Protein AF-A0A9K3LEQ8-F1 (afdb_monomer_lite)

Sequence (511 aa):
MMFSKRTLRMRVKVALFLLVQAKAFSPFGPSISPAHLCSSNNDAAASFSPTVLYGLRTFLRNKLFPQQQKQQQQQQQQQQQRNNRRKKTSSFILLEEVEDVGVTVQQCNDDASESSQSTTTFSTGSSTMSVMTADDAVISGTTVSTIAPAAAITTTATATVEMFINGSSRPIENITSNNPATLLMDTITNDNNGDNTLTTLNNRPIALPPRDDAKLTRFEREYRDMLAEFLHYTKQEDIAHVKNPKLRALFEGIAASYHIPQVYRAFEILFDDYAPLRIGGRLIYAQLKQAMLEAQVERRQEVESISQMTGLSKEEIEASRVAWLKMAVHHQEDKAAQLSIQQLIDLGLVETVAEVLGHDDLEGWLESFNQNFTNEEVTFCEIMIALQNCSVDSVQPECNPKTILPEIAKRLEPRQNVLDVRPLSEKKKRYIAKYDEMVHSFLEWKGNISSDQQSRKMDVLRGCFAGAESVEIVDALRIVYVDYSALQFAGDLIFKVMKSLVGSSKGNGLS

Foldseek 3Di:
DDDDPVVVVVVVVVVVVVVVVVVPDDDDDDDDDDDDDDDDDDDDDPDDPVVVVVVVVVVCCVPPVVVVVVVVVVVVVVVVVVVVVVVVVVVVVPPDDDDDDDDDDDDDDDDDDDDDDDDDDDDDDDDDDDDDDDDDDDDDDDDDDDDDDDDDDDDDDDDDDDDDDDDDDDDDDDDDDDDDDDDDDDDPDPDPPPDPPVVVVQPDQQDADDDDPVPADPQLVVVVVLLNVLSVAGLQQQLLLQQAVLLSLLSLLSVVCSVPVLLVLLLSLCRVPPPLSVVLVVVSSVVSVVSSVVSVVVLVVLLVVLCVLQVDDSVLLSLLVSLLSLQQNLADNPDGSWAFPVSCVLLCVLVLCCVQLVPPDSVVLVVVLVVPDPDRIHDSSSVSNSLSVSCVPDPDNRSDSSVSSNVSSVSRVVVSVPGDDDDDPPLLVVQLVVLVVLLVVLCVLPPQDDPPDDDSLVSNSSSSNVLSPDPSNSSSLSSSCSPPPSVVVSVVVNSVVSVVVSVVVVPPPPD

pLDDT: mean 70.31, std 25.69, range [25.48, 98.31]

Organism: NCBI:txid303405

Secondary structure (DSSP, 8-state):
----HHHHHHHHHHHHHHHHHTTS-------------------------HHHHHHHHHHHHHHHHHHHHHHHHHHHHHHHHHHHHHHHHHTTTTS------------------------------------------------------------------------------------------------S-TTSHHHHHTTSPP-PPP--TTS--HHHHHHHHHHHHHTTS-TTTTGGG-S-HHHHHHHHHHHHHHH-HHHHHHHHHHHHH-HHHHHHHHHHHHHHHHHHHHHHHHHHHHHHHHHHHH---HHHHHHHHHHHHHHHGGG-SSS-S-EEHHHHHHHTHHHHHHHHHT-S-HHHHHHHHHTT--SSEE-HHHHHHHHHHHHHH-S-TT--HHHHHHHHHHHHGGGGGG-------HHHHHHHHHHHHHHHHHHHHGGGS-TT---HHHHHHHHHHHHHH-HHHHHHHHHHHHH-HHHHHHHHHHHHHHHHHHHHHHHSS--

Structure (mmCIF, N/CA/C/O backbone):
data_AF-A0A9K3LEQ8-F1
#
_entry.id   AF-A0A9K3LEQ8-F1
#
loop_
_atom_site.group_PDB
_atom_site.id
_atom_site.type_symbol
_atom_site.label_atom_id
_atom_site.label_alt_id
_atom_site.label_comp_id
_atom_site.label_asym_id
_atom_site.label_entity_id
_atom_site.label_seq_id
_atom_site.pdbx_PDB_ins_code
_atom_site.Cartn_x
_atom_site.Cartn_y
_atom_site.Cartn_z
_atom_site.occupancy
_atom_site.B_iso_or_equiv
_atom_site.auth_seq_id
_atom_site.auth_comp_id
_atom_site.auth_asym_id
_atom_site.auth_atom_id
_atom_site.pdbx_PDB_model_num
ATOM 1 N N . MET A 1 1 ? -30.540 19.919 -11.498 1.00 36.62 1 MET A N 1
ATOM 2 C CA . MET A 1 1 ? -29.322 19.166 -11.115 1.00 36.62 1 MET A CA 1
ATOM 3 C C . MET A 1 1 ? -28.681 19.825 -9.895 1.00 36.62 1 MET A C 1
ATOM 5 O O . MET A 1 1 ? -27.943 20.791 -10.042 1.00 36.62 1 MET A O 1
ATOM 9 N N . MET A 1 2 ? -29.019 19.367 -8.686 1.00 33.34 2 MET A N 1
ATOM 10 C CA . MET A 1 2 ? -28.440 19.875 -7.436 1.00 33.34 2 MET A CA 1
ATOM 11 C C . MET A 1 2 ? -27.245 19.006 -7.036 1.00 33.34 2 MET A C 1
ATOM 13 O O . MET A 1 2 ? -27.423 17.877 -6.593 1.00 33.34 2 MET A O 1
ATOM 17 N N . PHE A 1 3 ? -26.023 19.521 -7.181 1.00 34.97 3 PHE A N 1
ATOM 18 C CA . PHE A 1 3 ? -24.856 18.897 -6.555 1.00 34.97 3 PHE A CA 1
ATOM 19 C C . PHE A 1 3 ? -24.801 19.280 -5.071 1.00 34.97 3 PHE A C 1
ATOM 21 O O . PHE A 1 3 ? -24.876 20.457 -4.711 1.00 34.97 3 PHE A O 1
ATOM 28 N N . SER A 1 4 ? -24.681 18.267 -4.212 1.00 42.47 4 SER A N 1
ATOM 29 C CA . SER A 1 4 ? -24.660 18.399 -2.755 1.00 42.47 4 SER A CA 1
ATOM 30 C C . SER A 1 4 ? -23.531 19.323 -2.282 1.00 42.47 4 SER A C 1
ATOM 32 O O . SER A 1 4 ? -22.345 19.086 -2.526 1.00 42.47 4 SER A O 1
ATOM 34 N N . LYS A 1 5 ? -23.899 20.383 -1.546 1.00 42.34 5 LYS A N 1
ATOM 35 C CA . LYS A 1 5 ? -22.987 21.389 -0.962 1.00 42.34 5 LYS A CA 1
ATOM 36 C C . LYS A 1 5 ? -21.912 20.782 -0.040 1.00 42.34 5 LYS A C 1
ATOM 38 O O . LYS A 1 5 ? -20.921 21.454 0.251 1.00 42.34 5 LYS A O 1
ATOM 43 N N . ARG A 1 6 ? -22.074 19.530 0.409 1.00 42.72 6 ARG A N 1
ATOM 44 C CA . ARG A 1 6 ? -21.111 18.828 1.277 1.00 42.72 6 ARG A CA 1
ATOM 45 C C . ARG A 1 6 ? -19.845 18.398 0.523 1.00 42.72 6 ARG A C 1
ATOM 47 O O . ARG A 1 6 ? -18.746 18.594 1.038 1.00 42.72 6 ARG A O 1
ATOM 54 N N . THR A 1 7 ? -19.959 17.958 -0.731 1.00 42.59 7 THR A N 1
ATOM 55 C CA . THR A 1 7 ? -18.810 17.503 -1.541 1.00 42.59 7 THR A CA 1
ATOM 56 C C . THR A 1 7 ? -17.883 18.658 -1.937 1.00 42.59 7 THR A C 1
ATOM 58 O O . THR A 1 7 ? -16.667 18.494 -2.033 1.00 42.59 7 THR A O 1
ATOM 61 N N . LEU A 1 8 ? -18.440 19.863 -2.106 1.00 44.47 8 LEU A N 1
ATOM 62 C CA . LEU A 1 8 ? -17.664 21.064 -2.419 1.00 44.47 8 LEU A CA 1
ATOM 63 C C . LEU A 1 8 ? -16.873 21.574 -1.200 1.00 44.47 8 LEU A C 1
ATOM 65 O O . LEU A 1 8 ? -15.751 22.048 -1.357 1.00 44.47 8 LEU A O 1
ATOM 69 N N . ARG A 1 9 ? -17.410 21.430 0.022 1.00 43.53 9 ARG A N 1
ATOM 70 C CA . ARG A 1 9 ? -16.722 21.858 1.256 1.00 43.53 9 ARG A CA 1
ATOM 71 C C . ARG A 1 9 ? -15.513 20.982 1.598 1.00 43.53 9 ARG A C 1
ATOM 73 O O . ARG A 1 9 ? -14.503 21.527 2.032 1.00 43.53 9 ARG A O 1
ATOM 80 N N . MET A 1 10 ? -15.578 19.671 1.353 1.00 44.31 10 MET A N 1
ATOM 81 C CA . MET A 1 10 ? -14.430 18.769 1.548 1.00 44.31 10 MET A CA 1
ATOM 82 C C . MET A 1 10 ? -13.291 19.065 0.565 1.00 44.31 10 MET A C 1
ATOM 84 O O . MET A 1 10 ? -12.141 19.206 0.973 1.00 44.31 10 MET A O 1
ATOM 88 N N . ARG A 1 11 ? -13.607 19.279 -0.719 1.00 46.94 11 ARG A N 1
ATOM 89 C CA . ARG A 1 11 ? -12.594 19.573 -1.750 1.00 46.94 11 ARG A CA 1
ATOM 90 C C . ARG A 1 11 ? -11.867 20.901 -1.525 1.00 46.94 11 ARG A C 1
ATOM 92 O O . ARG A 1 11 ? -10.687 21.012 -1.841 1.00 46.94 11 ARG A O 1
ATOM 99 N N . VAL A 1 12 ? -12.548 21.892 -0.946 1.00 46.38 12 VAL A N 1
ATOM 100 C CA . VAL A 1 12 ? -11.939 23.183 -0.593 1.00 46.38 12 VAL A CA 1
ATOM 101 C C . VAL A 1 12 ? -11.014 23.056 0.622 1.00 46.38 12 VAL A C 1
ATOM 103 O O . VAL A 1 12 ? -9.948 23.661 0.610 1.00 46.38 12 VAL A O 1
ATOM 106 N N . LYS A 1 13 ? -11.362 22.244 1.633 1.00 46.94 13 LYS A N 1
ATOM 107 C CA . LYS A 1 13 ? -10.500 22.015 2.809 1.00 46.94 13 LYS A CA 1
ATOM 108 C C . LYS A 1 13 ? -9.209 21.266 2.449 1.00 46.94 13 LYS A C 1
ATOM 110 O O . LYS A 1 13 ? -8.137 21.699 2.857 1.00 46.94 13 LYS A O 1
ATOM 115 N N . VAL A 1 14 ? -9.301 20.232 1.608 1.00 45.03 14 VAL A N 1
ATOM 116 C CA . VAL A 1 14 ? -8.131 19.469 1.125 1.00 45.03 14 VAL A CA 1
ATOM 117 C C . VAL A 1 14 ? -7.210 20.340 0.257 1.00 45.03 14 VAL A C 1
ATOM 119 O O . VAL A 1 14 ? -5.993 20.311 0.412 1.00 45.03 14 VAL A O 1
ATOM 122 N N . ALA A 1 15 ? -7.771 21.195 -0.606 1.00 38.06 15 ALA A N 1
ATOM 123 C CA . ALA A 1 15 ? -6.974 22.102 -1.437 1.00 38.06 15 ALA A CA 1
ATOM 124 C C . ALA A 1 15 ? -6.305 23.238 -0.638 1.00 38.06 15 ALA A C 1
ATOM 126 O O . ALA A 1 15 ? -5.218 23.681 -1.005 1.00 38.06 15 ALA A O 1
ATOM 127 N N . LEU A 1 16 ? -6.931 23.707 0.451 1.00 35.94 16 LEU A N 1
ATOM 128 C CA . LEU A 1 16 ? -6.351 24.721 1.337 1.00 35.94 16 LEU A CA 1
ATOM 129 C C . LEU A 1 16 ? -5.170 24.152 2.143 1.00 35.94 16 LEU A C 1
ATOM 131 O O . LEU A 1 16 ? -4.168 24.839 2.310 1.00 35.94 16 LEU A O 1
ATOM 135 N N . PHE A 1 17 ? -5.265 22.891 2.576 1.00 44.53 17 PHE A N 1
ATOM 136 C CA . PHE A 1 17 ? -4.205 22.186 3.305 1.00 44.53 17 PHE A CA 1
ATOM 137 C C . PHE A 1 17 ? -2.947 21.971 2.440 1.00 44.53 17 PHE A C 1
ATOM 139 O O . PHE A 1 17 ? -1.835 22.265 2.874 1.00 44.53 17 PHE A O 1
ATOM 146 N N . LEU A 1 18 ? -3.121 21.590 1.167 1.00 37.78 18 LEU A N 1
ATOM 147 C CA . LEU A 1 18 ? -2.010 21.414 0.217 1.00 37.78 18 LEU A CA 1
ATOM 148 C C . LEU A 1 18 ? -1.297 22.732 -0.149 1.00 37.78 18 LEU A C 1
ATOM 150 O O . LEU A 1 18 ? -0.098 22.740 -0.420 1.00 37.78 18 LEU A O 1
ATOM 154 N N . LEU A 1 19 ? -2.010 23.863 -0.125 1.00 34.28 19 LEU A N 1
ATOM 155 C CA . LEU A 1 19 ? -1.447 25.193 -0.404 1.00 34.28 19 LEU A CA 1
ATOM 156 C C . LEU A 1 19 ? -0.599 25.747 0.753 1.00 34.28 19 LEU A C 1
ATOM 158 O O . LEU A 1 19 ? 0.318 26.530 0.510 1.00 34.28 19 LEU A O 1
ATOM 162 N N . VAL A 1 20 ? -0.887 25.338 1.992 1.00 41.44 20 VAL A N 1
ATOM 163 C CA . VAL A 1 20 ? -0.113 25.732 3.182 1.00 41.44 20 VAL A CA 1
ATOM 164 C C . VAL A 1 20 ? 1.213 24.964 3.250 1.00 41.44 20 VAL A C 1
ATOM 166 O O . VAL A 1 20 ? 2.246 25.566 3.528 1.00 41.44 20 VAL A O 1
ATOM 169 N N . GLN A 1 21 ? 1.219 23.680 2.877 1.00 41.56 21 GLN A N 1
ATOM 170 C CA . GLN A 1 21 ? 2.435 22.852 2.824 1.00 41.56 21 GLN A CA 1
ATOM 171 C C . GLN A 1 21 ? 3.424 23.309 1.733 1.00 41.56 21 GLN A C 1
ATOM 173 O O . GLN A 1 21 ? 4.634 23.332 1.948 1.00 41.56 21 GLN A O 1
ATOM 178 N N . ALA A 1 22 ? 2.927 23.783 0.584 1.00 34.72 22 ALA A N 1
ATOM 179 C CA . ALA A 1 22 ? 3.773 24.245 -0.522 1.00 34.72 22 ALA A CA 1
ATOM 180 C C . ALA A 1 22 ? 4.550 25.548 -0.232 1.00 34.72 22 ALA A C 1
ATOM 182 O O . ALA A 1 22 ? 5.467 25.891 -0.975 1.00 34.72 22 ALA A O 1
ATOM 183 N N . LYS A 1 23 ? 4.195 26.285 0.830 1.00 30.84 23 LYS A N 1
ATOM 184 C CA . LYS A 1 23 ? 4.853 27.545 1.213 1.00 30.84 23 LYS A CA 1
ATOM 185 C C . LYS A 1 23 ? 5.883 27.378 2.339 1.00 30.84 23 LYS A C 1
ATOM 187 O O . LYS A 1 23 ? 6.622 28.317 2.608 1.00 30.84 23 LYS A O 1
ATOM 192 N N . ALA A 1 24 ? 5.952 26.194 2.954 1.00 35.03 24 ALA A N 1
ATOM 193 C CA . ALA A 1 24 ? 6.856 25.889 4.064 1.00 35.03 24 ALA A CA 1
ATOM 194 C C . ALA A 1 24 ? 8.209 25.283 3.629 1.00 35.03 24 ALA A C 1
ATOM 196 O O . ALA A 1 24 ? 9.123 25.202 4.441 1.00 35.03 24 ALA A O 1
ATOM 197 N N . PHE A 1 25 ? 8.378 24.909 2.354 1.00 32.81 25 PHE A N 1
ATOM 198 C CA . PHE A 1 25 ? 9.627 24.340 1.828 1.00 32.81 25 PHE A CA 1
ATOM 199 C C . PHE A 1 25 ? 10.404 25.335 0.953 1.00 32.81 25 PHE A C 1
ATOM 201 O O . PHE A 1 25 ? 10.432 25.251 -0.272 1.00 32.81 25 PHE A O 1
ATOM 208 N N . SER A 1 26 ? 11.031 26.306 1.610 1.00 37.62 26 SER A N 1
ATOM 209 C CA . SER A 1 26 ? 12.264 26.983 1.180 1.00 37.62 26 SER A CA 1
ATOM 210 C C . SER A 1 26 ? 12.762 27.749 2.403 1.00 37.62 26 SER A C 1
ATOM 212 O O . SER A 1 26 ? 11.987 28.552 2.933 1.00 37.62 26 SER A O 1
ATOM 214 N N . PRO A 1 27 ? 13.990 27.499 2.900 1.00 44.06 27 PRO A N 1
ATOM 215 C CA . PRO A 1 27 ? 15.111 28.257 2.338 1.00 44.06 27 PRO A CA 1
ATOM 216 C C . PRO A 1 27 ? 16.512 27.589 2.395 1.00 44.06 27 PRO A C 1
ATOM 218 O O . PRO A 1 27 ? 16.731 26.583 3.058 1.00 44.06 27 PRO A O 1
ATOM 221 N N . PHE A 1 28 ? 17.457 28.270 1.732 1.00 31.14 28 PHE A N 1
ATOM 222 C CA . PHE A 1 28 ? 18.930 28.235 1.844 1.00 31.14 28 PHE A CA 1
ATOM 223 C C . PHE A 1 28 ? 19.764 27.213 1.046 1.00 31.14 28 PHE A C 1
ATOM 225 O O . PHE A 1 28 ? 19.727 26.007 1.252 1.00 31.14 28 PHE A O 1
ATOM 232 N N . GLY A 1 29 ? 20.637 27.776 0.202 1.00 29.02 29 GLY A N 1
ATOM 233 C CA . GLY A 1 29 ? 21.839 27.164 -0.368 1.00 29.02 29 GLY A CA 1
ATOM 234 C C . GLY A 1 29 ? 22.580 28.191 -1.245 1.00 29.02 29 GLY A C 1
ATOM 235 O O . GLY A 1 29 ? 21.961 28.697 -2.181 1.00 29.02 29 GLY A O 1
ATOM 236 N N . PRO A 1 30 ? 23.835 28.576 -0.932 1.00 35.12 30 PRO A N 1
ATOM 237 C CA . PRO A 1 30 ? 24.478 29.779 -1.466 1.00 35.12 30 PRO A CA 1
ATOM 238 C C . PRO A 1 30 ? 25.115 29.586 -2.851 1.00 35.12 30 PRO A C 1
ATOM 240 O O . PRO A 1 30 ? 25.386 28.473 -3.297 1.00 35.12 30 PRO A O 1
ATOM 243 N N . SER A 1 31 ? 25.371 30.717 -3.515 1.00 37.59 31 SER A N 1
ATOM 244 C CA . SER A 1 31 ? 26.048 30.810 -4.808 1.00 37.59 31 SER A CA 1
ATOM 245 C C . SER A 1 31 ? 27.520 30.413 -4.714 1.00 37.59 31 SER A C 1
ATOM 247 O O . SER A 1 31 ? 28.248 30.957 -3.884 1.00 37.59 31 SER A O 1
ATOM 249 N N . ILE A 1 32 ? 27.977 29.566 -5.635 1.00 32.84 32 ILE A N 1
ATOM 250 C CA . ILE A 1 32 ? 29.401 29.362 -5.917 1.00 32.84 32 ILE A CA 1
ATOM 251 C C . ILE A 1 32 ? 29.621 29.576 -7.419 1.00 32.84 32 ILE A C 1
ATOM 253 O O . ILE A 1 32 ? 28.931 28.986 -8.251 1.00 32.84 32 ILE A O 1
ATOM 257 N N . SER A 1 33 ? 30.558 30.473 -7.730 1.00 29.23 33 SER A N 1
ATOM 258 C CA . SER A 1 33 ? 31.043 30.811 -9.076 1.00 29.23 33 SER A CA 1
ATOM 259 C C . SER A 1 33 ? 32.098 29.811 -9.585 1.00 29.23 33 SER A C 1
ATOM 261 O O . SER A 1 33 ? 32.662 29.066 -8.784 1.00 29.23 33 SER A O 1
ATOM 263 N N . PRO A 1 34 ? 32.382 29.779 -10.904 1.00 42.84 34 PRO A N 1
ATOM 264 C CA . PRO A 1 34 ? 32.982 28.627 -11.569 1.00 42.84 34 PRO A CA 1
ATOM 265 C C . PRO A 1 34 ? 34.496 28.762 -11.794 1.00 42.84 34 PRO A C 1
ATOM 267 O O . PRO A 1 34 ? 34.993 29.848 -12.085 1.00 42.84 34 PRO A O 1
ATOM 270 N N . ALA A 1 35 ? 35.211 27.633 -11.779 1.00 31.33 35 ALA A N 1
ATOM 271 C CA . ALA A 1 35 ? 36.537 27.519 -12.382 1.00 31.33 35 ALA A CA 1
ATOM 272 C C . ALA A 1 35 ? 36.776 26.111 -12.967 1.00 31.33 35 ALA A C 1
ATOM 274 O O . ALA A 1 35 ? 36.615 25.108 -12.283 1.00 31.33 35 ALA A O 1
ATOM 275 N N . HIS A 1 36 ? 37.118 26.106 -14.261 1.00 34.59 36 HIS A N 1
ATOM 276 C CA . HIS A 1 36 ? 37.922 25.163 -15.055 1.00 34.59 36 HIS A CA 1
ATOM 277 C C . HIS A 1 36 ? 38.173 23.719 -14.562 1.00 34.59 36 HIS A C 1
ATOM 279 O O . HIS A 1 36 ? 38.885 23.518 -13.587 1.00 34.59 36 HIS A O 1
ATOM 285 N N . LEU A 1 37 ? 37.805 22.722 -15.389 1.00 28.73 37 LEU A N 1
ATOM 286 C CA . LEU A 1 37 ? 38.753 21.928 -16.207 1.00 28.73 37 LEU A CA 1
ATOM 287 C C . LEU A 1 37 ? 38.041 20.887 -17.100 1.00 28.73 37 LEU A C 1
ATOM 289 O O . LEU A 1 37 ? 37.033 20.291 -16.732 1.00 28.73 37 LEU A O 1
ATOM 293 N N . CYS A 1 38 ? 38.597 20.711 -18.300 1.00 28.92 38 CYS A N 1
ATOM 294 C CA . CYS A 1 38 ? 38.200 19.776 -19.353 1.00 28.92 38 CYS A CA 1
ATOM 295 C C . CYS A 1 38 ? 38.636 18.328 -19.058 1.00 28.92 38 CYS A C 1
ATOM 297 O O . CYS A 1 38 ? 39.741 18.124 -18.570 1.00 28.92 38 CYS A O 1
ATOM 299 N N . SER A 1 39 ? 37.857 17.334 -19.504 1.00 29.67 39 SER A N 1
ATOM 300 C CA . SER A 1 39 ? 38.220 16.417 -20.612 1.00 29.67 39 SER A CA 1
ATOM 301 C C . SER A 1 39 ? 37.541 15.041 -20.505 1.00 29.67 39 SER A C 1
ATOM 303 O O . SER A 1 39 ? 37.671 14.346 -19.507 1.00 29.67 39 SER A O 1
ATOM 305 N N . SER A 1 40 ? 36.879 14.678 -21.612 1.00 33.62 40 SER A N 1
ATOM 306 C CA . SER A 1 40 ? 36.627 13.342 -22.188 1.00 33.62 40 SER A CA 1
ATOM 307 C C . SER A 1 40 ? 36.148 12.180 -21.304 1.00 33.62 40 SER A C 1
ATOM 309 O O . SER A 1 40 ? 36.928 11.582 -20.572 1.00 33.62 40 SER A O 1
ATOM 311 N N . ASN A 1 41 ? 34.925 11.709 -21.572 1.00 29.47 41 ASN A N 1
ATOM 312 C CA . ASN A 1 41 ? 34.730 10.414 -22.237 1.00 29.47 41 ASN A CA 1
ATOM 313 C C . ASN A 1 41 ? 33.344 10.346 -22.899 1.00 29.47 41 ASN A C 1
ATOM 315 O O . ASN A 1 41 ? 32.339 10.763 -22.328 1.00 29.47 41 ASN A O 1
ATOM 319 N N . ASN A 1 42 ? 33.336 9.882 -24.149 1.00 39.84 42 ASN A N 1
ATOM 320 C CA . ASN A 1 42 ? 32.152 9.681 -24.975 1.00 39.84 42 ASN A CA 1
ATOM 321 C C . ASN A 1 42 ? 31.474 8.372 -24.571 1.00 39.84 42 ASN A C 1
ATOM 323 O O . ASN A 1 42 ? 31.975 7.313 -24.931 1.00 39.84 42 ASN A O 1
ATOM 327 N N . ASP A 1 43 ? 30.312 8.461 -23.931 1.00 31.23 43 ASP A N 1
ATOM 328 C CA . ASP A 1 43 ? 29.356 7.359 -23.866 1.00 31.23 43 ASP A CA 1
ATOM 329 C C . ASP A 1 43 ? 28.017 7.812 -24.447 1.00 31.23 43 ASP A C 1
ATOM 331 O O . ASP A 1 43 ? 27.513 8.905 -24.175 1.00 31.23 43 ASP A O 1
ATOM 335 N N . ALA A 1 44 ? 27.474 6.964 -25.318 1.00 39.94 44 ALA A N 1
ATOM 336 C CA . ALA A 1 44 ? 26.287 7.204 -26.118 1.00 39.94 44 ALA A CA 1
ATOM 337 C C . ALA A 1 44 ? 25.040 7.415 -25.241 1.00 39.94 44 ALA A C 1
ATOM 339 O O . ALA A 1 44 ? 24.304 6.481 -24.920 1.00 39.94 44 ALA A O 1
ATOM 340 N N . ALA A 1 45 ? 24.766 8.671 -24.894 1.00 32.94 45 ALA A N 1
ATOM 341 C CA . ALA A 1 45 ? 23.467 9.084 -24.396 1.00 32.94 45 ALA A CA 1
ATOM 342 C C . ALA A 1 45 ? 22.436 8.903 -25.519 1.00 32.94 45 ALA A C 1
ATOM 344 O O . ALA A 1 45 ? 22.497 9.571 -26.553 1.00 32.94 45 ALA A O 1
ATOM 345 N N . ALA A 1 46 ? 21.480 7.995 -25.316 1.00 41.44 46 ALA A N 1
ATOM 346 C CA . ALA A 1 46 ? 20.290 7.900 -26.148 1.00 41.44 46 ALA A CA 1
ATOM 347 C C . ALA A 1 46 ? 19.528 9.232 -26.056 1.00 41.44 46 ALA A C 1
ATOM 349 O O . ALA A 1 46 ? 18.796 9.491 -25.100 1.00 41.44 46 ALA A O 1
ATOM 350 N N . SER A 1 47 ? 19.748 10.110 -27.034 1.00 33.28 47 SER A N 1
ATOM 351 C CA . SER A 1 47 ? 19.050 11.380 -27.140 1.00 33.28 47 SER A CA 1
ATOM 352 C C . SER A 1 47 ? 17.593 11.099 -27.503 1.00 33.28 47 SER A C 1
ATOM 354 O O . SER A 1 47 ? 17.252 10.652 -28.598 1.00 33.28 47 SER A O 1
ATOM 356 N N . PHE A 1 48 ? 16.692 11.327 -26.550 1.00 49.41 48 PHE A N 1
ATOM 357 C CA . PHE A 1 48 ? 15.272 11.367 -26.865 1.00 49.41 48 PHE A CA 1
ATOM 358 C C . PHE A 1 48 ? 15.016 12.550 -27.797 1.00 49.41 48 PHE A C 1
ATOM 360 O O . PHE A 1 48 ? 15.452 13.670 -27.525 1.00 49.41 48 PHE A O 1
ATOM 367 N N . SER A 1 49 ? 14.298 12.292 -28.893 1.00 45.72 49 SER A N 1
ATOM 368 C CA . SER A 1 49 ? 13.924 13.326 -29.855 1.00 45.72 49 SER A CA 1
ATOM 369 C C . SER A 1 49 ? 13.286 14.523 -29.126 1.00 45.72 49 SER A C 1
ATOM 371 O O . SER A 1 49 ? 12.345 14.320 -28.342 1.00 45.72 49 SER A O 1
ATOM 373 N N . PRO A 1 50 ? 13.741 15.766 -29.389 1.00 55.81 50 PRO A N 1
ATOM 374 C CA . PRO A 1 50 ? 13.180 16.991 -28.814 1.00 55.81 50 PRO A CA 1
ATOM 375 C C . PRO A 1 50 ? 11.648 17.073 -28.912 1.00 55.81 50 PRO A C 1
ATOM 377 O O . PRO A 1 50 ? 11.000 17.685 -28.062 1.00 55.81 50 PRO A O 1
ATOM 380 N N . THR A 1 51 ? 11.051 16.395 -29.895 1.00 53.66 51 THR A N 1
ATOM 381 C CA . THR A 1 51 ? 9.604 16.312 -30.118 1.00 53.66 51 THR A CA 1
ATOM 382 C C . THR A 1 51 ? 8.847 15.664 -28.951 1.00 53.66 51 THR A C 1
ATOM 384 O O . THR A 1 51 ? 7.755 16.115 -28.607 1.00 53.66 51 THR A O 1
ATOM 387 N N . VAL A 1 52 ? 9.419 14.652 -28.285 1.00 52.75 52 VAL A N 1
ATOM 388 C CA . VAL A 1 52 ? 8.763 13.951 -27.161 1.00 52.75 52 VAL A CA 1
ATOM 389 C C . VAL A 1 52 ? 8.744 14.829 -25.908 1.00 52.75 52 VAL A C 1
ATOM 391 O O . VAL A 1 52 ? 7.717 14.945 -25.235 1.00 52.75 52 VAL A O 1
ATOM 394 N N . LEU A 1 53 ? 9.852 15.523 -25.631 1.00 52.69 53 LEU A N 1
ATOM 395 C CA . LEU A 1 53 ? 9.944 16.479 -24.524 1.00 52.69 53 LEU A CA 1
ATOM 396 C C . LEU A 1 53 ? 9.036 17.697 -24.749 1.00 52.69 53 LEU A C 1
ATOM 398 O O . LEU A 1 53 ? 8.396 18.170 -23.807 1.00 52.69 53 LEU A O 1
ATOM 402 N N . TYR A 1 54 ? 8.916 18.172 -25.994 1.00 61.31 54 TYR A N 1
ATOM 403 C CA . TYR A 1 54 ? 8.000 19.261 -26.344 1.00 61.31 54 TYR A CA 1
ATOM 404 C C . TYR A 1 54 ? 6.530 18.847 -26.184 1.00 61.31 54 TYR A C 1
ATOM 406 O O . TYR A 1 54 ? 5.727 19.618 -25.650 1.00 61.31 54 TYR A O 1
ATOM 414 N N . GLY A 1 55 ? 6.185 17.608 -26.556 1.00 66.00 55 GLY A N 1
ATOM 415 C CA . GLY A 1 55 ? 4.853 17.033 -26.354 1.00 66.00 55 GLY A CA 1
ATOM 416 C C . GLY A 1 55 ? 4.473 16.935 -24.875 1.00 66.00 55 GLY A C 1
ATOM 417 O O . GLY A 1 55 ? 3.400 17.396 -24.486 1.00 66.00 55 GLY A O 1
ATOM 418 N N . LEU A 1 56 ? 5.378 16.435 -24.026 1.00 47.91 56 LEU A N 1
ATOM 419 C CA . LEU A 1 56 ? 5.141 16.327 -22.582 1.00 47.91 56 LEU A CA 1
ATOM 420 C C . LEU A 1 56 ? 5.012 17.707 -21.919 1.00 47.91 56 LEU A C 1
ATOM 422 O O . LEU A 1 56 ? 4.102 17.932 -21.122 1.00 47.91 56 LEU A O 1
ATOM 426 N N . ARG A 1 57 ? 5.871 18.666 -22.288 1.00 60.12 57 ARG A N 1
ATOM 427 C CA . ARG A 1 57 ? 5.815 20.040 -21.766 1.00 60.12 57 ARG A CA 1
ATOM 428 C C . ARG A 1 57 ? 4.525 20.752 -22.178 1.00 60.12 57 ARG A C 1
ATOM 430 O O . ARG A 1 57 ? 3.924 21.442 -21.357 1.00 60.12 57 ARG A O 1
ATOM 437 N N . THR A 1 58 ? 4.072 20.549 -23.414 1.00 65.56 58 THR A N 1
ATOM 438 C CA . THR A 1 58 ? 2.811 21.109 -23.927 1.00 65.56 58 THR A CA 1
ATOM 439 C C . THR A 1 58 ? 1.598 20.453 -23.267 1.00 65.56 58 THR A C 1
ATOM 441 O O . THR A 1 58 ? 0.667 21.150 -22.870 1.00 65.56 58 THR A O 1
ATOM 444 N N . PHE A 1 59 ? 1.629 19.134 -23.062 1.00 67.19 59 PHE A N 1
ATOM 445 C CA . PHE A 1 59 ? 0.582 18.401 -22.349 1.00 67.19 59 PHE A CA 1
ATOM 446 C C . PHE A 1 59 ? 0.449 18.868 -20.893 1.00 67.19 59 PHE A C 1
ATOM 448 O O . PHE A 1 59 ? -0.650 19.214 -20.458 1.00 67.19 59 PHE A O 1
ATOM 455 N N . LEU A 1 60 ? 1.564 18.963 -20.160 1.00 61.50 60 LEU A N 1
ATOM 456 C CA . LEU A 1 60 ? 1.578 19.452 -18.778 1.00 61.50 60 LEU A CA 1
ATOM 457 C C . LEU A 1 60 ? 1.111 20.911 -18.693 1.00 61.50 60 LEU A C 1
ATOM 459 O O . LEU A 1 60 ? 0.291 21.243 -17.837 1.00 61.50 60 LEU A O 1
ATOM 463 N N . ARG A 1 61 ? 1.552 21.774 -19.619 1.00 68.50 61 ARG A N 1
ATOM 464 C CA . ARG A 1 61 ? 1.112 23.175 -19.681 1.00 68.50 61 ARG A CA 1
ATOM 465 C C . ARG A 1 61 ? -0.387 23.293 -19.970 1.00 68.50 61 ARG A C 1
ATOM 467 O O . ARG A 1 61 ? -1.059 24.071 -19.308 1.00 68.50 61 ARG A O 1
ATOM 474 N N . ASN A 1 62 ? -0.936 22.498 -20.884 1.00 62.72 62 ASN A N 1
ATOM 475 C CA . ASN A 1 62 ? -2.345 22.608 -21.276 1.00 62.72 62 ASN A CA 1
ATOM 476 C C . ASN A 1 62 ? -3.314 21.928 -20.298 1.00 62.72 62 ASN A C 1
ATOM 478 O O . ASN A 1 62 ? -4.480 22.313 -20.241 1.00 62.72 62 ASN A O 1
ATOM 482 N N . LYS A 1 63 ? -2.868 20.934 -19.521 1.00 63.97 63 LYS A N 1
ATOM 483 C CA . LYS A 1 63 ? -3.723 20.237 -18.545 1.00 63.97 63 LYS A CA 1
ATOM 484 C C . LYS A 1 63 ? -3.638 20.816 -17.132 1.00 63.97 63 LYS A C 1
ATOM 486 O O . LYS A 1 63 ? -4.685 20.941 -16.504 1.00 63.97 63 LYS A O 1
ATOM 491 N N . LEU A 1 64 ? -2.451 21.187 -16.634 1.00 52.09 64 LEU A N 1
ATOM 492 C CA . LEU A 1 64 ? -2.310 21.664 -15.248 1.00 52.09 64 LEU A CA 1
ATOM 493 C C . LEU A 1 64 ? -2.560 23.172 -15.078 1.00 52.09 64 LEU A C 1
ATOM 495 O O . LEU A 1 64 ? -3.222 23.566 -14.117 1.00 52.09 64 LEU A O 1
ATOM 499 N N . PHE A 1 65 ? -2.086 24.033 -15.987 1.00 62.41 65 PHE A N 1
ATOM 500 C CA . PHE A 1 65 ? -2.186 25.492 -15.788 1.00 62.41 65 PHE A CA 1
ATOM 501 C C . PHE A 1 65 ? -3.621 26.050 -15.813 1.00 62.41 65 PHE A C 1
ATOM 503 O O . PHE A 1 65 ? -3.932 26.893 -14.966 1.00 62.41 65 PHE A O 1
ATOM 510 N N . PRO A 1 66 ? -4.536 25.602 -16.699 1.00 71.19 66 PRO A N 1
ATOM 511 C CA . PRO A 1 66 ? -5.905 26.124 -16.708 1.00 71.19 66 PRO A CA 1
ATOM 512 C C . PRO A 1 66 ? -6.681 25.787 -15.430 1.00 71.19 66 PRO A C 1
ATOM 514 O O . PRO A 1 66 ? -7.564 26.541 -15.017 1.00 71.19 66 PRO A O 1
ATOM 517 N N . GLN A 1 67 ? -6.345 24.669 -14.778 1.00 69.25 67 GLN A N 1
ATOM 518 C CA . GLN A 1 67 ? -6.954 24.282 -13.508 1.00 69.25 67 GLN A CA 1
ATOM 519 C C . GLN A 1 67 ? -6.497 25.213 -12.377 1.00 69.25 67 GLN A C 1
ATOM 521 O O . GLN A 1 67 ? -7.326 25.644 -11.576 1.00 69.25 67 GLN A O 1
ATOM 526 N N . GLN A 1 68 ? -5.221 25.607 -12.374 1.00 70.69 68 GLN A N 1
ATOM 527 C CA . GLN A 1 68 ? -4.660 26.541 -11.395 1.00 70.69 68 GLN A CA 1
ATOM 528 C C . GLN A 1 68 ? -5.208 27.972 -11.569 1.00 70.69 68 GLN A C 1
ATOM 530 O O . GLN A 1 68 ? -5.572 28.616 -10.583 1.00 70.69 68 GLN A O 1
ATOM 535 N N . GLN A 1 69 ? -5.370 28.449 -12.812 1.00 78.44 69 GLN A N 1
ATOM 536 C CA . GLN A 1 69 ? -5.995 29.752 -13.099 1.00 78.44 69 GLN A CA 1
ATOM 537 C C . GLN A 1 69 ? -7.471 29.809 -12.686 1.00 78.44 69 GLN A C 1
ATOM 539 O O . GLN A 1 69 ? -7.892 30.780 -12.053 1.00 78.44 69 GLN A O 1
ATOM 544 N N . LYS A 1 70 ? -8.259 28.763 -12.981 1.00 81.88 70 LYS A N 1
ATOM 545 C CA . LYS A 1 70 ? -9.659 28.690 -12.527 1.00 81.88 70 LYS A CA 1
ATOM 546 C C . LYS A 1 70 ? -9.758 28.733 -11.003 1.00 81.88 70 LYS A C 1
ATOM 548 O O . LYS A 1 70 ? -10.661 29.370 -10.469 1.00 81.88 70 LYS A O 1
ATOM 553 N N . GLN A 1 71 ? -8.812 28.110 -10.303 1.00 74.19 71 GLN A N 1
ATOM 554 C CA . GLN A 1 71 ? -8.778 28.098 -8.843 1.00 74.19 71 GLN A CA 1
ATOM 555 C C . GLN A 1 71 ? -8.442 29.479 -8.255 1.00 74.19 71 GLN A C 1
ATOM 557 O O . GLN A 1 71 ? -9.095 29.903 -7.301 1.00 74.19 71 GLN A O 1
ATOM 562 N N . GLN A 1 72 ? -7.502 30.221 -8.856 1.00 81.88 72 GLN A N 1
ATOM 563 C CA . GLN A 1 72 ? -7.204 31.604 -8.455 1.00 81.88 72 GLN A CA 1
ATOM 564 C C . GLN A 1 72 ? -8.387 32.552 -8.693 1.00 81.88 72 GLN A C 1
ATOM 566 O O . GLN A 1 72 ? -8.727 33.329 -7.800 1.00 81.88 72 GLN A O 1
ATOM 571 N N . GLN A 1 73 ? -9.068 32.458 -9.842 1.00 88.75 73 GLN A N 1
ATOM 572 C CA . GLN A 1 73 ? -10.277 33.256 -10.090 1.00 88.75 73 GLN A CA 1
ATOM 573 C C . GLN A 1 73 ? -11.383 32.952 -9.072 1.00 88.75 73 GLN A C 1
ATOM 575 O O . GLN A 1 73 ? -12.038 33.867 -8.572 1.00 88.75 73 GLN A O 1
ATOM 580 N N . GLN A 1 74 ? -11.568 31.680 -8.710 1.00 89.12 74 GLN A N 1
ATOM 581 C CA . GLN A 1 74 ? -12.591 31.289 -7.740 1.00 89.12 74 GLN A CA 1
ATOM 582 C C . GLN A 1 74 ? -12.273 31.795 -6.321 1.00 89.12 74 GLN A C 1
ATOM 584 O O . GLN A 1 74 ? -13.186 32.196 -5.596 1.00 89.12 74 GLN A O 1
ATOM 589 N N . GLN A 1 75 ? -10.992 31.847 -5.936 1.00 81.69 75 GLN A N 1
ATOM 590 C CA . GLN A 1 75 ? -10.560 32.444 -4.666 1.00 81.69 75 GLN A CA 1
ATOM 591 C C . GLN A 1 75 ? -10.770 33.963 -4.634 1.00 81.69 75 GLN A C 1
ATOM 593 O O . GLN A 1 75 ? -11.287 34.478 -3.640 1.00 81.69 75 GLN A O 1
ATOM 598 N N . GLN A 1 76 ? -10.447 34.674 -5.720 1.00 88.88 76 GLN A N 1
ATOM 599 C CA . GLN A 1 76 ? -10.689 36.118 -5.811 1.00 88.88 76 GLN A CA 1
ATOM 600 C C . GLN A 1 76 ? -12.187 36.446 -5.723 1.00 88.88 76 GLN A C 1
ATOM 602 O O . GLN A 1 76 ? -12.576 37.346 -4.978 1.00 88.88 76 GLN A O 1
ATOM 607 N N . GLN A 1 77 ? -13.047 35.665 -6.386 1.00 91.25 77 GLN A N 1
ATOM 608 C CA . GLN A 1 77 ? -14.501 35.834 -6.280 1.00 91.25 77 GLN A CA 1
ATOM 609 C C . GLN A 1 77 ? -15.021 35.565 -4.858 1.00 91.25 77 GLN A C 1
ATOM 611 O O . GLN A 1 77 ? -15.860 36.315 -4.357 1.00 91.25 77 GLN A O 1
ATOM 616 N N . GLN A 1 78 ? -14.509 34.543 -4.162 1.00 86.88 78 GLN A N 1
ATOM 617 C CA . GLN A 1 78 ? -14.904 34.278 -2.772 1.00 86.88 78 GLN A CA 1
ATOM 618 C C . GLN A 1 78 ? -14.434 35.370 -1.800 1.00 86.88 78 GLN A C 1
ATOM 620 O O . GLN A 1 78 ? -15.179 35.727 -0.882 1.00 86.88 78 GLN A O 1
ATOM 625 N N . GLN A 1 79 ? -13.240 35.939 -1.996 1.00 87.31 79 GLN A N 1
ATOM 626 C CA . GLN A 1 79 ? -12.775 37.082 -1.204 1.00 87.31 79 GLN A CA 1
ATOM 627 C C . GLN A 1 79 ? -13.634 38.329 -1.445 1.00 87.31 79 GLN A C 1
ATOM 629 O O . GLN A 1 79 ? -14.036 38.981 -0.480 1.00 87.31 79 GLN A O 1
ATOM 634 N N . GLN A 1 80 ? -14.008 38.619 -2.694 1.00 91.06 80 GLN A N 1
ATOM 635 C CA . GLN A 1 80 ? -14.921 39.723 -3.006 1.00 91.06 80 GLN A CA 1
ATOM 636 C C . GLN A 1 80 ? -16.299 39.532 -2.352 1.00 91.06 80 GLN A C 1
ATOM 638 O O . GLN A 1 80 ? -16.831 40.463 -1.747 1.00 91.06 80 GLN A O 1
ATOM 643 N N . GLN A 1 81 ? -16.853 38.314 -2.370 1.00 89.88 81 GLN A N 1
ATOM 644 C CA . GLN A 1 81 ? -18.125 38.017 -1.697 1.00 89.88 81 GLN A CA 1
ATOM 645 C C . GLN A 1 81 ? -18.041 38.170 -0.170 1.00 89.88 81 GLN A C 1
ATOM 647 O O . GLN A 1 81 ? -18.977 38.683 0.449 1.00 89.88 81 GLN A O 1
ATOM 652 N N . ARG A 1 82 ? -16.923 37.768 0.451 1.00 84.75 82 ARG A N 1
ATOM 653 C CA . ARG A 1 82 ? -16.685 37.970 1.891 1.00 84.75 82 ARG A CA 1
ATOM 654 C C . ARG A 1 82 ? -16.586 39.451 2.254 1.00 84.75 82 ARG A C 1
ATOM 656 O O . ARG A 1 82 ? -17.201 39.871 3.233 1.00 84.75 82 ARG A O 1
ATOM 663 N N . ASN A 1 83 ? -15.885 40.241 1.445 1.00 86.06 83 ASN A N 1
ATOM 664 C CA . ASN A 1 83 ? -15.759 41.682 1.661 1.00 86.06 83 ASN A CA 1
ATOM 665 C C . ASN A 1 83 ? -17.108 42.401 1.500 1.00 86.06 83 ASN A C 1
ATOM 667 O O . ASN A 1 83 ? -17.442 43.263 2.310 1.00 86.06 83 ASN A O 1
ATOM 671 N N . ASN A 1 84 ? -17.933 41.987 0.535 1.00 86.50 84 ASN A N 1
ATOM 672 C CA . ASN A 1 84 ? -19.277 42.541 0.353 1.00 86.50 84 ASN A CA 1
ATOM 673 C C . ASN A 1 84 ? -20.231 42.183 1.505 1.00 86.50 84 ASN A C 1
ATOM 675 O O . ASN A 1 84 ? -21.067 43.002 1.881 1.00 86.50 84 ASN A O 1
ATOM 679 N N . ARG A 1 85 ? -20.094 40.993 2.110 1.00 78.44 85 ARG A N 1
ATOM 680 C CA . ARG A 1 85 ? -20.868 40.627 3.309 1.00 78.44 85 ARG A CA 1
ATOM 681 C C . ARG A 1 85 ? -20.471 41.448 4.532 1.00 78.44 85 ARG A C 1
ATOM 683 O O . ARG A 1 85 ? -21.361 41.929 5.219 1.00 78.44 85 ARG A O 1
ATOM 690 N N . ARG A 1 86 ? -19.170 41.673 4.755 1.00 74.69 86 ARG A N 1
ATOM 691 C CA . ARG A 1 86 ? -18.687 42.509 5.870 1.00 74.69 86 ARG A CA 1
ATOM 692 C C . ARG A 1 86 ? -19.184 43.953 5.780 1.00 74.69 86 ARG A C 1
ATOM 694 O O . ARG A 1 86 ? -19.580 44.517 6.794 1.00 74.69 86 ARG A O 1
ATOM 701 N N . LYS A 1 87 ? -19.240 44.520 4.569 1.00 78.44 87 LYS A N 1
ATOM 702 C CA . LYS A 1 87 ? -19.795 45.865 4.346 1.00 78.44 87 LYS A CA 1
ATOM 703 C C . LYS A 1 87 ? -21.296 45.952 4.656 1.00 78.44 87 LYS A C 1
ATOM 705 O O . LYS A 1 87 ? -21.727 46.968 5.178 1.00 78.44 87 LYS A O 1
ATOM 710 N N . LYS A 1 88 ? -22.072 44.889 4.402 1.00 72.94 88 LYS A N 1
ATOM 711 C CA . LYS A 1 88 ? -23.511 44.838 4.733 1.00 72.94 88 LYS A CA 1
ATOM 712 C C . LYS A 1 88 ? -23.802 44.632 6.221 1.00 72.94 88 LYS A C 1
ATOM 714 O O . LYS A 1 88 ? -24.795 45.146 6.709 1.00 72.94 88 LYS A O 1
ATOM 719 N N . THR A 1 89 ? -22.962 43.899 6.950 1.00 57.97 89 THR A N 1
ATOM 720 C CA . THR A 1 89 ? -23.137 43.732 8.406 1.00 57.97 89 THR A CA 1
ATOM 721 C C . THR A 1 89 ? -22.692 44.962 9.192 1.00 57.97 89 THR A C 1
ATOM 723 O O . THR A 1 89 ? -23.263 45.247 10.235 1.00 57.97 89 THR A O 1
ATOM 726 N N . SER A 1 90 ? -21.731 45.736 8.677 1.00 50.94 90 SER A N 1
ATOM 727 C CA . SER A 1 90 ? -21.300 46.978 9.332 1.00 50.94 90 SER A CA 1
ATOM 728 C C . SER A 1 90 ? -22.332 48.107 9.237 1.00 50.94 90 SER A C 1
ATOM 730 O O . SER A 1 90 ? -22.267 49.032 10.035 1.00 50.94 90 SER A O 1
ATOM 732 N N . SER A 1 91 ? -23.282 48.043 8.295 1.00 52.50 91 SER A N 1
ATOM 733 C CA . SER A 1 91 ? -24.375 49.020 8.194 1.00 52.50 91 SER A CA 1
ATOM 734 C C . SER A 1 91 ? -25.603 48.658 9.035 1.00 52.50 91 SER A C 1
ATOM 736 O O . SER A 1 91 ? -26.534 49.448 9.085 1.00 52.50 91 SER A O 1
ATOM 738 N N . PHE A 1 92 ? -25.637 47.472 9.656 1.00 45.00 92 PHE A N 1
ATOM 739 C CA . PHE A 1 92 ? -26.801 46.995 10.417 1.00 45.00 92 PHE A CA 1
ATOM 740 C C . PHE A 1 92 ? -26.647 47.172 11.940 1.00 45.00 92 PHE A C 1
ATOM 742 O O . PHE A 1 92 ? -27.621 47.044 12.660 1.00 45.00 92 PHE A O 1
ATOM 749 N N . ILE A 1 93 ? -25.449 47.506 12.437 1.00 46.12 93 ILE A N 1
ATOM 750 C CA . ILE A 1 93 ? -25.153 47.637 13.884 1.00 46.12 93 ILE A CA 1
ATOM 751 C C . ILE A 1 93 ? -25.304 49.095 14.386 1.00 46.12 93 ILE A C 1
ATOM 753 O O . ILE A 1 93 ? -24.925 49.421 15.499 1.00 46.12 93 ILE A O 1
ATOM 757 N N . LEU A 1 94 ? -25.881 50.001 13.590 1.00 48.34 94 LEU A N 1
ATOM 758 C CA . LEU A 1 94 ? -26.008 51.426 13.950 1.00 48.34 94 LEU A CA 1
ATOM 759 C C . LEU A 1 94 ? -27.453 51.914 14.159 1.00 48.34 94 LEU A C 1
ATOM 761 O O . LEU A 1 94 ? -27.673 53.120 14.158 1.00 48.34 94 LEU A O 1
ATOM 765 N N . LEU A 1 95 ? -28.439 51.021 14.321 1.00 48.53 95 LEU A N 1
ATOM 766 C CA . LEU A 1 95 ? -29.858 51.413 14.389 1.00 48.53 95 LEU A CA 1
ATOM 767 C C . LEU A 1 95 ? -30.721 50.628 15.397 1.00 48.53 95 LEU A C 1
ATOM 769 O O . LEU A 1 95 ? -31.907 50.443 15.149 1.00 48.53 95 LEU A O 1
ATOM 773 N N . GLU A 1 96 ? -30.185 50.185 16.536 1.00 43.88 96 GLU A N 1
ATOM 774 C CA . GLU A 1 96 ? -31.047 49.564 17.558 1.00 43.88 96 GLU A CA 1
ATOM 775 C C . GLU A 1 96 ? -30.593 49.898 18.985 1.00 43.88 96 GLU A C 1
ATOM 777 O O . GLU A 1 96 ? -29.970 49.104 19.678 1.00 43.88 96 GLU A O 1
ATOM 782 N N . GLU A 1 97 ? -30.897 51.124 19.405 1.00 44.69 97 GLU A N 1
ATOM 783 C CA . GLU A 1 97 ? -31.046 51.512 20.808 1.00 44.69 97 GLU A CA 1
ATOM 784 C C . GLU A 1 97 ? -32.119 52.609 20.854 1.00 44.69 97 GLU A C 1
ATOM 786 O O . GLU A 1 97 ? -31.982 53.601 20.137 1.00 44.69 97 GLU A O 1
ATOM 791 N N . VAL A 1 98 ? -33.185 52.380 21.637 1.00 46.06 98 VAL A N 1
ATOM 792 C CA . VAL A 1 98 ? -34.053 53.324 22.392 1.00 46.06 98 VAL A CA 1
ATOM 793 C C . VAL A 1 98 ? -35.478 52.728 22.542 1.00 46.06 98 VAL A C 1
ATOM 795 O O . VAL A 1 98 ? -36.022 52.190 21.584 1.00 46.06 98 VAL A O 1
ATOM 798 N N . GLU A 1 99 ? -36.039 52.875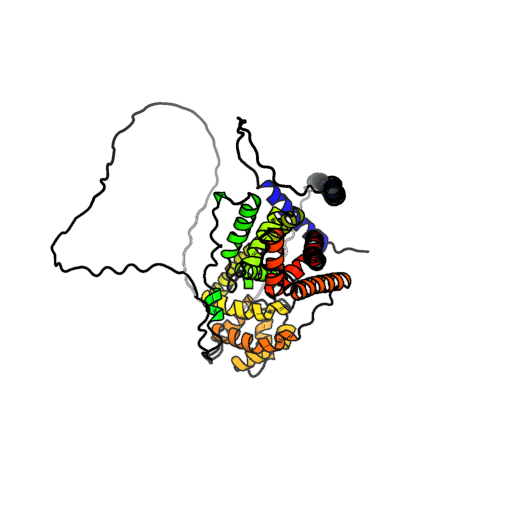 23.759 1.00 40.62 99 GLU A N 1
ATOM 799 C CA . GLU A 1 99 ? -37.426 52.626 24.258 1.00 40.62 99 GLU A CA 1
ATOM 800 C C . GLU A 1 99 ? -37.676 51.422 25.208 1.00 40.62 99 GLU A C 1
ATOM 802 O O . GLU A 1 99 ? -38.114 50.347 24.819 1.00 40.62 99 GLU A O 1
ATOM 807 N N . ASP A 1 100 ? -37.270 51.594 26.473 1.00 39.41 100 ASP A N 1
ATOM 808 C CA . ASP A 1 100 ? -38.058 51.910 27.695 1.00 39.41 100 ASP A CA 1
ATOM 809 C C . ASP A 1 100 ? -39.486 51.341 28.012 1.00 39.41 100 ASP A C 1
ATOM 811 O O . ASP A 1 100 ? -40.375 51.274 27.170 1.00 39.41 100 ASP A O 1
ATOM 815 N N . VAL A 1 101 ? -39.687 51.126 29.333 1.00 36.97 101 VAL A N 1
ATOM 816 C CA . VAL A 1 101 ? -40.906 51.031 30.198 1.00 36.97 101 VAL A CA 1
ATOM 817 C C . VAL A 1 101 ? -41.836 49.791 30.198 1.00 36.97 101 VAL A C 1
ATOM 819 O O . VAL A 1 101 ? -42.486 49.465 29.212 1.00 36.97 101 VAL A O 1
ATOM 822 N N . GLY A 1 102 ? -42.089 49.234 31.405 1.00 31.41 102 GLY A N 1
ATOM 823 C CA . GLY A 1 102 ? -43.387 48.603 31.731 1.00 31.41 102 GLY A CA 1
ATOM 824 C C . GLY A 1 102 ? -43.459 47.633 32.926 1.00 31.41 102 GLY A C 1
ATOM 825 O O . GLY A 1 102 ? -43.314 46.431 32.759 1.00 31.41 102 GLY A O 1
ATOM 826 N N . VAL A 1 103 ? -43.768 48.148 34.120 1.00 36.03 103 VAL A N 1
ATOM 827 C CA . VAL A 1 103 ? -44.043 47.436 35.393 1.00 36.03 103 VAL A CA 1
ATOM 828 C C . VAL A 1 103 ? -45.378 46.667 35.377 1.00 36.03 103 VAL A C 1
ATOM 830 O O . VAL A 1 103 ? -46.373 47.215 34.912 1.00 36.03 103 VAL A O 1
ATOM 833 N N . THR A 1 104 ? -45.473 45.490 36.023 1.00 28.83 104 THR A N 1
ATOM 834 C CA . THR A 1 104 ? -46.640 45.149 36.878 1.00 28.83 104 THR A CA 1
ATOM 835 C C . THR A 1 104 ? -46.357 44.036 37.895 1.00 28.83 104 THR A C 1
ATOM 837 O O . THR A 1 104 ? -45.814 42.983 37.577 1.00 28.83 104 THR A O 1
ATOM 840 N N . VAL A 1 105 ? -46.750 44.320 39.137 1.00 39.25 105 VAL A N 1
ATOM 841 C CA . VAL A 1 105 ? -46.785 43.456 40.325 1.00 39.25 105 VAL A CA 1
ATOM 842 C C . VAL A 1 105 ? -48.088 42.655 40.315 1.00 39.25 105 VAL A C 1
ATOM 844 O O . VAL A 1 105 ? -49.136 43.256 40.085 1.00 39.25 105 VAL A O 1
ATOM 847 N N . GLN A 1 106 ? -48.066 41.360 40.658 1.00 34.78 106 GLN A N 1
ATOM 848 C CA . GLN A 1 106 ? -49.268 40.699 41.175 1.00 34.78 106 GLN A CA 1
ATOM 849 C C . GLN A 1 106 ? -48.958 39.593 42.194 1.00 34.78 106 GLN A C 1
ATOM 851 O O . GLN A 1 106 ? -48.138 38.705 41.984 1.00 34.78 106 GLN A O 1
ATOM 856 N N . GLN A 1 107 ? -49.642 39.747 43.320 1.00 34.19 107 GLN A N 1
ATOM 857 C CA . GLN A 1 107 ? -49.649 39.020 44.585 1.00 34.19 107 GLN A CA 1
ATOM 858 C C . GLN A 1 107 ? -50.565 37.787 44.493 1.00 34.19 107 GLN A C 1
ATOM 860 O O . GLN A 1 107 ? -51.594 37.887 43.831 1.00 34.19 107 GLN A O 1
ATOM 865 N N . CYS A 1 108 ? -50.260 36.698 45.211 1.00 30.23 108 CYS A N 1
ATOM 866 C CA . CYS A 1 108 ? -51.258 35.792 45.804 1.00 30.23 108 CYS A CA 1
ATOM 867 C C . CYS A 1 108 ? -50.630 34.933 46.918 1.00 30.23 108 CYS A C 1
ATOM 869 O O . CYS A 1 108 ? -49.472 34.532 46.841 1.00 30.23 108 CYS A O 1
ATOM 871 N N . ASN A 1 109 ? -51.451 34.722 47.940 1.00 34.25 109 ASN A N 1
ATOM 872 C CA . ASN A 1 109 ? -51.213 34.264 49.306 1.00 34.25 109 ASN A CA 1
ATOM 873 C C . ASN A 1 109 ? -51.551 32.767 49.518 1.00 34.25 109 ASN A C 1
ATOM 875 O O . ASN A 1 109 ? -52.363 32.248 48.758 1.00 34.25 109 ASN A O 1
ATOM 879 N N . ASP A 1 110 ? -50.993 32.207 50.611 1.00 34.06 110 ASP A N 1
ATOM 880 C CA . ASP A 1 110 ? -51.517 31.223 51.601 1.00 34.06 110 ASP A CA 1
ATOM 881 C C . ASP A 1 110 ? -52.050 29.840 51.094 1.00 34.06 110 ASP A C 1
ATOM 883 O O . ASP A 1 110 ? -52.696 29.758 50.060 1.00 34.06 110 ASP A O 1
ATOM 887 N N . ASP A 1 111 ? -51.884 28.664 51.730 1.00 32.38 111 ASP A N 1
ATOM 888 C CA . ASP A 1 111 ? -51.585 28.296 53.124 1.00 32.38 111 ASP A CA 1
ATOM 889 C C . ASP A 1 111 ? -51.299 26.766 53.284 1.00 32.38 111 ASP A C 1
ATOM 891 O O . ASP A 1 111 ? -51.789 25.973 52.480 1.00 32.38 111 ASP A O 1
ATOM 895 N N . ALA A 1 112 ? -50.613 26.403 54.390 1.00 34.88 112 ALA A N 1
ATOM 896 C CA . ALA A 1 112 ? -50.617 25.137 55.184 1.00 34.88 112 ALA A CA 1
ATOM 897 C C . ALA A 1 112 ? -50.196 23.770 54.548 1.00 34.88 112 ALA A C 1
ATOM 899 O O . ALA A 1 112 ? -50.561 23.458 53.425 1.00 34.88 112 ALA A O 1
ATOM 900 N N . SER A 1 113 ? -49.478 22.831 55.200 1.00 36.06 113 SER A N 1
ATOM 901 C CA . SER A 1 113 ? -49.101 22.616 56.616 1.00 36.06 113 SER A CA 1
ATOM 902 C C . SER A 1 113 ? -48.019 21.511 56.783 1.00 36.06 113 SER A C 1
ATOM 904 O O . SER A 1 113 ? -47.996 20.559 56.012 1.00 36.06 113 SER A O 1
ATOM 906 N N . GLU A 1 114 ? -47.212 21.652 57.858 1.00 34.47 114 GLU A N 1
ATOM 907 C CA . GLU A 1 114 ? -46.564 20.633 58.740 1.00 34.47 114 GLU A CA 1
ATOM 908 C C . GLU A 1 114 ? -45.604 19.572 58.145 1.00 34.47 114 GLU A C 1
ATOM 910 O O . GLU A 1 114 ? -45.849 18.989 57.107 1.00 34.47 114 GLU A O 1
ATOM 915 N N . SER A 1 115 ? -44.501 19.128 58.757 1.00 34.34 115 SER A N 1
ATOM 916 C CA . SER A 1 115 ? -43.775 19.349 60.019 1.00 34.34 115 SER A CA 1
ATOM 917 C C . SER A 1 115 ? -42.396 18.677 59.820 1.00 34.34 115 SER A C 1
ATOM 919 O O . SER A 1 115 ? -42.299 17.664 59.131 1.00 34.34 115 SER A O 1
ATOM 921 N N . SER A 1 116 ? -41.277 19.202 60.321 1.00 39.31 116 SER A N 1
ATOM 922 C CA . SER A 1 116 ? -40.545 18.615 61.459 1.00 39.31 116 SER A CA 1
ATOM 923 C C . SER A 1 116 ? -39.194 19.319 61.609 1.00 39.31 116 SER A C 1
ATOM 925 O O . SER A 1 116 ? -38.543 19.682 60.633 1.00 39.31 116 SER A O 1
ATOM 927 N N . GLN A 1 117 ? -38.808 19.515 62.862 1.00 35.50 117 GLN A N 1
ATOM 928 C CA . GLN A 1 117 ? -37.679 20.297 63.352 1.00 35.50 117 GLN A CA 1
ATOM 929 C C . GLN A 1 117 ? -36.361 19.508 63.323 1.00 35.50 117 GLN A C 1
ATOM 931 O O . GLN A 1 117 ? -36.366 18.334 63.676 1.00 35.50 117 GLN A O 1
ATOM 936 N N . SER A 1 118 ? -35.232 20.191 63.089 1.00 36.03 118 SER A N 1
ATOM 937 C CA . SER A 1 118 ? -34.024 20.022 63.921 1.00 36.03 118 SER A CA 1
ATOM 938 C C . SER A 1 118 ? -32.949 21.088 63.640 1.00 36.03 118 SER A C 1
ATOM 940 O O . SER A 1 118 ? -32.358 21.170 62.570 1.00 36.03 118 SER A O 1
ATOM 942 N N . THR A 1 119 ? -32.757 21.887 64.683 1.00 32.72 119 THR A N 1
ATOM 943 C CA . THR A 1 119 ? -31.744 22.859 65.122 1.00 32.72 119 THR A CA 1
ATOM 944 C C . THR A 1 119 ? -30.272 22.616 64.736 1.00 32.72 119 THR A C 1
ATOM 946 O O . THR A 1 119 ? -29.818 21.480 64.817 1.00 32.72 119 THR A O 1
ATOM 949 N N . THR A 1 120 ? -29.516 23.702 64.457 1.00 32.44 120 THR A N 1
ATOM 950 C CA . THR A 1 120 ? -28.191 24.137 65.027 1.00 32.44 120 THR A CA 1
ATOM 951 C C . THR A 1 120 ? -27.430 25.041 64.020 1.00 32.44 120 THR A C 1
ATOM 953 O O . THR A 1 120 ? -27.105 24.610 62.926 1.00 32.44 120 THR A O 1
ATOM 956 N N . THR A 1 121 ? -27.415 26.376 64.177 1.00 31.69 121 THR A N 1
ATOM 957 C CA . THR A 1 121 ? -26.464 27.283 64.890 1.00 31.69 121 THR A CA 1
ATOM 958 C C . THR A 1 121 ? -25.185 27.719 64.142 1.00 31.69 121 THR A C 1
ATOM 960 O O . THR A 1 121 ? -24.328 26.889 63.876 1.00 31.69 121 THR A O 1
ATOM 963 N N . PHE A 1 122 ? -25.035 29.060 64.021 1.00 30.39 122 PHE A N 1
ATOM 964 C CA . PHE A 1 122 ? -23.822 29.898 63.815 1.00 30.39 122 PHE A CA 1
ATOM 965 C C . PHE A 1 122 ? -23.074 29.756 62.463 1.00 30.39 122 PHE A C 1
ATOM 967 O O . PHE A 1 122 ? -22.974 28.673 61.921 1.00 30.39 122 PHE A O 1
ATOM 974 N N . SER A 1 123 ? -22.501 30.778 61.811 1.00 30.19 123 SER A N 1
ATOM 975 C CA . SER A 1 123 ? -22.043 32.121 62.199 1.00 30.19 123 SER A CA 1
ATOM 976 C C . SER A 1 123 ? -21.921 33.017 60.948 1.00 30.19 123 SER A C 1
ATOM 978 O O . SER A 1 123 ? -21.545 32.550 59.875 1.00 30.19 123 SER A O 1
ATOM 980 N N . THR A 1 124 ? -22.209 34.308 61.100 1.00 31.09 124 THR A N 1
ATOM 981 C CA . THR A 1 124 ? -22.099 35.385 60.102 1.00 31.09 124 THR A CA 1
ATOM 982 C C . THR A 1 124 ? -20.753 36.118 60.176 1.00 31.09 124 THR A C 1
ATOM 984 O O . THR A 1 124 ? -20.349 36.550 61.252 1.00 31.09 124 THR A O 1
ATOM 987 N N . GLY A 1 125 ? -20.135 36.383 59.023 1.00 32.19 125 GLY A N 1
ATOM 988 C CA . GLY A 1 125 ? -19.135 37.442 58.797 1.00 32.19 125 GLY A CA 1
ATOM 989 C C . GLY A 1 125 ? -19.120 37.737 57.294 1.00 32.19 125 GLY A C 1
ATOM 990 O O . GLY A 1 125 ? -18.825 36.847 56.511 1.00 32.19 125 GLY A O 1
ATOM 991 N N . SER A 1 126 ? -19.741 38.805 56.792 1.00 30.47 126 SER A N 1
ATOM 992 C CA . SER A 1 126 ? -19.429 40.241 56.880 1.00 30.47 126 SER A CA 1
ATOM 993 C C . SER A 1 126 ? -18.135 40.650 56.169 1.00 30.47 126 SER A C 1
ATOM 995 O O . SER A 1 126 ? -17.039 40.369 56.642 1.00 30.47 126 SER A O 1
ATOM 997 N N . SER A 1 127 ? -18.348 41.426 55.097 1.00 31.23 127 SER A N 1
ATOM 998 C CA . SER A 1 127 ? -17.614 42.643 54.708 1.00 31.23 127 SER A CA 1
ATOM 999 C C . SER A 1 127 ? -16.870 42.627 53.361 1.00 31.23 127 SER A C 1
ATOM 1001 O O . SER A 1 127 ? -15.737 42.183 53.244 1.00 31.23 127 SER A O 1
ATOM 1003 N N . THR A 1 128 ? -17.551 43.235 52.378 1.00 31.56 128 THR A N 1
ATOM 1004 C CA . THR A 1 128 ? -17.110 44.381 51.551 1.00 31.56 128 THR A CA 1
ATOM 1005 C C . THR A 1 128 ? -15.763 44.322 50.816 1.00 31.56 128 THR A C 1
ATOM 1007 O O . THR A 1 128 ? -14.707 44.430 51.433 1.00 31.56 128 THR A O 1
ATOM 1010 N N . MET A 1 129 ? -15.814 44.396 49.480 1.00 30.56 129 MET A N 1
ATOM 1011 C CA . MET A 1 129 ? -14.763 45.025 48.670 1.00 30.56 129 MET A CA 1
ATOM 1012 C C . MET A 1 129 ? -15.342 46.210 47.895 1.00 30.56 129 MET A C 1
ATOM 1014 O O . MET A 1 129 ? -16.316 46.066 47.159 1.00 30.56 129 MET A O 1
ATOM 1018 N N . SER A 1 130 ? -14.726 47.375 48.102 1.00 30.33 130 SER A N 1
ATOM 1019 C CA . SER A 1 130 ? -14.975 48.624 47.383 1.00 30.33 130 SER A CA 1
ATOM 1020 C C . SER A 1 130 ? -13.865 48.887 46.365 1.00 30.33 130 SER A C 1
ATOM 1022 O O . SER A 1 130 ? -12.719 48.479 46.542 1.00 30.33 130 SER A O 1
ATOM 1024 N N . VAL A 1 131 ? -14.262 49.595 45.314 1.00 33.34 131 VAL A N 1
ATOM 1025 C CA . VAL A 1 131 ? -13.531 50.044 44.119 1.00 33.34 131 VAL A CA 1
ATOM 1026 C C . VAL A 1 131 ? -12.684 51.301 44.394 1.00 33.34 131 VAL A C 1
ATOM 1028 O O . VAL A 1 131 ? -13.121 52.124 45.190 1.00 33.34 131 VAL A O 1
ATOM 1031 N N . MET A 1 132 ? -11.546 51.470 43.690 1.00 30.52 132 MET A N 1
ATOM 1032 C CA . MET A 1 132 ? -10.969 52.731 43.131 1.00 30.52 132 MET A CA 1
ATOM 1033 C C . MET A 1 132 ? -9.585 52.429 42.489 1.00 30.52 132 MET A C 1
ATOM 1035 O O . MET A 1 132 ? -8.737 51.843 43.149 1.00 30.52 132 MET A O 1
ATOM 1039 N N . THR A 1 133 ? -9.413 52.452 41.156 1.00 31.86 133 THR A N 1
ATOM 1040 C CA . THR A 1 133 ? -9.009 53.541 40.213 1.00 31.86 133 THR A CA 1
ATOM 1041 C C . THR A 1 133 ? -7.549 54.048 40.271 1.00 31.86 133 THR A C 1
ATOM 1043 O O . THR A 1 133 ? -7.165 54.670 41.249 1.00 31.86 133 THR A O 1
ATOM 1046 N N . ALA A 1 134 ? -6.835 53.798 39.154 1.00 35.81 134 ALA A N 1
ATOM 1047 C CA . ALA A 1 134 ? -5.870 54.603 38.361 1.00 35.81 134 ALA A CA 1
ATOM 1048 C C . ALA A 1 134 ? -4.797 55.509 39.018 1.00 35.81 134 ALA A C 1
ATOM 1050 O O . ALA A 1 134 ? -5.130 56.376 39.813 1.00 35.81 134 ALA A O 1
ATOM 1051 N N . ASP A 1 135 ? -3.527 55.394 38.581 1.00 32.38 135 ASP A N 1
ATOM 1052 C CA . ASP A 1 135 ? -2.909 56.324 37.601 1.00 32.38 135 ASP A CA 1
ATOM 1053 C C . ASP A 1 135 ? -1.437 55.987 37.246 1.00 32.38 135 ASP A C 1
ATOM 1055 O O . ASP A 1 135 ? -0.707 55.357 38.012 1.00 32.38 135 ASP A O 1
ATOM 1059 N N . ASP A 1 136 ? -1.048 56.418 36.039 1.00 38.22 136 ASP A N 1
ATOM 1060 C CA . ASP A 1 136 ? 0.259 56.345 35.362 1.00 38.22 136 ASP A CA 1
ATOM 1061 C C . ASP A 1 136 ? 1.355 57.252 35.971 1.00 38.22 136 ASP A C 1
ATOM 1063 O O . ASP A 1 136 ? 1.045 58.317 36.497 1.00 38.22 136 ASP A O 1
ATOM 1067 N N . ALA A 1 137 ? 2.646 56.923 35.755 1.00 32.19 137 ALA A N 1
ATOM 1068 C CA . ALA A 1 137 ? 3.642 57.867 35.200 1.00 32.19 137 ALA A CA 1
ATOM 1069 C C . ALA A 1 137 ? 5.064 57.285 34.999 1.00 32.19 137 ALA A C 1
ATOM 1071 O O . ALA A 1 137 ? 5.617 56.532 35.796 1.00 32.19 137 ALA A O 1
ATOM 1072 N N . VAL A 1 138 ? 5.643 57.753 33.895 1.00 35.84 138 VAL A N 1
ATOM 1073 C CA . VAL A 1 138 ? 6.997 57.647 33.325 1.00 35.84 138 VAL A CA 1
ATOM 1074 C C . VAL A 1 138 ? 8.061 58.401 34.161 1.00 35.84 138 VAL A C 1
ATOM 1076 O O . VAL A 1 138 ? 7.712 59.396 34.786 1.00 35.84 138 VAL A O 1
ATOM 1079 N N . ILE A 1 139 ? 9.352 57.994 34.106 1.00 32.28 139 ILE A N 1
ATOM 1080 C CA . ILE A 1 139 ? 10.579 58.820 33.851 1.00 32.28 139 ILE A CA 1
ATOM 1081 C C . ILE A 1 139 ? 11.901 58.074 34.215 1.00 32.28 139 ILE A C 1
ATOM 1083 O O . ILE A 1 139 ? 12.127 57.671 35.347 1.00 32.28 139 ILE A O 1
ATOM 1087 N N . SER A 1 140 ? 12.763 57.952 33.192 1.00 31.39 140 SER A N 1
ATOM 1088 C CA . SER A 1 140 ? 14.242 58.058 33.090 1.00 31.39 140 SER A CA 1
ATOM 1089 C C . SER A 1 140 ? 15.242 57.512 34.140 1.00 31.39 140 SER A C 1
ATOM 1091 O O . SER A 1 140 ? 15.335 58.022 35.246 1.00 31.39 140 SER A O 1
ATOM 1093 N N . GLY A 1 141 ? 16.207 56.709 33.648 1.00 28.84 141 GLY A N 1
ATOM 1094 C CA . GLY A 1 141 ? 17.578 57.203 33.371 1.00 28.84 141 GLY A CA 1
ATOM 1095 C C . GLY A 1 141 ? 18.772 56.740 34.239 1.00 28.84 141 GLY A C 1
ATOM 1096 O O . GLY A 1 141 ? 18.854 57.115 35.399 1.00 28.84 141 GLY A O 1
ATOM 1097 N N . THR A 1 142 ? 19.799 56.172 33.561 1.00 30.94 142 THR A N 1
ATOM 1098 C CA . THR A 1 142 ? 21.277 56.260 33.834 1.00 30.94 142 THR A CA 1
ATOM 1099 C C . THR A 1 142 ? 21.824 55.586 35.124 1.00 30.94 142 THR A C 1
ATOM 1101 O O . THR A 1 142 ? 21.156 55.596 36.139 1.00 30.94 142 THR A O 1
ATOM 1104 N N . THR A 1 143 ? 23.001 54.942 35.254 1.00 31.86 143 THR A N 1
ATOM 1105 C CA . THR A 1 143 ? 24.315 54.914 34.563 1.00 31.86 143 THR A CA 1
ATOM 1106 C C . THR A 1 143 ? 25.178 53.719 35.080 1.00 31.86 143 THR A C 1
ATOM 1108 O O . THR A 1 143 ? 25.173 53.458 36.274 1.00 31.86 143 THR A O 1
ATOM 1111 N N . VAL A 1 144 ? 25.990 53.114 34.189 1.00 30.19 144 VAL A N 1
ATOM 1112 C CA . VAL A 1 144 ? 27.468 52.857 34.264 1.00 30.19 144 VAL A CA 1
ATOM 1113 C C . VAL A 1 144 ? 28.126 51.754 35.152 1.00 30.19 144 VAL A C 1
ATOM 1115 O O . VAL A 1 144 ? 28.025 51.743 36.369 1.00 30.19 144 VAL A O 1
ATOM 1118 N N . SER A 1 145 ? 28.992 50.991 34.446 1.00 29.14 145 SER A N 1
ATOM 1119 C CA . SER A 1 145 ? 30.259 50.273 34.771 1.00 29.14 145 SER A CA 1
ATOM 1120 C C . SER A 1 145 ? 30.267 48.963 35.567 1.00 29.14 145 SER A C 1
ATOM 1122 O O . SER A 1 145 ? 29.751 48.903 36.669 1.00 29.14 145 SER A O 1
ATOM 1124 N N . THR A 1 146 ? 30.774 47.837 35.034 1.00 30.66 146 THR A N 1
ATOM 1125 C CA . THR A 1 146 ? 32.141 47.420 34.585 1.00 30.66 146 THR A CA 1
ATOM 1126 C C . THR A 1 146 ? 32.804 46.576 35.681 1.00 30.66 146 THR A C 1
ATOM 1128 O O . THR A 1 146 ? 33.027 47.096 36.763 1.00 30.66 146 THR A O 1
ATOM 1131 N N . ILE A 1 147 ? 33.131 45.308 35.384 1.00 31.22 147 ILE A N 1
ATOM 1132 C CA . ILE A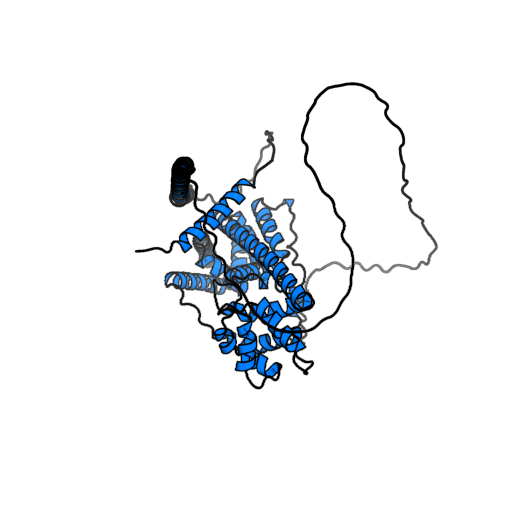 1 147 ? 34.402 44.591 35.658 1.00 31.22 147 ILE A CA 1
ATOM 1133 C C . ILE A 1 147 ? 34.236 43.130 35.183 1.00 31.22 147 ILE A C 1
ATOM 1135 O O . ILE A 1 147 ? 33.232 42.477 35.456 1.00 31.22 147 ILE A O 1
ATOM 1139 N N . ALA A 1 148 ? 35.227 42.654 34.428 1.00 32.94 148 ALA A N 1
ATOM 1140 C CA . ALA A 1 148 ? 35.371 41.295 33.901 1.00 32.94 148 ALA A CA 1
ATOM 1141 C C . ALA A 1 148 ? 36.454 40.515 34.716 1.00 32.94 148 ALA A C 1
ATOM 1143 O O . ALA A 1 148 ? 36.765 40.936 35.827 1.00 32.94 148 ALA A O 1
ATOM 1144 N N . PRO A 1 149 ? 37.029 39.384 34.254 1.00 54.38 149 PRO A N 1
ATOM 1145 C CA . PRO A 1 149 ? 36.688 38.035 34.725 1.00 54.38 149 PRO A CA 1
ATOM 1146 C C . PRO A 1 149 ? 37.897 37.242 35.284 1.00 54.38 149 PRO A C 1
ATOM 1148 O O . PRO A 1 149 ? 39.039 37.618 35.049 1.00 54.38 149 PRO A O 1
ATOM 1151 N N . ALA A 1 150 ? 37.666 36.092 35.936 1.00 29.09 150 ALA A N 1
ATOM 1152 C CA . ALA A 1 150 ? 38.622 34.968 36.007 1.00 29.09 150 ALA A CA 1
ATOM 1153 C C . ALA A 1 150 ? 38.013 33.738 36.709 1.00 29.09 150 ALA A C 1
ATOM 1155 O O . ALA A 1 150 ? 37.551 33.855 37.838 1.00 29.09 150 ALA A O 1
ATOM 1156 N N . ALA A 1 151 ? 38.072 32.566 36.064 1.00 33.19 151 ALA A N 1
ATOM 1157 C CA . ALA A 1 151 ? 38.646 31.326 36.614 1.00 33.19 151 ALA A CA 1
ATOM 1158 C C . ALA A 1 151 ? 38.354 30.143 35.675 1.00 33.19 151 ALA A C 1
ATOM 1160 O O . ALA A 1 151 ? 37.206 29.795 35.407 1.00 33.19 151 ALA A O 1
ATOM 1161 N N . ALA A 1 152 ? 39.432 29.544 35.175 1.00 32.12 152 ALA A N 1
ATOM 1162 C CA . ALA A 1 152 ? 39.451 28.319 34.395 1.00 32.12 152 ALA A CA 1
ATOM 1163 C C . ALA A 1 152 ? 39.233 27.089 35.292 1.00 32.12 152 ALA A C 1
ATOM 1165 O O . ALA A 1 152 ? 39.727 27.052 36.418 1.00 32.12 152 ALA A O 1
ATOM 1166 N N . ILE A 1 153 ? 38.568 26.059 34.763 1.00 32.94 153 ILE A N 1
ATOM 1167 C CA . ILE A 1 153 ? 38.593 24.705 35.325 1.00 32.94 153 ILE A CA 1
ATOM 1168 C C . ILE A 1 153 ? 39.133 23.765 34.249 1.00 32.94 153 ILE A C 1
ATOM 1170 O O . ILE A 1 153 ? 38.512 23.533 33.214 1.00 32.94 153 ILE A O 1
ATOM 1174 N N . THR A 1 154 ? 40.327 23.258 34.530 1.00 28.27 154 THR A N 1
ATOM 1175 C CA . THR A 1 154 ? 41.001 22.144 33.868 1.00 28.27 154 THR A CA 1
ATOM 1176 C C . THR A 1 154 ? 40.426 20.841 34.422 1.00 28.27 154 THR A C 1
ATOM 1178 O O . THR A 1 154 ? 40.302 20.700 35.638 1.00 28.27 154 THR A O 1
ATOM 1181 N N . THR A 1 155 ? 40.119 19.858 33.576 1.00 30.58 155 THR A N 1
ATOM 1182 C CA . THR A 1 155 ? 39.910 18.475 34.034 1.00 30.58 155 THR A CA 1
ATOM 1183 C C . THR A 1 155 ? 40.658 17.518 33.116 1.00 30.58 155 THR A C 1
ATOM 1185 O O . THR A 1 155 ? 40.494 17.513 31.900 1.00 30.58 155 THR A O 1
ATOM 1188 N N . THR A 1 156 ? 41.564 16.784 33.747 1.00 29.02 156 THR A N 1
ATOM 1189 C CA . THR A 1 156 ? 42.567 15.867 33.212 1.00 29.02 156 THR A CA 1
ATOM 1190 C C . THR A 1 156 ? 41.978 14.532 32.770 1.00 29.02 156 THR A C 1
ATOM 1192 O O . THR A 1 156 ? 41.152 13.947 33.467 1.00 29.02 156 THR A O 1
ATOM 1195 N N . ALA A 1 157 ? 42.486 14.029 31.644 1.00 26.94 157 ALA A N 1
ATOM 1196 C CA . ALA A 1 157 ? 42.348 12.654 31.184 1.00 26.94 157 ALA A CA 1
ATOM 1197 C C . ALA A 1 157 ? 43.266 11.714 31.987 1.00 26.94 157 ALA A C 1
ATOM 1199 O O . ALA A 1 157 ? 44.409 12.066 32.286 1.00 26.94 157 ALA A O 1
ATOM 1200 N N . THR A 1 158 ? 42.784 10.511 32.302 1.00 27.72 158 THR A N 1
ATOM 1201 C CA . THR A 1 158 ? 43.566 9.440 32.935 1.00 27.72 158 THR A CA 1
ATOM 1202 C C . THR A 1 158 ? 43.760 8.309 31.933 1.00 27.72 158 THR A C 1
ATOM 1204 O O . THR A 1 158 ? 42.796 7.795 31.369 1.00 27.72 158 THR A O 1
ATOM 1207 N N . ALA A 1 159 ? 45.023 7.957 31.703 1.00 28.83 159 ALA A N 1
ATOM 1208 C CA . ALA A 1 159 ? 45.469 6.890 30.825 1.00 28.83 159 ALA A CA 1
ATOM 1209 C C . ALA A 1 159 ? 45.836 5.627 31.627 1.00 28.83 159 ALA A C 1
ATOM 1211 O O . ALA A 1 159 ? 46.327 5.726 32.748 1.00 28.83 159 ALA A O 1
ATOM 1212 N N . THR A 1 160 ? 45.584 4.475 30.996 1.00 27.27 160 THR A N 1
ATOM 1213 C CA . THR A 1 160 ? 46.374 3.223 30.972 1.00 27.27 160 THR A CA 1
ATOM 1214 C C . THR A 1 160 ? 47.085 2.729 32.238 1.00 27.27 160 THR A C 1
ATOM 1216 O O . THR A 1 160 ? 48.037 3.341 32.713 1.00 27.27 160 THR A O 1
ATOM 1219 N N . VAL A 1 161 ? 46.748 1.497 32.639 1.00 25.48 161 VAL A N 1
ATOM 1220 C CA . VAL A 1 161 ? 47.634 0.602 33.398 1.00 25.48 161 VAL A CA 1
ATOM 1221 C C . VAL A 1 161 ? 47.839 -0.681 32.592 1.00 25.48 161 VAL A C 1
ATOM 1223 O O . VAL A 1 161 ? 46.888 -1.395 32.278 1.00 25.48 161 VAL A O 1
ATOM 1226 N N . GLU A 1 162 ? 49.102 -0.924 32.249 1.00 25.83 162 GLU A N 1
ATOM 1227 C CA . GLU A 1 162 ? 49.648 -2.177 31.737 1.00 25.83 162 GLU A CA 1
ATOM 1228 C C . GLU A 1 162 ? 49.775 -3.205 32.870 1.00 25.83 162 GLU A C 1
ATOM 1230 O O . GLU A 1 162 ? 50.172 -2.869 33.986 1.00 25.83 162 GLU A O 1
ATOM 1235 N N . MET A 1 163 ? 49.538 -4.480 32.564 1.00 26.95 163 MET A N 1
ATOM 1236 C CA . MET A 1 163 ? 50.089 -5.593 33.334 1.00 26.95 163 MET A CA 1
ATOM 1237 C C . MET A 1 163 ? 50.674 -6.636 32.382 1.00 26.95 163 MET A C 1
ATOM 1239 O O . MET A 1 163 ? 49.958 -7.326 31.661 1.00 26.95 163 MET A O 1
ATOM 1243 N N . PHE A 1 164 ? 51.999 -6.744 32.422 1.00 25.75 164 PHE A N 1
ATOM 1244 C CA . PHE A 1 164 ? 52.767 -7.910 31.999 1.00 25.75 164 PHE A CA 1
ATOM 1245 C C . PHE A 1 164 ? 52.644 -9.028 33.049 1.00 25.75 164 PHE A C 1
ATOM 1247 O O . PHE A 1 164 ? 52.620 -8.730 34.239 1.00 25.75 164 PHE A O 1
ATOM 1254 N N . ILE A 1 165 ? 52.657 -10.295 32.609 1.00 30.23 165 ILE A N 1
ATOM 1255 C CA . ILE A 1 165 ? 53.585 -11.361 33.054 1.00 30.23 165 ILE A CA 1
ATOM 1256 C C . ILE A 1 165 ? 53.438 -12.593 32.127 1.00 30.23 165 ILE A C 1
ATOM 1258 O O . ILE A 1 165 ? 52.334 -13.077 31.903 1.00 30.23 165 ILE A O 1
ATOM 1262 N N . ASN A 1 166 ? 54.594 -13.032 31.600 1.00 29.48 166 ASN A N 1
ATOM 1263 C CA . ASN A 1 166 ? 55.075 -14.357 31.141 1.00 29.48 166 ASN A CA 1
ATOM 1264 C C . ASN A 1 166 ? 54.057 -15.504 30.949 1.00 29.48 166 ASN A C 1
ATOM 1266 O O . ASN A 1 166 ? 53.240 -15.771 31.814 1.00 29.48 166 ASN A O 1
ATOM 1270 N N . GLY A 1 167 ? 54.112 -16.352 29.919 1.00 26.48 167 GLY A N 1
ATOM 1271 C CA . GLY A 1 167 ? 55.224 -16.779 29.070 1.00 26.48 167 GLY A CA 1
ATOM 1272 C C . GLY A 1 167 ? 55.213 -18.314 29.005 1.00 26.48 167 GLY A C 1
ATOM 1273 O O . GLY A 1 167 ? 55.435 -18.963 30.020 1.00 26.48 167 GLY A O 1
ATOM 1274 N N . SER A 1 168 ? 54.945 -18.905 27.837 1.00 27.30 168 SER A N 1
ATOM 1275 C CA . SER A 1 168 ? 55.295 -20.303 27.549 1.00 27.30 168 SER A CA 1
ATOM 1276 C C . SER A 1 168 ? 55.324 -20.543 26.042 1.00 27.30 168 SER A C 1
ATOM 1278 O O . SER A 1 168 ? 54.330 -20.368 25.339 1.00 27.30 168 SER A O 1
ATOM 1280 N N . SER A 1 169 ? 56.507 -20.902 25.561 1.00 32.59 169 SER A N 1
ATOM 1281 C CA . SER A 1 169 ? 56.837 -21.200 24.172 1.00 32.59 169 SER A CA 1
ATOM 1282 C C . SER A 1 169 ? 56.551 -22.664 23.843 1.00 32.59 169 SER A C 1
ATOM 1284 O O . SER A 1 169 ? 56.886 -23.525 24.656 1.00 32.59 169 SER A O 1
ATOM 1286 N N . ARG A 1 170 ? 56.074 -22.950 22.620 1.00 30.92 170 ARG A N 1
ATOM 1287 C CA . ARG A 1 170 ? 56.559 -24.007 21.693 1.00 30.92 170 ARG A CA 1
ATOM 1288 C C . ARG A 1 170 ? 55.744 -24.005 20.374 1.00 30.92 170 ARG A C 1
ATOM 1290 O O . ARG A 1 170 ? 54.713 -23.345 20.328 1.00 30.92 170 ARG A O 1
ATOM 1297 N N . PRO A 1 171 ? 56.264 -24.596 19.277 1.00 36.81 171 PRO A N 1
ATOM 1298 C CA . PRO A 1 171 ? 56.366 -23.898 17.995 1.00 36.81 171 PRO A CA 1
ATOM 1299 C C . PRO A 1 171 ? 55.547 -24.514 16.845 1.00 36.81 171 PRO A C 1
ATOM 1301 O O . PRO A 1 171 ? 55.199 -25.685 16.882 1.00 36.81 171 PRO A O 1
ATOM 1304 N N . ILE A 1 172 ? 55.348 -23.682 15.814 1.00 30.81 172 ILE A N 1
ATOM 1305 C CA . ILE A 1 172 ? 55.291 -23.960 14.363 1.00 30.81 172 ILE A CA 1
ATOM 1306 C C . ILE A 1 172 ? 54.592 -25.259 13.925 1.00 30.81 172 ILE A C 1
ATOM 1308 O O . ILE A 1 172 ? 55.216 -26.312 13.908 1.00 30.81 172 ILE A O 1
ATOM 1312 N N . GLU A 1 173 ? 53.407 -25.114 13.325 1.00 27.92 173 GLU A N 1
ATOM 1313 C CA . GLU A 1 173 ? 53.128 -25.744 12.030 1.00 27.92 173 GLU A CA 1
ATOM 1314 C C . GLU A 1 173 ? 52.520 -24.718 11.071 1.00 27.92 173 GLU A C 1
ATOM 1316 O O . GLU A 1 173 ? 51.621 -23.944 11.396 1.00 27.92 173 GLU A O 1
ATOM 1321 N N . ASN A 1 174 ? 53.123 -24.681 9.893 1.00 31.67 174 ASN A N 1
ATOM 1322 C CA . ASN A 1 174 ? 52.909 -23.744 8.813 1.00 31.67 174 ASN A CA 1
ATOM 1323 C C . ASN A 1 174 ? 52.027 -24.472 7.792 1.00 31.67 174 ASN A C 1
ATOM 1325 O O . ASN A 1 174 ? 52.516 -25.386 7.131 1.00 31.67 174 ASN A O 1
ATOM 1329 N N . ILE A 1 175 ? 50.746 -24.117 7.673 1.00 29.91 175 ILE A N 1
ATOM 1330 C CA . ILE A 1 175 ? 49.895 -24.615 6.584 1.00 29.91 175 ILE A CA 1
ATOM 1331 C C . ILE A 1 175 ? 49.378 -23.422 5.795 1.00 29.91 175 ILE A C 1
ATOM 1333 O O . ILE A 1 175 ? 48.418 -22.742 6.150 1.00 29.91 175 ILE A O 1
ATOM 1337 N N . THR A 1 176 ? 50.077 -23.184 4.695 1.00 32.06 176 THR A N 1
ATOM 1338 C CA . THR A 1 176 ? 49.620 -22.411 3.549 1.00 32.06 176 THR A CA 1
ATOM 1339 C C . THR A 1 176 ? 48.513 -23.214 2.866 1.00 32.06 176 THR A C 1
ATOM 1341 O O . THR A 1 176 ? 48.763 -24.324 2.402 1.00 32.06 176 THR A O 1
ATOM 1344 N N . SER A 1 177 ? 47.302 -22.668 2.768 1.00 29.05 177 SER A N 1
ATOM 1345 C CA . SER A 1 177 ? 46.292 -23.180 1.840 1.00 29.05 177 SER A CA 1
ATOM 1346 C C . SER A 1 177 ? 45.641 -22.026 1.101 1.00 29.05 177 SER A C 1
ATOM 1348 O O . SER A 1 177 ? 45.016 -21.144 1.687 1.00 29.05 177 SER A O 1
ATOM 1350 N N . ASN A 1 178 ? 45.828 -22.066 -0.210 1.00 31.89 178 ASN A N 1
ATOM 1351 C CA . ASN A 1 178 ? 45.203 -21.217 -1.203 1.00 31.89 178 ASN A CA 1
ATOM 1352 C C . ASN A 1 178 ? 43.676 -21.463 -1.251 1.00 31.89 178 ASN A C 1
ATOM 1354 O O . ASN A 1 178 ? 43.225 -22.579 -1.013 1.00 31.89 178 ASN A O 1
ATOM 1358 N N . ASN A 1 179 ? 42.932 -20.394 -1.566 1.00 39.50 179 ASN A N 1
ATOM 1359 C CA . ASN A 1 179 ? 41.532 -20.274 -2.034 1.00 39.50 179 ASN A CA 1
ATOM 1360 C C . ASN A 1 179 ? 40.867 -21.544 -2.634 1.00 39.50 179 ASN A C 1
ATOM 1362 O O . ASN A 1 179 ? 41.575 -22.311 -3.286 1.00 39.50 179 ASN A O 1
ATOM 1366 N N . PRO A 1 180 ? 39.515 -21.713 -2.579 1.00 43.47 180 PRO A N 1
ATOM 1367 C CA . PRO A 1 180 ? 38.570 -20.679 -3.040 1.00 43.47 180 PRO A CA 1
ATOM 1368 C C . PRO A 1 180 ? 37.197 -20.557 -2.343 1.00 43.47 180 PRO A C 1
ATOM 1370 O O . PRO A 1 180 ? 36.639 -21.488 -1.769 1.00 43.47 180 PRO A O 1
ATOM 1373 N N . ALA A 1 181 ? 36.613 -19.369 -2.514 1.00 40.06 181 ALA A N 1
ATOM 1374 C CA . ALA A 1 181 ? 35.199 -19.085 -2.323 1.00 40.06 181 ALA A CA 1
ATOM 1375 C C . ALA A 1 181 ? 34.342 -19.859 -3.340 1.00 40.06 181 ALA A C 1
ATOM 1377 O O . ALA A 1 181 ? 34.354 -19.539 -4.527 1.00 40.06 181 ALA A O 1
ATOM 1378 N N . THR A 1 182 ? 33.580 -20.846 -2.863 1.00 31.83 182 THR A N 1
ATOM 1379 C CA . THR A 1 182 ? 32.435 -21.441 -3.572 1.00 31.83 182 THR A CA 1
ATOM 1380 C C . THR A 1 182 ? 31.546 -22.208 -2.587 1.00 31.83 182 THR A C 1
ATOM 1382 O O . THR A 1 182 ? 32.061 -22.874 -1.698 1.00 31.83 182 THR A O 1
ATOM 1385 N N . LEU A 1 183 ? 30.228 -22.144 -2.814 1.00 32.69 183 LEU A N 1
ATOM 1386 C CA . LEU A 1 183 ? 29.144 -22.920 -2.188 1.00 32.69 183 LEU A CA 1
ATOM 1387 C C . LEU A 1 183 ? 28.769 -22.615 -0.723 1.00 32.69 183 LEU A C 1
ATOM 1389 O O . LEU A 1 183 ? 29.168 -23.298 0.213 1.00 32.69 183 LEU A O 1
ATOM 1393 N N . LEU A 1 184 ? 27.831 -21.679 -0.569 1.00 34.34 184 LEU A N 1
ATOM 1394 C CA . LEU A 1 184 ? 26.790 -21.735 0.461 1.00 34.34 184 LEU A CA 1
ATOM 1395 C C . LEU A 1 184 ? 25.440 -21.668 -0.268 1.00 34.34 184 LEU A C 1
ATOM 1397 O O . LEU A 1 184 ? 24.863 -20.601 -0.447 1.00 34.34 184 LEU A O 1
ATOM 1401 N N . MET A 1 185 ? 25.009 -22.820 -0.781 1.00 39.06 185 MET A N 1
ATOM 1402 C CA . MET A 1 185 ? 23.630 -23.092 -1.177 1.00 39.06 185 MET A CA 1
ATOM 1403 C C . MET A 1 185 ? 23.261 -24.452 -0.584 1.00 39.06 185 MET A C 1
ATOM 1405 O O . MET A 1 185 ? 23.898 -25.460 -0.876 1.00 39.06 185 MET A O 1
ATOM 1409 N N . ASP A 1 186 ? 22.254 -24.394 0.278 1.00 31.62 186 ASP A N 1
ATOM 1410 C CA . ASP A 1 186 ? 21.284 -25.427 0.614 1.00 31.62 186 ASP A CA 1
ATOM 1411 C C . ASP A 1 186 ? 21.767 -26.736 1.250 1.00 31.62 186 ASP A C 1
ATOM 1413 O O . ASP A 1 186 ? 22.083 -27.738 0.616 1.00 31.62 186 ASP A O 1
ATOM 1417 N N . THR A 1 187 ? 21.618 -26.782 2.572 1.00 28.92 187 THR A N 1
ATOM 1418 C CA . THR A 1 187 ? 21.062 -27.970 3.226 1.00 28.92 187 THR A CA 1
ATOM 1419 C C . THR A 1 187 ? 19.839 -27.521 4.015 1.00 28.92 187 THR A C 1
ATOM 1421 O O . THR A 1 187 ? 19.916 -27.223 5.202 1.00 28.92 187 THR A O 1
ATOM 1424 N N . ILE A 1 188 ? 18.707 -27.402 3.315 1.00 36.81 188 ILE A N 1
ATOM 1425 C CA . ILE A 1 188 ? 17.389 -27.305 3.943 1.00 36.81 188 ILE A CA 1
ATOM 1426 C C . ILE A 1 188 ? 17.072 -28.710 4.454 1.00 36.81 188 ILE A C 1
ATOM 1428 O O . ILE A 1 188 ? 16.675 -29.595 3.695 1.00 36.81 188 ILE A O 1
ATOM 1432 N N . THR A 1 189 ? 17.325 -28.942 5.738 1.00 33.22 189 THR A N 1
ATOM 1433 C CA . THR A 1 189 ? 16.786 -30.099 6.446 1.00 33.22 189 THR A CA 1
ATOM 1434 C C . THR A 1 189 ? 15.275 -29.942 6.558 1.00 33.22 189 THR A C 1
ATOM 1436 O O . THR A 1 189 ? 14.758 -28.908 6.976 1.00 33.22 189 THR A O 1
ATOM 1439 N N . ASN A 1 190 ? 14.584 -30.984 6.115 1.00 38.94 190 ASN A N 1
ATOM 1440 C CA . ASN A 1 190 ? 13.141 -31.089 5.981 1.00 38.94 190 ASN A CA 1
ATOM 1441 C C . ASN A 1 190 ? 12.502 -31.330 7.365 1.00 38.94 190 ASN A C 1
ATOM 1443 O O . ASN A 1 190 ? 12.089 -32.446 7.673 1.00 38.94 190 ASN A O 1
ATOM 1447 N N . ASP A 1 191 ? 12.488 -30.309 8.225 1.00 35.00 191 ASP A N 1
ATOM 1448 C CA . ASP A 1 191 ? 11.779 -30.349 9.507 1.00 35.00 191 ASP A CA 1
ATOM 1449 C C . ASP A 1 191 ? 10.326 -29.896 9.308 1.00 35.00 191 ASP A C 1
ATOM 1451 O O . ASP A 1 191 ? 10.035 -28.721 9.088 1.00 35.00 191 ASP A O 1
ATOM 1455 N N . ASN A 1 192 ? 9.400 -30.849 9.427 1.00 42.22 192 ASN A N 1
ATOM 1456 C CA . ASN A 1 192 ? 7.943 -30.690 9.301 1.00 42.22 192 ASN A CA 1
ATOM 1457 C C . ASN A 1 192 ? 7.282 -29.868 10.437 1.00 42.22 192 ASN A C 1
ATOM 1459 O O . ASN A 1 192 ? 6.107 -30.062 10.734 1.00 42.22 192 ASN A O 1
ATOM 1463 N N . ASN A 1 193 ? 7.996 -28.929 11.062 1.00 41.94 193 ASN A N 1
ATOM 1464 C CA . ASN A 1 193 ? 7.441 -27.957 12.017 1.00 41.94 193 ASN A CA 1
ATOM 1465 C C . ASN A 1 193 ? 7.179 -26.601 11.330 1.00 41.94 193 ASN A C 1
ATOM 1467 O O . ASN A 1 193 ? 7.542 -25.529 11.822 1.00 41.94 193 ASN A O 1
ATOM 1471 N N . GLY A 1 194 ? 6.591 -26.664 10.134 1.00 45.88 194 GLY A N 1
ATOM 1472 C CA . GLY A 1 194 ? 6.331 -25.512 9.281 1.00 45.88 194 GLY A CA 1
ATOM 1473 C C . GLY A 1 194 ? 5.123 -24.712 9.752 1.00 45.88 194 GLY A C 1
ATOM 1474 O O . GLY A 1 194 ? 4.012 -25.066 9.388 1.00 45.88 194 GLY A O 1
ATOM 1475 N N . ASP A 1 195 ? 5.355 -23.647 10.529 1.00 44.97 195 ASP A N 1
ATOM 1476 C CA . ASP A 1 195 ? 4.576 -22.399 10.370 1.00 44.97 195 ASP A CA 1
ATOM 1477 C C . ASP A 1 195 ? 5.139 -21.166 11.119 1.00 44.97 195 ASP A C 1
ATOM 1479 O O . ASP A 1 195 ? 4.783 -20.033 10.812 1.00 44.97 195 ASP A O 1
ATOM 1483 N N . ASN A 1 196 ? 6.072 -21.320 12.070 1.00 45.09 196 ASN A N 1
ATOM 1484 C CA . ASN A 1 196 ? 6.481 -20.191 12.937 1.00 45.09 196 ASN A CA 1
ATOM 1485 C C . ASN A 1 196 ? 7.788 -19.467 12.541 1.00 45.09 196 ASN A C 1
ATOM 1487 O O . ASN A 1 196 ? 8.161 -18.463 13.155 1.00 45.09 196 ASN A O 1
ATOM 1491 N N . THR A 1 197 ? 8.521 -19.937 11.528 1.00 46.19 197 THR A N 1
ATOM 1492 C CA . THR A 1 197 ? 9.813 -19.334 11.137 1.00 46.19 197 THR A CA 1
ATOM 1493 C C . THR A 1 197 ? 9.664 -18.121 10.217 1.00 46.19 197 THR A C 1
ATOM 1495 O O . THR A 1 197 ? 10.492 -17.209 10.281 1.00 46.19 197 THR A O 1
ATOM 1498 N N . LEU A 1 198 ? 8.589 -18.040 9.424 1.00 49.28 198 LEU A N 1
ATOM 1499 C CA . LEU A 1 198 ? 8.365 -16.914 8.510 1.00 49.28 198 LEU A CA 1
ATOM 1500 C C . LEU A 1 198 ? 7.979 -15.624 9.258 1.00 49.28 198 LEU A C 1
ATOM 1502 O O . LEU A 1 198 ? 8.379 -14.528 8.872 1.00 49.28 198 LEU A O 1
ATOM 1506 N N . THR A 1 199 ? 7.262 -15.744 10.378 1.00 49.69 199 THR A N 1
ATOM 1507 C CA . THR A 1 199 ? 6.843 -14.611 11.219 1.00 49.69 199 THR A CA 1
ATOM 1508 C C . THR A 1 199 ? 8.015 -13.929 11.915 1.00 49.69 199 THR A C 1
ATOM 1510 O O . THR A 1 199 ? 7.998 -12.712 12.074 1.00 49.69 199 THR A O 1
ATOM 1513 N N . THR A 1 200 ? 9.066 -14.672 12.274 1.00 48.94 200 THR A N 1
ATOM 1514 C CA . THR A 1 200 ? 10.226 -14.103 12.984 1.00 48.94 200 THR A CA 1
ATOM 1515 C C . THR A 1 200 ? 11.168 -13.334 12.046 1.00 48.94 200 THR A C 1
ATOM 1517 O O . THR A 1 200 ? 11.820 -12.377 12.466 1.00 48.94 200 THR A O 1
ATOM 1520 N N . LEU A 1 201 ? 11.214 -13.690 10.755 1.00 52.78 201 LEU A N 1
ATOM 1521 C CA . LEU A 1 201 ? 11.985 -12.946 9.747 1.00 52.78 201 LEU A CA 1
ATOM 1522 C C . LEU A 1 201 ? 11.383 -11.568 9.436 1.00 52.78 201 LEU A C 1
ATOM 1524 O O . LEU A 1 201 ? 12.124 -10.657 9.072 1.00 52.78 201 LEU A O 1
ATOM 1528 N N . ASN A 1 202 ? 10.079 -11.387 9.661 1.00 58.00 202 ASN A N 1
ATOM 1529 C CA . ASN A 1 202 ? 9.371 -10.135 9.378 1.00 58.00 202 ASN A CA 1
ATOM 1530 C C . ASN A 1 202 ? 9.694 -8.985 10.348 1.00 58.00 202 ASN A C 1
ATOM 1532 O O . ASN A 1 202 ? 9.308 -7.852 10.073 1.00 58.00 202 ASN A O 1
ATOM 1536 N N . ASN A 1 203 ? 10.408 -9.249 11.450 1.00 61.94 203 ASN A N 1
ATOM 1537 C CA . ASN A 1 203 ? 10.707 -8.239 12.473 1.00 61.94 203 ASN A CA 1
ATOM 1538 C C . ASN A 1 203 ? 12.171 -7.771 12.480 1.00 61.94 203 ASN A C 1
ATOM 1540 O O . ASN A 1 203 ? 12.545 -6.949 13.318 1.00 61.94 203 ASN A O 1
ATOM 1544 N N . ARG A 1 204 ? 13.033 -8.272 11.581 1.00 60.62 204 ARG A N 1
ATOM 1545 C CA . ARG A 1 204 ? 14.411 -7.764 11.493 1.00 60.62 204 ARG A CA 1
ATOM 1546 C C . ARG A 1 204 ? 14.448 -6.433 10.737 1.00 60.62 204 ARG A C 1
ATOM 1548 O O . ARG A 1 204 ? 13.869 -6.361 9.655 1.00 60.62 204 ARG A O 1
ATOM 1555 N N . PRO A 1 205 ? 15.177 -5.417 11.246 1.00 61.28 205 PRO A N 1
ATOM 1556 C CA . PRO A 1 205 ? 15.420 -4.183 10.517 1.00 61.28 205 PRO A CA 1
ATOM 1557 C C . PRO A 1 205 ? 16.013 -4.498 9.151 1.00 61.28 205 PRO A C 1
ATOM 1559 O O . PRO A 1 205 ? 17.050 -5.151 9.016 1.00 61.28 205 PRO A O 1
ATOM 1562 N N . ILE A 1 206 ? 15.294 -4.057 8.139 1.00 66.19 206 ILE A N 1
ATOM 1563 C CA . ILE A 1 206 ? 15.590 -4.306 6.748 1.00 66.19 206 ILE A CA 1
ATOM 1564 C C . ILE A 1 206 ? 16.765 -3.368 6.358 1.00 66.19 206 ILE A C 1
ATOM 1566 O O . ILE A 1 206 ? 16.644 -2.152 6.502 1.00 66.19 206 ILE A O 1
ATOM 1570 N N . ALA A 1 207 ? 17.928 -3.913 5.951 1.00 74.94 207 ALA A N 1
ATOM 1571 C CA . ALA A 1 207 ? 19.173 -3.150 5.706 1.00 74.94 207 ALA A CA 1
ATOM 1572 C C . ALA A 1 207 ? 19.548 -3.036 4.214 1.00 74.94 207 ALA A C 1
ATOM 1574 O O . ALA A 1 207 ? 19.544 -4.033 3.486 1.00 74.94 207 ALA A O 1
ATOM 1575 N N . LEU A 1 208 ? 19.823 -1.803 3.750 1.00 77.69 208 LEU A N 1
ATOM 1576 C CA . LEU A 1 208 ? 19.898 -1.506 2.313 1.00 77.69 208 LEU A CA 1
ATOM 1577 C C . LEU A 1 208 ? 21.161 -2.158 1.760 1.00 77.69 208 LEU A C 1
ATOM 1579 O O . LEU A 1 208 ? 22.187 -2.125 2.444 1.00 77.69 208 LEU A O 1
ATOM 1583 N N . PRO A 1 209 ? 21.138 -2.711 0.532 1.00 79.75 209 PRO A N 1
ATOM 1584 C CA . PRO A 1 209 ? 22.344 -3.265 -0.056 1.00 79.75 209 PRO A CA 1
ATOM 1585 C C . PRO A 1 209 ? 23.434 -2.180 -0.052 1.00 79.75 209 PRO A C 1
ATOM 1587 O O . PRO A 1 209 ? 23.211 -1.088 -0.613 1.00 79.75 209 PRO A O 1
ATOM 1590 N N . PRO A 1 210 ? 24.581 -2.442 0.611 1.00 83.56 210 PRO A N 1
ATOM 1591 C CA . PRO A 1 210 ? 25.617 -1.444 0.798 1.00 83.56 210 PRO A CA 1
ATOM 1592 C C . PRO A 1 210 ? 26.117 -1.012 -0.573 1.00 83.56 210 PRO A C 1
ATOM 1594 O O . PRO A 1 210 ? 26.433 -1.836 -1.434 1.00 83.56 210 PRO A O 1
ATOM 1597 N N . ARG A 1 211 ? 26.149 0.298 -0.799 1.00 84.50 211 ARG A N 1
ATOM 1598 C CA . ARG A 1 211 ? 26.672 0.876 -2.029 1.00 84.50 211 ARG A CA 1
ATOM 1599 C C . ARG A 1 211 ? 27.563 2.045 -1.675 1.00 84.50 211 ARG A C 1
ATOM 1601 O O . ARG A 1 211 ? 27.351 2.720 -0.678 1.00 84.50 211 ARG A O 1
ATOM 1608 N N . ASP A 1 212 ? 28.566 2.250 -2.508 1.00 90.50 212 ASP A N 1
ATOM 1609 C CA . ASP A 1 212 ? 29.446 3.398 -2.399 1.00 90.50 212 ASP A CA 1
ATOM 1610 C C . ASP A 1 212 ? 28.654 4.674 -2.730 1.00 90.50 212 ASP A C 1
ATOM 1612 O O . ASP A 1 212 ? 28.341 4.934 -3.898 1.00 90.50 212 ASP A O 1
ATOM 1616 N N . ASP A 1 213 ? 28.302 5.448 -1.700 1.00 86.38 213 ASP A N 1
ATOM 1617 C CA . ASP A 1 213 ? 27.507 6.677 -1.813 1.00 86.38 213 ASP A CA 1
ATOM 1618 C C . ASP A 1 213 ? 28.153 7.731 -2.725 1.00 86.38 213 ASP A C 1
ATOM 1620 O O . ASP A 1 213 ? 27.457 8.610 -3.254 1.00 86.38 213 ASP A O 1
ATOM 1624 N N . ALA A 1 214 ? 29.471 7.630 -2.950 1.00 91.19 214 ALA A N 1
ATOM 1625 C CA . ALA A 1 214 ? 30.210 8.493 -3.863 1.00 91.19 214 ALA A CA 1
ATOM 1626 C C . ALA A 1 214 ? 29.878 8.224 -5.341 1.00 91.19 214 ALA A C 1
ATOM 1628 O O . ALA A 1 214 ? 30.057 9.109 -6.177 1.00 91.19 214 ALA A O 1
ATOM 1629 N N . LYS A 1 215 ? 29.378 7.026 -5.673 1.00 93.94 215 LYS A N 1
ATOM 1630 C CA . LYS A 1 215 ? 29.045 6.618 -7.051 1.00 93.94 215 LYS A CA 1
ATOM 1631 C C . LYS A 1 215 ? 27.566 6.765 -7.396 1.00 93.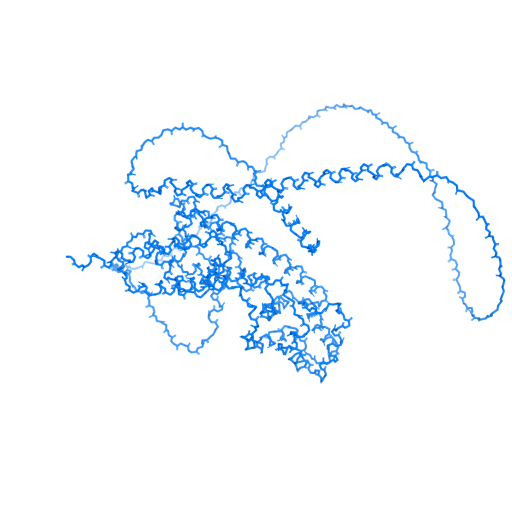94 215 LYS A C 1
ATOM 1633 O O . LYS A 1 215 ? 27.203 6.578 -8.555 1.00 93.94 215 LYS A O 1
ATOM 1638 N N . LEU A 1 216 ? 26.721 7.072 -6.415 1.00 94.62 216 LEU A N 1
ATOM 1639 C CA . LEU A 1 216 ? 25.285 7.223 -6.625 1.00 94.62 216 LEU A CA 1
ATOM 1640 C C . LEU A 1 216 ? 24.972 8.518 -7.373 1.00 94.62 216 LEU A C 1
ATOM 1642 O O . LEU A 1 216 ? 25.463 9.593 -7.014 1.00 94.62 216 LEU A O 1
ATOM 1646 N N . THR A 1 217 ? 24.092 8.439 -8.374 1.00 96.56 217 THR A N 1
ATOM 1647 C CA . THR A 1 217 ? 23.533 9.660 -8.965 1.00 96.56 217 THR A CA 1
ATOM 1648 C C . THR A 1 217 ? 22.676 10.397 -7.933 1.00 96.56 217 THR A C 1
ATOM 1650 O O . THR A 1 217 ? 22.208 9.831 -6.939 1.00 96.56 217 THR A O 1
ATOM 1653 N N . ARG A 1 218 ? 22.409 11.684 -8.183 1.00 96.94 218 ARG A N 1
ATOM 1654 C CA . ARG A 1 218 ? 21.503 12.479 -7.340 1.00 96.94 218 ARG A CA 1
ATOM 1655 C C . ARG A 1 218 ? 20.131 11.813 -7.178 1.00 96.94 218 ARG A C 1
ATOM 1657 O O . ARG A 1 218 ? 19.564 11.873 -6.092 1.00 96.94 218 ARG A O 1
ATOM 1664 N N . PHE A 1 219 ? 19.587 11.236 -8.249 1.00 97.50 219 PHE A N 1
ATOM 1665 C CA . PHE A 1 219 ? 18.251 10.641 -8.223 1.00 97.50 219 PHE A CA 1
ATOM 1666 C C . PHE A 1 219 ? 18.252 9.240 -7.623 1.00 97.50 219 PHE A C 1
ATOM 1668 O O . PHE A 1 219 ? 17.283 8.893 -6.958 1.00 97.50 219 PHE A O 1
ATOM 1675 N N . GLU A 1 220 ? 19.332 8.471 -7.796 1.00 95.88 220 GLU A N 1
ATOM 1676 C CA . GLU A 1 220 ? 19.499 7.217 -7.060 1.00 95.88 220 GLU A CA 1
ATOM 1677 C C . GLU A 1 220 ? 19.511 7.501 -5.551 1.00 95.88 220 GLU A C 1
ATOM 1679 O O . GLU A 1 220 ? 18.739 6.888 -4.823 1.00 95.88 220 GLU A O 1
ATOM 1684 N N . ARG A 1 221 ? 20.290 8.490 -5.084 1.00 96.31 221 ARG A N 1
ATOM 1685 C CA . ARG A 1 221 ? 20.317 8.889 -3.664 1.00 96.31 221 ARG A CA 1
ATOM 1686 C C . ARG A 1 221 ? 18.941 9.314 -3.152 1.00 96.31 221 ARG A C 1
ATOM 1688 O O . ARG A 1 221 ? 18.489 8.799 -2.142 1.00 96.31 221 ARG A O 1
ATOM 1695 N N . GLU A 1 222 ? 18.248 10.178 -3.891 1.00 97.19 222 GLU A N 1
ATOM 1696 C CA . GLU A 1 222 ? 16.886 10.600 -3.541 1.00 97.19 222 GLU A CA 1
ATOM 1697 C C . GLU A 1 222 ? 15.923 9.407 -3.413 1.00 97.19 222 GLU A C 1
ATOM 1699 O O . GLU A 1 222 ? 15.118 9.355 -2.486 1.00 97.19 222 GLU A O 1
ATOM 1704 N N . TYR A 1 223 ? 16.005 8.437 -4.330 1.00 96.75 223 TYR A N 1
ATOM 1705 C CA . TYR A 1 223 ? 15.204 7.216 -4.259 1.00 96.75 223 TYR A CA 1
ATOM 1706 C C . TYR A 1 223 ? 15.516 6.400 -2.999 1.00 96.75 223 TYR A C 1
ATOM 1708 O O . TYR A 1 223 ? 14.591 5.952 -2.320 1.00 96.75 223 TYR A O 1
ATOM 1716 N N . ARG A 1 224 ? 16.803 6.260 -2.652 1.00 95.25 224 ARG A N 1
ATOM 1717 C CA . ARG A 1 224 ? 17.232 5.586 -1.417 1.00 95.25 224 ARG A CA 1
ATOM 1718 C C . ARG A 1 224 ? 16.702 6.280 -0.172 1.00 95.25 224 ARG A C 1
ATOM 1720 O O . ARG A 1 224 ? 16.176 5.596 0.695 1.00 95.25 224 ARG A O 1
ATOM 1727 N N . ASP A 1 225 ? 16.795 7.606 -0.109 1.00 95.19 225 ASP A N 1
ATOM 1728 C CA . ASP A 1 225 ? 16.337 8.394 1.039 1.00 95.19 225 ASP A CA 1
ATOM 1729 C C . ASP A 1 225 ? 14.825 8.223 1.262 1.00 95.19 225 ASP A C 1
ATOM 1731 O O . ASP A 1 225 ? 14.381 8.007 2.389 1.00 95.19 225 ASP A O 1
ATOM 1735 N N . MET A 1 226 ? 14.030 8.247 0.183 1.00 95.81 226 MET A N 1
ATOM 1736 C CA . MET A 1 226 ? 12.584 7.996 0.265 1.00 95.81 226 MET A CA 1
ATOM 1737 C C . MET A 1 226 ? 12.270 6.584 0.768 1.00 95.81 226 MET A C 1
ATOM 1739 O O . MET A 1 226 ? 11.359 6.407 1.573 1.00 95.81 226 MET A O 1
ATOM 1743 N N . LEU A 1 227 ? 12.999 5.571 0.291 1.00 93.69 227 LEU A N 1
ATOM 1744 C CA . LEU A 1 227 ? 12.781 4.196 0.733 1.00 93.69 227 LEU A CA 1
ATOM 1745 C C . LEU A 1 227 ? 13.250 3.956 2.164 1.00 93.69 227 LEU A C 1
ATOM 1747 O O . LEU A 1 227 ? 12.573 3.236 2.888 1.00 93.69 227 LEU A O 1
ATOM 1751 N N . ALA A 1 228 ? 14.368 4.559 2.573 1.00 92.75 228 ALA A N 1
ATOM 1752 C CA . ALA A 1 228 ? 14.912 4.429 3.918 1.00 92.75 228 ALA A CA 1
ATOM 1753 C C . ALA A 1 228 ? 13.893 4.852 4.983 1.00 92.75 228 ALA A C 1
ATOM 1755 O O . ALA A 1 228 ? 13.776 4.188 6.008 1.00 92.75 228 ALA A O 1
ATOM 1756 N N . GLU A 1 229 ? 13.093 5.888 4.706 1.00 92.94 229 GLU A N 1
ATOM 1757 C CA . GLU A 1 229 ? 12.032 6.324 5.616 1.00 92.94 229 GLU A CA 1
ATOM 1758 C C . GLU A 1 229 ? 10.965 5.236 5.840 1.00 92.94 229 GLU A C 1
ATOM 1760 O O . GLU A 1 229 ? 10.516 5.040 6.968 1.00 92.94 229 GLU A O 1
ATOM 1765 N N . PHE A 1 230 ? 10.607 4.469 4.802 1.00 92.94 230 PHE A N 1
ATOM 1766 C CA . PHE A 1 230 ? 9.629 3.381 4.921 1.00 92.94 230 PHE A CA 1
ATOM 1767 C C . PHE A 1 230 ? 10.151 2.160 5.685 1.00 92.94 230 PHE A C 1
ATOM 1769 O O . PHE A 1 230 ? 9.344 1.392 6.201 1.00 92.94 230 PHE A O 1
ATOM 1776 N N . LEU A 1 231 ? 11.472 1.986 5.803 1.00 89.00 231 LEU A N 1
ATOM 1777 C CA . LEU A 1 231 ? 12.071 0.869 6.550 1.00 89.00 231 LEU A CA 1
ATOM 1778 C C . LEU A 1 231 ? 11.856 0.972 8.057 1.00 89.00 231 LEU A C 1
ATOM 1780 O O . LEU A 1 231 ? 12.023 -0.014 8.769 1.00 89.00 231 LEU A O 1
ATOM 1784 N N . HIS A 1 232 ? 11.501 2.159 8.544 1.00 90.44 232 HIS A N 1
ATOM 1785 C CA . HIS A 1 232 ? 11.162 2.363 9.945 1.00 90.44 232 HIS A CA 1
ATOM 1786 C C . HIS A 1 232 ? 9.759 1.866 10.297 1.00 90.44 232 HIS A C 1
ATOM 1788 O O . HIS A 1 232 ? 9.451 1.757 11.480 1.00 90.44 232 HIS A O 1
ATOM 1794 N N . TYR A 1 233 ? 8.917 1.574 9.302 1.00 92.00 233 TYR A N 1
ATOM 1795 C CA . TYR A 1 233 ? 7.554 1.115 9.530 1.00 92.00 233 TYR A CA 1
ATOM 1796 C C . TYR A 1 233 ? 7.497 -0.407 9.575 1.00 92.00 233 TYR A C 1
ATOM 1798 O O . TYR A 1 233 ? 7.924 -1.100 8.651 1.00 92.00 233 TYR A O 1
ATOM 1806 N N . THR A 1 234 ? 6.928 -0.936 10.650 1.00 89.19 234 THR A N 1
ATOM 1807 C CA . THR A 1 234 ? 6.742 -2.375 10.825 1.00 89.19 234 THR A CA 1
ATOM 1808 C C . THR A 1 234 ? 5.472 -2.850 10.119 1.00 89.19 234 THR A C 1
ATOM 1810 O O . THR A 1 234 ? 4.440 -2.170 10.104 1.00 89.19 234 THR A O 1
ATOM 1813 N N . LYS A 1 235 ? 5.511 -4.059 9.540 1.00 85.31 235 LYS A N 1
ATOM 1814 C CA . LYS A 1 235 ? 4.335 -4.640 8.870 1.00 85.31 235 LYS A CA 1
ATOM 1815 C C . LYS A 1 235 ? 3.175 -4.861 9.843 1.00 85.31 235 LYS A C 1
ATOM 1817 O O . LYS A 1 235 ? 2.030 -4.565 9.507 1.00 85.31 235 LYS A O 1
ATOM 1822 N N . GLN A 1 236 ? 3.481 -5.364 11.037 1.00 83.62 236 GLN A N 1
ATOM 1823 C CA . GLN A 1 236 ? 2.479 -5.741 12.033 1.00 83.62 236 GLN A CA 1
ATOM 1824 C C . GLN A 1 236 ? 1.902 -4.534 12.783 1.00 83.62 236 GLN A C 1
ATOM 1826 O O . GLN A 1 236 ? 0.694 -4.505 13.003 1.00 83.62 236 GLN A O 1
ATOM 1831 N N . GLU A 1 237 ? 2.714 -3.529 13.128 1.00 85.88 237 GLU A N 1
ATOM 1832 C CA . GLU A 1 237 ? 2.255 -2.421 13.979 1.00 85.88 237 GLU A CA 1
ATOM 1833 C C . GLU A 1 237 ? 1.970 -1.130 13.218 1.00 85.88 237 GLU A C 1
ATOM 1835 O O . GLU A 1 237 ? 1.124 -0.358 13.646 1.00 85.88 237 GLU A O 1
ATOM 1840 N N . ASP A 1 238 ? 2.645 -0.833 12.111 1.00 91.62 238 ASP A N 1
ATOM 1841 C CA . ASP A 1 238 ? 2.445 0.446 11.417 1.00 91.62 238 ASP A CA 1
ATOM 1842 C C . ASP A 1 238 ? 1.578 0.265 10.174 1.00 91.62 238 ASP A C 1
ATOM 1844 O O . ASP A 1 238 ? 0.533 0.901 10.032 1.00 91.62 238 ASP A O 1
ATOM 1848 N N . ILE A 1 239 ? 1.962 -0.661 9.291 1.00 92.19 239 ILE A N 1
ATOM 1849 C CA . ILE A 1 239 ? 1.269 -0.860 8.013 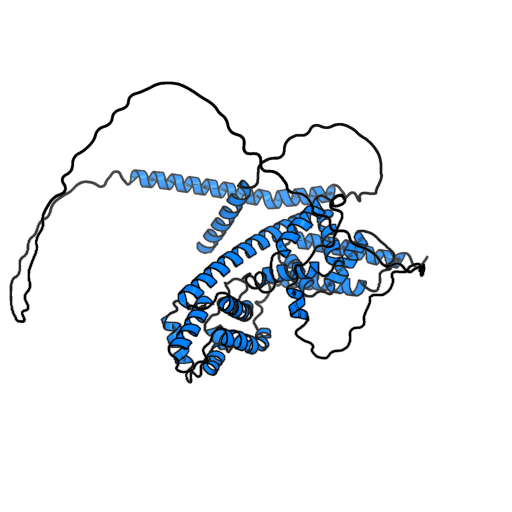1.00 92.19 239 ILE A CA 1
ATOM 1850 C C . ILE A 1 239 ? -0.164 -1.339 8.245 1.00 92.19 239 ILE A C 1
ATOM 1852 O O . ILE A 1 239 ? -1.080 -0.791 7.636 1.00 92.19 239 ILE A O 1
ATOM 1856 N N . ALA A 1 240 ? -0.391 -2.286 9.162 1.00 88.62 240 ALA A N 1
ATOM 1857 C CA . ALA A 1 240 ? -1.730 -2.793 9.472 1.00 88.62 240 ALA A CA 1
ATOM 1858 C C . ALA A 1 240 ? -2.738 -1.680 9.832 1.00 88.62 240 ALA A C 1
ATOM 1860 O O . ALA A 1 240 ? -3.917 -1.794 9.500 1.00 88.62 240 ALA A O 1
ATOM 1861 N N . HIS A 1 241 ? -2.264 -0.581 10.431 1.00 89.62 241 HIS A N 1
ATOM 1862 C CA . HIS A 1 241 ? -3.074 0.541 10.911 1.00 89.62 241 HIS A CA 1
ATOM 1863 C C . HIS A 1 241 ? -3.494 1.539 9.835 1.00 89.62 241 HIS A C 1
ATOM 1865 O O . HIS A 1 241 ? -4.348 2.397 10.071 1.00 89.62 241 HIS A O 1
ATOM 1871 N N . VAL A 1 242 ? -2.930 1.442 8.634 1.00 91.62 242 VAL A N 1
ATOM 1872 C CA . VAL A 1 242 ? -3.315 2.319 7.533 1.00 91.62 242 VAL A CA 1
ATOM 1873 C C . VAL A 1 242 ? -4.718 1.929 7.054 1.00 91.62 242 VAL A C 1
ATOM 1875 O O . VAL A 1 242 ? -4.915 0.913 6.392 1.00 91.62 242 VAL A O 1
ATOM 1878 N N . LYS A 1 243 ? -5.715 2.768 7.359 1.00 86.50 243 LYS A N 1
ATOM 1879 C CA . LYS A 1 243 ? -7.143 2.512 7.072 1.00 86.50 243 LYS A CA 1
ATOM 1880 C C . LYS A 1 243 ? -7.406 2.076 5.628 1.00 86.50 243 LYS A C 1
ATOM 1882 O O . LYS A 1 243 ? -8.146 1.129 5.383 1.00 86.50 243 LYS A O 1
ATOM 1887 N N . ASN A 1 244 ? -6.777 2.746 4.663 1.00 87.75 244 ASN A N 1
ATOM 1888 C CA . ASN A 1 244 ? -7.004 2.465 3.251 1.00 87.75 244 ASN A CA 1
ATOM 1889 C C . ASN A 1 244 ? -6.291 1.160 2.821 1.00 87.75 244 ASN A C 1
ATOM 1891 O O . ASN A 1 244 ? -5.056 1.127 2.819 1.00 87.75 244 ASN A O 1
ATOM 1895 N N . PRO A 1 245 ? -7.027 0.112 2.393 1.00 86.69 245 PRO A N 1
ATOM 1896 C CA . PRO A 1 245 ? -6.434 -1.168 1.993 1.00 86.69 245 PRO A CA 1
ATOM 1897 C C . PRO A 1 245 ? -5.489 -1.049 0.793 1.00 86.69 245 PRO A C 1
ATOM 1899 O O . PRO A 1 245 ? -4.482 -1.746 0.734 1.00 86.69 245 PRO A O 1
ATOM 1902 N N . LYS A 1 246 ? -5.748 -0.120 -0.136 1.00 91.31 246 LYS A N 1
ATOM 1903 C CA . LYS A 1 246 ? -4.864 0.104 -1.288 1.00 91.31 246 LYS A CA 1
ATOM 1904 C C . LYS A 1 246 ? -3.531 0.682 -0.849 1.00 91.31 246 LYS A C 1
ATOM 1906 O O . LYS A 1 246 ? -2.496 0.256 -1.339 1.00 91.31 246 LYS A O 1
ATOM 1911 N N . LEU A 1 247 ? -3.543 1.633 0.087 1.00 94.12 247 LEU A N 1
ATOM 1912 C CA . LEU A 1 247 ? -2.298 2.186 0.619 1.00 94.12 247 LEU A CA 1
ATOM 1913 C C . LEU A 1 247 ? -1.507 1.127 1.394 1.00 94.12 247 LEU A C 1
ATOM 1915 O O . LEU A 1 247 ? -0.289 1.099 1.267 1.00 94.12 247 LEU A O 1
ATOM 1919 N N . ARG A 1 248 ? -2.177 0.220 2.118 1.00 92.56 248 ARG A N 1
ATOM 1920 C CA . ARG A 1 248 ? -1.514 -0.933 2.750 1.00 92.56 248 ARG A CA 1
ATOM 1921 C C . ARG A 1 248 ? -0.842 -1.849 1.747 1.00 92.56 248 ARG A C 1
ATOM 1923 O O . ARG A 1 248 ? 0.347 -2.093 1.893 1.00 92.56 248 ARG A O 1
ATOM 1930 N N . ALA A 1 249 ? -1.552 -2.250 0.697 1.00 93.00 249 ALA A N 1
ATOM 1931 C CA . ALA A 1 249 ? -0.964 -3.048 -0.373 1.00 93.00 249 ALA A CA 1
ATOM 1932 C C . ALA A 1 249 ? 0.250 -2.344 -1.014 1.00 93.00 249 ALA A C 1
ATOM 1934 O O . ALA A 1 249 ? 1.246 -2.989 -1.320 1.00 93.00 249 ALA A O 1
ATOM 1935 N N . LEU A 1 250 ? 0.227 -1.008 -1.151 1.00 96.06 250 LEU A N 1
ATOM 1936 C CA . LEU A 1 250 ? 1.404 -0.250 -1.599 1.00 96.06 250 LEU A CA 1
ATOM 1937 C C . LEU A 1 250 ? 2.579 -0.344 -0.616 1.00 96.06 250 LEU A C 1
ATOM 1939 O O . LEU A 1 250 ? 3.706 -0.556 -1.058 1.00 96.06 250 LEU A O 1
ATOM 1943 N N . PHE A 1 251 ? 2.343 -0.200 0.691 1.00 96.12 251 PHE A N 1
ATOM 1944 C CA . PHE A 1 251 ? 3.390 -0.388 1.702 1.00 96.12 251 PHE A CA 1
ATOM 1945 C C . PHE A 1 251 ? 3.958 -1.810 1.682 1.00 96.12 251 PHE A C 1
ATOM 1947 O O . PHE A 1 251 ? 5.173 -1.981 1.744 1.00 96.12 251 PHE A O 1
ATOM 1954 N N . GLU A 1 252 ? 3.101 -2.821 1.549 1.00 93.69 252 GLU A N 1
ATOM 1955 C CA . GLU A 1 252 ? 3.509 -4.225 1.469 1.00 93.69 252 GLU A CA 1
ATOM 1956 C C . GLU A 1 252 ? 4.340 -4.507 0.219 1.00 93.69 252 GLU A C 1
ATOM 1958 O O . GLU A 1 252 ? 5.389 -5.138 0.322 1.00 93.69 252 GLU A O 1
ATOM 1963 N N . GLY A 1 253 ? 3.947 -3.977 -0.941 1.00 95.81 253 GLY A N 1
ATOM 1964 C CA . GLY A 1 253 ? 4.742 -4.088 -2.162 1.00 95.81 253 GLY A CA 1
ATOM 1965 C C . GLY A 1 253 ? 6.087 -3.365 -2.066 1.00 95.81 253 GLY A C 1
ATOM 1966 O O . GLY A 1 253 ? 7.090 -3.878 -2.561 1.00 95.81 253 GLY A O 1
ATOM 1967 N N . ILE A 1 254 ? 6.151 -2.208 -1.393 1.00 95.31 254 ILE A N 1
ATOM 1968 C CA . ILE A 1 254 ? 7.421 -1.513 -1.118 1.00 95.31 254 ILE A CA 1
ATOM 1969 C C . ILE A 1 254 ? 8.313 -2.380 -0.221 1.00 95.31 254 ILE A C 1
ATOM 1971 O O . ILE A 1 254 ? 9.481 -2.588 -0.558 1.00 95.31 254 ILE A O 1
ATOM 1975 N N . ALA A 1 255 ? 7.771 -2.932 0.866 1.00 92.88 255 ALA A N 1
ATOM 1976 C CA . ALA A 1 255 ? 8.505 -3.823 1.762 1.00 92.88 255 ALA A CA 1
ATOM 1977 C C . ALA A 1 255 ? 8.998 -5.085 1.029 1.00 92.88 255 ALA A C 1
ATOM 1979 O O . ALA A 1 255 ? 10.176 -5.427 1.110 1.00 92.88 255 ALA A O 1
ATOM 1980 N N . ALA A 1 256 ? 8.143 -5.726 0.228 1.00 93.44 256 ALA A N 1
ATOM 1981 C CA . ALA A 1 256 ? 8.501 -6.895 -0.573 1.00 93.44 256 ALA A CA 1
ATOM 1982 C C . ALA A 1 256 ? 9.595 -6.579 -1.605 1.00 93.44 256 ALA A C 1
ATOM 1984 O O . ALA A 1 256 ? 10.555 -7.338 -1.747 1.00 93.44 256 ALA A O 1
ATOM 1985 N N . SER A 1 257 ? 9.511 -5.422 -2.274 1.00 94.62 257 SER A N 1
ATOM 1986 C CA . SER A 1 257 ? 10.507 -4.991 -3.267 1.00 94.62 257 SER A CA 1
ATOM 1987 C C . SER A 1 257 ? 11.917 -4.879 -2.695 1.00 94.62 257 SER A C 1
ATOM 1989 O O . SER A 1 257 ? 12.900 -5.021 -3.423 1.00 94.62 257 SER A O 1
ATOM 1991 N N . TYR A 1 258 ? 12.018 -4.662 -1.386 1.00 90.25 258 TYR A N 1
ATOM 1992 C CA . TYR A 1 258 ? 13.286 -4.579 -0.698 1.00 90.25 258 TYR A CA 1
ATOM 1993 C C . TYR A 1 258 ? 14.018 -5.914 -0.628 1.00 90.25 258 TYR A C 1
ATOM 1995 O O . TYR A 1 258 ? 15.232 -5.986 -0.815 1.00 90.25 258 TYR A O 1
ATOM 2003 N N . HIS A 1 259 ? 13.273 -6.980 -0.352 1.00 90.62 259 HIS A N 1
ATOM 2004 C CA . HIS A 1 259 ? 13.826 -8.317 -0.176 1.00 90.62 259 HIS A CA 1
ATOM 2005 C C . HIS A 1 259 ? 14.272 -8.948 -1.499 1.00 90.62 259 HIS A C 1
ATOM 2007 O O . HIS A 1 259 ? 14.899 -10.005 -1.492 1.00 90.62 259 HIS A O 1
ATOM 2013 N N . ILE A 1 260 ? 13.993 -8.285 -2.626 1.00 94.94 260 ILE A N 1
ATOM 2014 C CA . ILE A 1 260 ? 14.330 -8.745 -3.969 1.00 94.94 260 ILE A CA 1
ATOM 2015 C C . ILE A 1 260 ? 15.309 -7.744 -4.612 1.00 94.94 260 ILE A C 1
ATOM 2017 O O . ILE A 1 260 ? 14.881 -6.779 -5.256 1.00 94.94 260 ILE A O 1
ATOM 2021 N N . PRO A 1 261 ? 16.638 -7.957 -4.492 1.00 94.25 261 PRO A N 1
ATOM 2022 C CA . PRO A 1 261 ? 17.652 -7.004 -4.953 1.00 94.25 261 PRO A CA 1
ATOM 2023 C C . PRO A 1 261 ? 17.523 -6.609 -6.428 1.00 94.25 261 PRO A C 1
ATOM 2025 O O . PRO A 1 261 ? 17.822 -5.474 -6.800 1.00 94.25 261 PRO A O 1
ATOM 2028 N N . GLN A 1 262 ? 17.057 -7.528 -7.279 1.00 96.06 262 GLN A N 1
ATOM 2029 C CA . GLN A 1 262 ? 16.830 -7.284 -8.702 1.00 96.06 262 GLN A CA 1
ATOM 2030 C C . GLN A 1 262 ? 15.706 -6.265 -8.918 1.00 96.06 262 GLN A C 1
ATOM 2032 O O . GLN A 1 262 ? 15.842 -5.373 -9.756 1.00 96.06 262 GLN A O 1
ATOM 2037 N N . VAL A 1 263 ? 14.617 -6.366 -8.149 1.00 97.19 263 VAL A N 1
ATOM 2038 C CA . VAL A 1 263 ? 13.495 -5.422 -8.213 1.00 97.19 263 VAL A CA 1
ATOM 2039 C C . VAL A 1 263 ? 13.936 -4.057 -7.705 1.00 97.19 263 VAL A C 1
ATOM 2041 O O . VAL A 1 263 ? 13.745 -3.054 -8.394 1.00 97.19 263 VAL A O 1
ATOM 2044 N N . TYR A 1 264 ? 14.590 -4.024 -6.542 1.00 95.75 264 TYR A N 1
ATOM 2045 C CA . TYR A 1 264 ? 15.137 -2.797 -5.973 1.00 95.75 264 TYR A CA 1
ATOM 2046 C C . TYR A 1 264 ? 16.042 -2.065 -6.977 1.00 95.75 264 TYR A C 1
ATOM 2048 O O . TYR A 1 264 ? 15.858 -0.875 -7.246 1.00 95.75 264 TYR A O 1
ATOM 2056 N N . ARG A 1 265 ? 16.985 -2.792 -7.595 1.00 95.44 265 ARG A N 1
ATOM 2057 C CA . ARG A 1 265 ? 17.908 -2.232 -8.589 1.00 95.44 265 ARG A CA 1
ATOM 2058 C C . ARG A 1 265 ? 17.179 -1.726 -9.832 1.00 95.44 265 ARG A C 1
ATOM 2060 O O . ARG A 1 265 ? 17.535 -0.668 -10.350 1.00 95.44 265 ARG A O 1
ATOM 2067 N N . ALA A 1 266 ? 16.169 -2.450 -10.310 1.00 97.56 266 ALA A N 1
ATOM 2068 C CA . ALA A 1 266 ? 15.373 -2.018 -11.450 1.00 97.56 266 ALA A CA 1
ATOM 2069 C C . ALA A 1 266 ? 14.644 -0.701 -11.165 1.00 97.56 266 ALA A C 1
ATOM 2071 O O . ALA A 1 266 ? 14.715 0.209 -11.989 1.00 97.56 266 ALA A O 1
ATOM 2072 N N . PHE A 1 267 ? 14.005 -0.552 -10.001 1.00 97.56 267 PHE A N 1
ATOM 2073 C CA . PHE A 1 267 ? 13.359 0.710 -9.639 1.00 97.56 267 PHE A CA 1
ATOM 2074 C C . PHE A 1 267 ? 14.349 1.861 -9.475 1.00 97.56 267 PHE A C 1
ATOM 2076 O O . PHE A 1 267 ? 14.056 2.959 -9.936 1.00 97.56 267 PHE A O 1
ATOM 2083 N N . GLU A 1 268 ? 15.523 1.619 -8.889 1.00 96.56 268 GLU A N 1
ATOM 2084 C CA . GLU A 1 268 ? 16.585 2.626 -8.761 1.00 96.56 268 GLU A CA 1
ATOM 2085 C C . GLU A 1 268 ? 17.012 3.158 -10.148 1.00 96.56 268 GLU A C 1
ATOM 2087 O O . GLU A 1 268 ? 17.032 4.370 -10.368 1.00 96.56 268 GLU A O 1
ATOM 2092 N N . ILE A 1 269 ? 17.246 2.263 -11.121 1.00 97.12 269 ILE A N 1
ATOM 2093 C CA . ILE A 1 269 ? 17.555 2.631 -12.518 1.00 97.12 269 ILE A CA 1
ATOM 2094 C C . ILE A 1 269 ? 16.379 3.371 -13.166 1.00 97.12 269 ILE A C 1
ATOM 2096 O O . ILE A 1 269 ? 16.562 4.408 -13.802 1.00 97.12 269 ILE A O 1
ATOM 2100 N N . LEU A 1 270 ? 15.158 2.850 -13.021 1.00 97.69 270 LEU A N 1
ATOM 2101 C CA . LEU A 1 270 ? 13.966 3.439 -13.627 1.00 97.69 270 LEU A CA 1
ATOM 2102 C C . LEU A 1 270 ? 13.665 4.835 -13.069 1.00 97.69 270 LEU A C 1
ATOM 2104 O O . LEU A 1 270 ? 13.230 5.713 -13.814 1.00 97.69 270 LEU A O 1
ATOM 2108 N N . PHE A 1 271 ? 13.897 5.053 -11.777 1.00 97.69 271 PHE A N 1
ATOM 2109 C CA . PHE A 1 271 ? 13.731 6.351 -11.138 1.00 97.69 271 PHE A CA 1
ATOM 2110 C C . PHE A 1 271 ? 14.768 7.354 -11.653 1.00 97.69 271 PHE A C 1
ATOM 2112 O O . PHE A 1 271 ? 14.433 8.502 -11.929 1.00 97.69 271 PHE A O 1
ATOM 2119 N N . ASP A 1 272 ? 16.011 6.937 -11.867 1.00 97.31 272 ASP A N 1
ATOM 2120 C CA . ASP A 1 272 ? 17.044 7.788 -12.465 1.00 97.31 272 ASP A CA 1
ATOM 2121 C C . ASP A 1 272 ? 16.705 8.165 -13.927 1.00 97.31 272 ASP A C 1
ATOM 2123 O O . ASP A 1 272 ? 16.712 9.348 -14.297 1.00 97.31 272 ASP A O 1
ATOM 2127 N N . ASP A 1 273 ? 16.293 7.173 -14.725 1.00 97.00 273 ASP A N 1
ATOM 2128 C CA . ASP A 1 273 ? 16.161 7.287 -16.182 1.00 97.00 273 ASP A CA 1
ATOM 2129 C C . ASP A 1 273 ? 14.799 7.865 -16.646 1.00 97.00 273 ASP A C 1
ATOM 2131 O O . ASP A 1 273 ? 14.729 8.548 -17.674 1.00 97.00 273 ASP A O 1
ATOM 2135 N N . TYR A 1 274 ? 13.696 7.640 -15.915 1.00 96.19 274 TYR A N 1
ATOM 2136 C CA . TYR A 1 274 ? 12.335 7.972 -16.375 1.00 96.19 274 TYR A CA 1
ATOM 2137 C C . TYR A 1 274 ? 11.679 9.092 -15.557 1.00 96.19 274 TYR A C 1
ATOM 2139 O O . TYR A 1 274 ? 11.070 8.887 -14.506 1.00 96.19 274 TYR A O 1
ATOM 2147 N N . ALA A 1 275 ? 11.687 10.310 -16.109 1.00 94.44 275 ALA A N 1
ATOM 2148 C CA . ALA A 1 275 ? 11.104 11.484 -15.453 1.00 94.44 275 ALA A CA 1
ATOM 2149 C C . ALA A 1 275 ? 9.612 11.350 -15.053 1.00 94.44 275 ALA A C 1
ATOM 2151 O O . ALA A 1 275 ? 9.279 11.784 -13.947 1.00 94.44 275 ALA A O 1
ATOM 2152 N N . PRO A 1 276 ? 8.704 10.762 -15.867 1.00 93.00 276 PRO A N 1
ATOM 2153 C CA . PRO A 1 276 ? 7.314 10.555 -15.447 1.00 93.00 276 PRO A CA 1
ATOM 2154 C C . PRO A 1 276 ? 7.195 9.650 -14.216 1.00 93.00 276 PRO A C 1
ATOM 2156 O O . PRO A 1 276 ? 6.368 9.917 -13.343 1.00 93.00 276 PRO A O 1
ATOM 2159 N N . LEU A 1 277 ? 8.057 8.630 -14.125 1.00 96.12 277 LEU A N 1
ATOM 2160 C CA . LEU A 1 277 ? 8.107 7.717 -12.989 1.00 96.12 277 LEU A CA 1
ATOM 2161 C C . LEU A 1 277 ? 8.563 8.448 -11.728 1.00 96.12 277 LEU A C 1
ATOM 2163 O O . LEU A 1 277 ? 7.917 8.302 -10.698 1.00 96.12 277 LEU A O 1
ATOM 2167 N N . ARG A 1 278 ? 9.567 9.331 -11.815 1.00 95.75 278 ARG A N 1
ATOM 2168 C CA . ARG A 1 278 ? 9.959 10.177 -10.671 1.00 95.75 278 ARG A CA 1
ATOM 2169 C C . ARG A 1 278 ? 8.831 11.044 -10.145 1.00 95.75 278 ARG A C 1
ATOM 2171 O O . ARG A 1 278 ? 8.623 11.132 -8.940 1.00 95.75 278 ARG A O 1
ATOM 2178 N N . ILE A 1 279 ? 8.122 11.724 -11.046 1.00 95.44 279 ILE A N 1
ATOM 2179 C CA . ILE A 1 279 ? 7.033 12.627 -10.659 1.00 95.44 279 ILE A CA 1
ATOM 2180 C C . ILE A 1 279 ? 5.924 11.827 -9.972 1.00 95.44 279 ILE A C 1
ATOM 2182 O O . ILE A 1 279 ? 5.463 12.228 -8.907 1.00 95.44 279 ILE A O 1
ATOM 2186 N N . GLY A 1 280 ? 5.528 10.688 -10.548 1.00 95.25 280 GLY A N 1
ATOM 2187 C CA . GLY A 1 280 ? 4.537 9.802 -9.938 1.00 95.25 280 GLY A CA 1
ATOM 2188 C C . GLY A 1 280 ? 5.007 9.222 -8.601 1.00 95.25 280 GLY A C 1
ATOM 2189 O O . GLY A 1 280 ? 4.256 9.260 -7.632 1.00 95.25 280 GLY A O 1
ATOM 2190 N N . GLY A 1 281 ? 6.264 8.781 -8.525 1.00 96.25 281 GLY A N 1
ATOM 2191 C CA . GLY A 1 281 ? 6.883 8.248 -7.314 1.00 96.25 281 GLY A CA 1
ATOM 2192 C C . GLY A 1 281 ? 6.872 9.249 -6.161 1.00 96.25 281 GLY A C 1
ATOM 2193 O O . GLY A 1 281 ? 6.403 8.915 -5.083 1.00 96.25 281 GLY A O 1
ATOM 2194 N N . ARG A 1 282 ? 7.270 10.508 -6.397 1.00 97.25 282 ARG A N 1
ATOM 2195 C CA . ARG A 1 282 ? 7.222 11.576 -5.375 1.00 97.25 282 ARG A CA 1
ATOM 2196 C C . ARG A 1 282 ? 5.807 11.865 -4.873 1.00 97.25 282 ARG A C 1
ATOM 2198 O O . ARG A 1 282 ? 5.621 12.156 -3.695 1.00 97.25 282 ARG A O 1
ATOM 2205 N N . LEU A 1 283 ? 4.815 11.819 -5.764 1.00 96.75 283 LEU A N 1
ATOM 2206 C CA . LEU A 1 283 ? 3.415 12.039 -5.394 1.00 96.75 283 LEU A CA 1
ATOM 2207 C C . LEU A 1 283 ? 2.891 10.907 -4.508 1.00 96.75 283 LEU A C 1
ATOM 2209 O O . LEU A 1 283 ? 2.286 11.181 -3.474 1.00 96.75 283 LEU A O 1
ATOM 2213 N N . ILE A 1 284 ? 3.152 9.655 -4.895 1.00 96.44 284 ILE A N 1
ATOM 2214 C CA . ILE A 1 284 ? 2.772 8.478 -4.106 1.00 96.44 284 ILE A CA 1
ATOM 2215 C C . ILE A 1 284 ? 3.506 8.486 -2.768 1.00 96.44 284 ILE A C 1
ATOM 2217 O O . ILE A 1 284 ? 2.873 8.307 -1.736 1.00 96.44 284 ILE A O 1
ATOM 2221 N N . TYR A 1 285 ? 4.807 8.776 -2.770 1.00 97.19 285 TYR A N 1
ATOM 2222 C CA . TYR A 1 285 ? 5.618 8.903 -1.564 1.00 97.19 285 TYR A CA 1
ATOM 2223 C C . TYR A 1 285 ? 5.009 9.890 -0.561 1.00 97.19 285 TYR A C 1
ATOM 2225 O O . TYR A 1 285 ? 4.751 9.527 0.584 1.00 97.19 285 TYR A O 1
ATOM 2233 N N . ALA A 1 286 ? 4.707 11.116 -1.000 1.00 97.38 286 ALA A N 1
ATOM 2234 C CA . ALA A 1 286 ? 4.107 12.132 -0.138 1.00 97.38 286 ALA A CA 1
ATOM 2235 C C . ALA A 1 286 ? 2.743 11.689 0.420 1.00 97.38 286 ALA A C 1
ATOM 2237 O O . ALA A 1 286 ? 2.432 11.956 1.580 1.00 97.38 286 ALA A O 1
ATOM 2238 N N . GLN A 1 287 ? 1.942 10.995 -0.393 1.00 96.44 287 GLN A N 1
ATOM 2239 C CA . GLN A 1 287 ? 0.647 10.467 0.024 1.00 96.44 287 GLN A CA 1
ATOM 2240 C C . GLN A 1 287 ? 0.784 9.343 1.059 1.00 96.44 287 GLN A C 1
ATOM 2242 O O . GLN A 1 287 ? 0.083 9.368 2.067 1.00 96.44 287 GLN A O 1
ATOM 2247 N N . LEU A 1 288 ? 1.680 8.380 0.829 1.00 96.69 288 LEU A N 1
ATOM 2248 C CA . LEU A 1 288 ? 1.945 7.279 1.755 1.00 96.69 288 LEU A CA 1
ATOM 2249 C C . LEU A 1 288 ? 2.485 7.806 3.085 1.00 96.69 288 LEU A C 1
ATOM 2251 O O . LEU A 1 288 ? 1.956 7.457 4.136 1.00 96.69 288 LEU A O 1
ATOM 2255 N N . LYS A 1 289 ? 3.460 8.719 3.043 1.00 96.88 289 LYS A N 1
ATOM 2256 C CA . LYS A 1 289 ? 4.009 9.370 4.236 1.00 96.88 289 LYS A CA 1
ATOM 2257 C C . LYS A 1 289 ? 2.921 10.057 5.062 1.00 96.88 289 LYS A C 1
ATOM 2259 O O . LYS A 1 289 ? 2.831 9.835 6.265 1.00 96.88 289 LYS A O 1
ATOM 2264 N N . GLN A 1 290 ? 2.062 10.851 4.421 1.00 96.81 290 GLN A N 1
ATOM 2265 C CA . GLN A 1 290 ? 0.956 11.517 5.112 1.00 96.81 290 GLN A CA 1
ATOM 2266 C C . GLN A 1 290 ? -0.017 10.506 5.737 1.00 96.81 290 GLN A C 1
ATOM 2268 O O . GLN A 1 290 ? -0.386 10.663 6.898 1.00 96.81 290 GLN A O 1
ATOM 2273 N N . ALA A 1 291 ? -0.392 9.459 4.997 1.00 95.25 291 ALA A N 1
ATOM 2274 C CA . ALA A 1 291 ? -1.305 8.429 5.488 1.00 95.25 291 ALA A CA 1
ATOM 2275 C C . ALA A 1 291 ? -0.732 7.654 6.686 1.00 95.25 291 ALA A C 1
ATOM 2277 O O . ALA A 1 291 ? -1.475 7.333 7.610 1.00 95.25 291 ALA A O 1
ATOM 2278 N N . MET A 1 292 ? 0.577 7.385 6.697 1.00 96.31 292 MET A N 1
ATOM 2279 C CA . MET A 1 292 ? 1.235 6.726 7.826 1.00 96.31 292 MET A CA 1
ATOM 2280 C C . MET A 1 292 ? 1.268 7.619 9.068 1.00 96.31 292 MET A C 1
ATOM 2282 O O . MET A 1 292 ? 0.936 7.169 10.161 1.00 96.31 292 MET A O 1
ATOM 2286 N N . LEU A 1 293 ? 1.609 8.903 8.909 1.00 96.00 293 LEU A N 1
ATOM 2287 C CA . LEU A 1 293 ? 1.609 9.856 10.022 1.00 96.00 293 LEU A CA 1
ATOM 2288 C C . LEU A 1 293 ? 0.214 10.005 10.642 1.00 96.00 293 LEU A C 1
ATOM 2290 O O . LEU A 1 293 ? 0.085 10.036 11.866 1.00 96.00 293 LEU A O 1
ATOM 2294 N N . GLU A 1 294 ? -0.827 10.072 9.810 1.00 95.06 294 GLU A N 1
ATOM 2295 C CA . GLU A 1 294 ? -2.219 10.088 10.268 1.00 95.06 294 GLU A CA 1
ATOM 2296 C C . GLU A 1 294 ? -2.564 8.803 11.031 1.00 95.06 294 GLU A C 1
ATOM 2298 O O . GLU A 1 294 ? -3.033 8.885 12.166 1.00 95.06 294 GLU A O 1
ATOM 2303 N N . ALA A 1 295 ? -2.244 7.634 10.468 1.00 93.31 295 ALA A N 1
ATOM 2304 C CA . ALA A 1 295 ? -2.498 6.343 11.104 1.00 93.31 295 ALA A CA 1
ATOM 2305 C C . ALA A 1 295 ? -1.803 6.213 12.473 1.00 93.31 295 ALA A C 1
ATOM 2307 O O . ALA A 1 295 ? -2.424 5.769 13.435 1.00 93.31 295 ALA A O 1
ATOM 2308 N N . GLN A 1 296 ? -0.549 6.657 12.604 1.00 94.81 296 GLN A N 1
ATOM 2309 C CA . GLN A 1 296 ? 0.191 6.617 13.872 1.00 94.81 296 GLN A CA 1
ATOM 2310 C C . GLN A 1 296 ? -0.361 7.582 14.931 1.00 94.81 296 GLN A C 1
ATOM 2312 O O . GLN A 1 296 ? -0.311 7.294 16.130 1.00 94.81 296 GLN A O 1
ATOM 2317 N N . VAL A 1 297 ? -0.853 8.757 14.528 1.00 95.69 297 VAL A N 1
ATOM 2318 C CA . VAL A 1 297 ? -1.497 9.698 15.460 1.00 95.69 297 VAL A CA 1
ATOM 2319 C C . VAL A 1 297 ? -2.820 9.126 15.955 1.00 95.69 297 VAL A C 1
ATOM 2321 O O . VAL A 1 297 ? -3.039 9.091 17.164 1.00 95.69 297 VAL A O 1
ATOM 2324 N N . GLU A 1 298 ? -3.660 8.640 15.042 1.00 92.88 298 GLU A N 1
ATOM 2325 C CA . GLU A 1 298 ? -4.952 8.041 15.381 1.00 92.88 298 GLU A CA 1
ATOM 2326 C C . GLU A 1 298 ? -4.783 6.802 16.267 1.00 92.88 298 GLU A C 1
ATOM 2328 O O . GLU A 1 298 ? -5.427 6.716 17.309 1.00 92.88 298 GLU A O 1
ATOM 2333 N N . ARG A 1 299 ? -3.855 5.897 15.917 1.00 93.50 299 ARG A N 1
ATOM 2334 C CA . ARG A 1 299 ? -3.513 4.711 16.720 1.00 93.50 299 ARG A CA 1
ATOM 2335 C C . ARG A 1 299 ? -3.175 5.092 18.158 1.00 93.50 299 ARG A C 1
ATOM 2337 O O . ARG A 1 299 ? -3.779 4.568 19.085 1.00 93.50 299 ARG A O 1
ATOM 2344 N N . ARG A 1 300 ? -2.251 6.040 18.357 1.00 95.44 300 ARG A N 1
ATOM 2345 C CA . ARG A 1 300 ? -1.836 6.465 19.706 1.00 95.44 300 ARG A CA 1
ATOM 2346 C C . ARG A 1 300 ? -2.982 7.072 20.509 1.00 95.44 300 ARG A C 1
ATOM 2348 O O . ARG A 1 300 ? -3.086 6.792 21.697 1.00 95.44 300 ARG A O 1
ATOM 2355 N N . GLN A 1 301 ? -3.817 7.899 19.881 1.00 95.94 301 GLN A N 1
ATOM 2356 C CA . GLN A 1 301 ? -4.966 8.521 20.547 1.00 95.94 301 GLN A CA 1
ATOM 2357 C C . GLN A 1 301 ? -6.003 7.482 20.974 1.00 95.94 301 GLN A C 1
ATOM 2359 O O . GLN A 1 301 ? -6.512 7.540 22.089 1.00 95.94 301 GLN A O 1
ATOM 2364 N N . GLU A 1 302 ? -6.295 6.524 20.102 1.00 94.31 302 GLU A N 1
ATOM 2365 C CA . GLU A 1 302 ? -7.270 5.474 20.366 1.00 94.31 302 GLU A CA 1
ATOM 2366 C C . GLU A 1 302 ? -6.785 4.493 21.436 1.00 94.31 302 GLU A C 1
ATOM 2368 O O . GLU A 1 302 ? -7.532 4.201 22.364 1.00 94.31 302 GLU A O 1
ATOM 2373 N N . VAL A 1 303 ? -5.522 4.052 21.372 1.00 95.31 303 VAL A N 1
ATOM 2374 C CA . VAL A 1 303 ? -4.917 3.185 22.398 1.00 95.31 303 VAL A CA 1
ATOM 2375 C C . VAL A 1 303 ? -4.910 3.872 23.762 1.00 95.31 303 VAL A C 1
ATOM 2377 O O . VAL A 1 303 ? -5.259 3.251 24.762 1.00 95.31 303 VAL A O 1
ATOM 2380 N N . GLU A 1 304 ? -4.558 5.158 23.814 1.00 96.94 304 GLU A N 1
ATOM 2381 C CA . GLU A 1 304 ? -4.579 5.929 25.059 1.00 96.94 304 GLU A CA 1
ATOM 2382 C C . GLU A 1 304 ? -6.006 6.069 25.613 1.00 96.94 304 GLU A C 1
ATOM 2384 O O . GLU A 1 304 ? -6.224 5.842 26.799 1.00 96.94 304 GLU A O 1
ATOM 2389 N N . SER A 1 305 ? -6.989 6.363 24.756 1.00 95.94 305 SER A N 1
ATOM 2390 C CA . SER A 1 305 ? -8.397 6.460 25.160 1.00 95.94 305 SER A CA 1
ATOM 2391 C C . SER A 1 305 ? -8.926 5.136 25.711 1.00 95.94 305 SER A C 1
ATOM 2393 O O . SER A 1 305 ? -9.553 5.120 26.767 1.00 95.94 305 SER A O 1
ATOM 2395 N N . ILE A 1 306 ? -8.665 4.019 25.024 1.00 95.25 306 ILE A N 1
ATOM 2396 C CA . ILE A 1 306 ? -9.113 2.693 25.466 1.00 95.25 306 ILE A CA 1
ATOM 2397 C C . ILE A 1 306 ? -8.427 2.329 26.780 1.00 95.25 306 ILE A C 1
ATOM 2399 O O . ILE A 1 306 ? -9.099 1.874 27.701 1.00 95.25 306 ILE A O 1
ATOM 2403 N N . SER A 1 307 ? -7.120 2.573 26.908 1.00 96.69 307 SER A N 1
ATOM 2404 C CA . SER A 1 307 ? -6.374 2.288 28.140 1.00 96.69 307 SER A CA 1
ATOM 2405 C C . SER A 1 307 ? -6.936 3.068 29.332 1.00 96.69 307 SER A C 1
ATOM 2407 O O . SER A 1 307 ? -7.151 2.486 30.392 1.00 96.69 307 SER A O 1
ATOM 2409 N N . GLN A 1 308 ? -7.284 4.346 29.146 1.00 96.38 308 GLN A N 1
ATOM 2410 C CA . GLN A 1 308 ? -7.908 5.168 30.189 1.00 96.38 308 GLN A CA 1
ATOM 2411 C C . GLN A 1 308 ? -9.310 4.686 30.584 1.00 96.38 308 GLN A C 1
ATOM 2413 O O . GLN A 1 308 ? -9.667 4.763 31.756 1.00 96.38 308 GLN A O 1
ATOM 2418 N N . MET A 1 309 ? -10.104 4.196 29.628 1.00 94.88 309 MET A N 1
ATOM 2419 C CA . MET A 1 309 ? -11.484 3.764 29.884 1.00 94.88 309 MET A CA 1
ATOM 2420 C C . MET A 1 309 ? -11.587 2.336 30.428 1.00 94.88 309 MET A C 1
ATOM 2422 O O . MET A 1 309 ? -12.499 2.044 31.193 1.00 94.88 309 MET A O 1
ATOM 2426 N N . THR A 1 310 ? -10.675 1.448 30.030 1.00 93.75 310 THR A N 1
ATOM 2427 C CA . THR A 1 310 ? -10.754 0.006 30.327 1.00 93.75 310 THR A CA 1
ATOM 2428 C C . THR A 1 310 ? -9.739 -0.461 31.366 1.00 93.75 310 THR A C 1
ATOM 2430 O O . THR A 1 310 ? -9.903 -1.534 31.937 1.00 93.75 310 THR A O 1
ATOM 2433 N N . GLY A 1 311 ? -8.673 0.311 31.607 1.00 94.06 311 GLY A N 1
ATOM 2434 C CA . GLY A 1 311 ? -7.544 -0.102 32.444 1.00 94.06 311 GLY A CA 1
ATOM 2435 C C . GLY A 1 311 ? -6.625 -1.148 31.797 1.00 94.06 311 GLY A C 1
ATOM 2436 O O . GLY A 1 311 ? -5.683 -1.602 32.444 1.00 94.06 311 GLY A O 1
ATOM 2437 N N . LEU A 1 312 ? -6.870 -1.531 30.538 1.00 92.69 312 LEU A N 1
ATOM 2438 C CA . LEU A 1 312 ? -6.041 -2.492 29.811 1.00 92.69 312 LEU A CA 1
ATOM 2439 C C . LEU A 1 312 ? -4.653 -1.922 29.492 1.00 92.69 312 LEU A C 1
ATOM 2441 O O . LEU A 1 312 ? -4.480 -0.716 29.259 1.00 92.69 312 LEU A O 1
ATOM 2445 N N . SER A 1 313 ? -3.662 -2.817 29.433 1.00 95.19 313 SER A N 1
ATOM 2446 C CA . SER A 1 313 ? -2.311 -2.463 28.996 1.00 95.19 313 SER A CA 1
ATOM 2447 C C . SER A 1 313 ? -2.286 -2.105 27.507 1.00 95.19 313 SER A C 1
ATOM 2449 O O . SER A 1 313 ? -3.092 -2.591 26.708 1.00 95.19 313 SER A O 1
ATOM 2451 N N . LYS A 1 314 ? -1.339 -1.250 27.109 1.00 95.06 314 LYS A N 1
ATOM 2452 C CA . LYS A 1 314 ? -1.226 -0.786 25.716 1.00 95.06 314 LYS A CA 1
ATOM 2453 C C . LYS A 1 314 ? -0.927 -1.945 24.771 1.00 95.06 314 LYS A C 1
ATOM 2455 O O . LYS A 1 314 ? -1.470 -1.998 23.673 1.00 95.06 314 LYS A O 1
ATOM 2460 N N . GLU A 1 315 ? -0.127 -2.900 25.226 1.00 91.56 315 GLU A N 1
ATOM 2461 C CA . GLU A 1 315 ? 0.252 -4.101 24.491 1.00 91.56 315 GLU A CA 1
ATOM 2462 C C . GLU A 1 315 ? -0.963 -4.998 24.199 1.00 91.56 315 GLU A C 1
ATOM 2464 O O . GLU A 1 315 ? -1.087 -5.548 23.104 1.00 91.56 315 GLU A O 1
ATOM 2469 N N . GLU A 1 316 ? -1.894 -5.122 25.148 1.00 90.31 316 GLU A N 1
ATOM 2470 C CA . GLU A 1 316 ? -3.123 -5.911 24.978 1.00 90.31 316 GLU A CA 1
ATOM 2471 C C . GLU A 1 316 ? -4.106 -5.254 24.014 1.00 90.31 316 GLU A C 1
ATOM 2473 O O . GLU A 1 316 ? -4.731 -5.941 23.198 1.00 90.31 316 GLU A O 1
ATOM 2478 N N . ILE A 1 317 ? -4.207 -3.926 24.070 1.00 93.06 317 ILE A N 1
ATOM 2479 C CA . ILE A 1 317 ? -5.037 -3.150 23.148 1.00 93.06 317 ILE A CA 1
ATOM 2480 C C . ILE A 1 317 ? -4.483 -3.264 21.724 1.00 93.06 317 ILE A C 1
ATOM 2482 O O . ILE A 1 317 ? -5.249 -3.519 20.798 1.00 93.06 317 ILE A O 1
ATOM 2486 N N . GLU A 1 318 ? -3.168 -3.135 21.534 1.00 90.81 318 GLU A N 1
ATOM 2487 C CA . GLU A 1 318 ? -2.527 -3.256 20.216 1.00 90.81 318 GLU A CA 1
ATOM 2488 C C . GLU A 1 318 ? -2.699 -4.669 19.626 1.00 90.81 318 GLU A C 1
ATOM 2490 O O . GLU A 1 318 ? -3.084 -4.813 18.463 1.00 90.81 318 GLU A O 1
ATOM 2495 N N . ALA A 1 319 ? -2.520 -5.729 20.425 1.00 86.56 319 ALA A N 1
ATOM 2496 C CA . ALA A 1 319 ? -2.754 -7.105 19.972 1.00 86.56 319 ALA A CA 1
ATOM 2497 C C . ALA A 1 319 ? -4.211 -7.328 19.520 1.00 86.56 319 ALA A C 1
ATOM 2499 O O . ALA A 1 319 ? -4.471 -7.890 18.451 1.00 86.56 319 ALA A O 1
ATOM 2500 N N . SER A 1 320 ? -5.161 -6.821 20.307 1.00 90.00 320 SER A N 1
ATOM 2501 C CA . SER A 1 320 ? -6.599 -6.852 20.014 1.00 90.00 320 SER A CA 1
ATOM 2502 C C . SER A 1 320 ? -6.950 -6.056 18.753 1.00 90.00 320 SER A C 1
ATOM 2504 O O . SER A 1 320 ? -7.799 -6.451 17.951 1.00 90.00 320 SER A O 1
ATOM 2506 N N . ARG A 1 321 ? -6.255 -4.940 18.536 1.00 89.38 321 ARG A N 1
ATOM 2507 C CA . ARG A 1 321 ? -6.452 -4.053 17.394 1.00 89.38 321 ARG A CA 1
ATOM 2508 C C . ARG A 1 321 ? -6.002 -4.670 16.082 1.00 89.38 321 ARG A C 1
ATOM 2510 O O . ARG A 1 321 ? -6.699 -4.530 15.079 1.00 89.38 321 ARG A O 1
ATOM 2517 N N . VAL A 1 322 ? -4.874 -5.375 16.076 1.00 84.94 322 VAL A N 1
ATOM 2518 C CA . VAL A 1 322 ? -4.412 -6.111 14.889 1.00 84.94 322 VAL A CA 1
ATOM 2519 C C . VAL A 1 322 ? -5.454 -7.151 14.472 1.00 84.94 322 VAL A C 1
ATOM 2521 O O . VAL A 1 322 ? -5.784 -7.246 13.289 1.00 84.94 322 VAL A O 1
ATOM 2524 N N . ALA A 1 323 ? -6.024 -7.879 15.437 1.00 84.94 323 ALA A N 1
ATOM 2525 C CA . ALA A 1 323 ? -7.124 -8.809 15.192 1.00 84.94 323 ALA A CA 1
ATOM 2526 C C . ALA A 1 323 ? -8.359 -8.086 14.618 1.00 84.94 323 ALA A C 1
ATOM 2528 O O . ALA A 1 323 ? -8.891 -8.505 13.591 1.00 84.94 323 ALA A O 1
ATOM 2529 N N . TRP A 1 324 ? -8.753 -6.945 15.197 1.00 88.06 324 TRP A N 1
ATOM 2530 C CA . TRP A 1 324 ? -9.849 -6.115 14.680 1.00 88.06 324 TRP A CA 1
ATOM 2531 C C . TRP A 1 324 ? -9.642 -5.661 13.239 1.00 88.06 324 TRP A C 1
ATOM 2533 O O . TRP A 1 324 ? -10.536 -5.793 12.406 1.00 88.06 324 TRP A O 1
ATOM 2543 N N . LEU A 1 325 ? -8.458 -5.146 12.916 1.00 85.50 325 LEU A N 1
ATOM 2544 C CA . LEU A 1 325 ? -8.157 -4.640 11.582 1.00 85.50 325 LEU A CA 1
ATOM 2545 C C . LEU A 1 325 ? -8.204 -5.754 10.536 1.00 85.50 325 LEU A C 1
ATOM 2547 O O . LEU A 1 325 ? -8.702 -5.514 9.440 1.00 85.50 325 LEU A O 1
ATOM 2551 N N . LYS A 1 326 ? -7.784 -6.981 10.864 1.00 80.56 326 LYS A N 1
ATOM 2552 C CA . LYS A 1 326 ? -7.971 -8.129 9.962 1.00 80.56 326 LYS A CA 1
ATOM 2553 C C . LYS A 1 326 ? -9.447 -8.375 9.633 1.00 80.56 326 LYS A C 1
ATOM 2555 O O . LYS A 1 326 ? -9.759 -8.731 8.506 1.00 80.56 326 LYS A O 1
ATOM 2560 N N . MET A 1 327 ? -10.355 -8.143 10.580 1.00 81.38 327 MET A N 1
ATOM 2561 C CA . MET A 1 327 ? -11.799 -8.325 10.385 1.00 81.38 327 MET A CA 1
ATOM 2562 C C . MET A 1 327 ? -12.450 -7.146 9.648 1.00 81.38 327 MET A C 1
ATOM 2564 O O . MET A 1 327 ? -13.187 -7.337 8.683 1.00 81.38 327 MET A O 1
ATOM 2568 N N . ALA A 1 328 ? -12.156 -5.916 10.076 1.00 81.12 328 ALA A N 1
ATOM 2569 C CA . ALA A 1 328 ? -12.839 -4.707 9.614 1.00 81.12 328 ALA A CA 1
ATOM 2570 C C . ALA A 1 328 ? -12.478 -4.298 8.176 1.00 81.12 328 ALA A C 1
ATOM 2572 O O . ALA A 1 328 ? -13.255 -3.655 7.472 1.00 81.12 328 ALA A O 1
ATOM 2573 N N . VAL A 1 329 ? -11.283 -4.663 7.720 1.00 69.69 329 VAL A N 1
ATOM 2574 C CA . VAL A 1 329 ? -10.706 -4.175 6.462 1.00 69.69 329 VAL A CA 1
ATOM 2575 C C . VAL A 1 329 ? -11.431 -4.653 5.213 1.00 69.69 329 VAL A C 1
ATOM 2577 O O . VAL A 1 329 ? -11.411 -3.960 4.194 1.00 69.69 329 VAL A O 1
ATOM 2580 N N . HIS A 1 330 ? -12.082 -5.809 5.270 1.00 66.56 330 HIS A N 1
ATOM 2581 C CA . HIS A 1 330 ? -12.709 -6.384 4.086 1.00 66.56 330 HIS A CA 1
ATOM 2582 C C . HIS A 1 330 ? -14.005 -5.678 3.670 1.00 66.56 330 HIS A C 1
ATOM 2584 O O . HIS A 1 330 ? -14.528 -5.950 2.592 1.00 66.56 330 HIS A O 1
ATOM 2590 N N . HIS A 1 331 ? -14.508 -4.743 4.481 1.00 63.09 331 HIS A N 1
ATOM 2591 C CA . HIS A 1 331 ? -15.894 -4.310 4.375 1.00 63.09 331 HIS A CA 1
ATOM 2592 C C . HIS A 1 331 ? -16.149 -2.915 3.789 1.00 63.09 331 HIS A C 1
ATOM 2594 O O . HIS A 1 331 ? -17.312 -2.614 3.519 1.00 63.09 331 HIS A O 1
ATOM 2600 N N . GLN A 1 332 ? -15.139 -2.077 3.501 1.00 63.06 332 GLN A N 1
ATOM 2601 C CA . GLN A 1 332 ? -15.344 -0.812 2.764 1.00 63.06 332 GLN A CA 1
ATOM 2602 C C . GLN A 1 332 ? -14.029 -0.156 2.296 1.00 63.06 332 GLN A C 1
ATOM 2604 O O . GLN A 1 332 ? -13.125 0.073 3.089 1.00 63.06 332 GLN A O 1
ATOM 2609 N N . GLU A 1 333 ? -13.936 0.238 1.014 1.00 63.31 333 GLU A N 1
ATOM 2610 C CA . GLU A 1 333 ? -12.751 0.942 0.470 1.00 63.31 333 GLU A CA 1
ATOM 2611 C C . GLU A 1 333 ? -12.560 2.373 1.027 1.00 63.31 333 GLU A C 1
ATOM 2613 O O . GLU A 1 333 ? -11.459 2.915 0.921 1.00 63.31 333 GLU A O 1
ATOM 2618 N N . ASP A 1 334 ? -13.608 2.989 1.594 1.00 63.50 334 ASP A N 1
ATOM 2619 C CA . ASP A 1 334 ? -13.652 4.442 1.839 1.00 63.50 334 ASP A CA 1
ATOM 2620 C C . ASP A 1 334 ? -14.024 4.868 3.274 1.00 63.50 334 ASP A C 1
ATOM 2622 O O . ASP A 1 334 ? -13.938 6.060 3.582 1.00 63.50 334 ASP A O 1
ATOM 2626 N N . LYS A 1 335 ? -14.447 3.952 4.155 1.00 66.19 335 LYS A N 1
ATOM 2627 C CA . LYS A 1 335 ? -14.779 4.293 5.549 1.00 66.19 335 LYS A CA 1
ATOM 2628 C C . LYS A 1 335 ? -13.708 3.777 6.505 1.00 66.19 335 LYS A C 1
ATOM 2630 O O . LYS A 1 335 ? -12.916 2.909 6.152 1.00 66.19 335 LYS A O 1
ATOM 2635 N N . ALA A 1 336 ? -13.628 4.393 7.685 1.00 68.00 336 ALA A N 1
ATOM 2636 C CA . ALA A 1 336 ? -12.728 3.954 8.748 1.00 68.00 336 ALA A CA 1
ATOM 2637 C C . ALA A 1 336 ? -12.990 2.473 9.093 1.00 68.00 336 ALA A C 1
ATOM 2639 O O . ALA A 1 336 ? -14.010 1.934 8.683 1.00 68.00 336 ALA A O 1
ATOM 2640 N N . ALA A 1 337 ? -12.073 1.825 9.822 1.00 79.31 337 ALA A N 1
ATOM 2641 C CA . ALA A 1 337 ? -12.191 0.434 10.281 1.00 79.31 337 ALA A CA 1
ATOM 2642 C C . ALA A 1 337 ? -13.351 0.258 11.285 1.00 79.31 337 ALA A C 1
ATOM 2644 O O . ALA A 1 337 ? -13.143 0.053 12.481 1.00 79.31 337 ALA A O 1
ATOM 2645 N N . GLN A 1 338 ? -14.562 0.416 10.772 1.00 87.44 338 GLN A N 1
ATOM 2646 C CA . GLN A 1 338 ? -15.847 0.389 11.436 1.00 87.44 338 GLN A CA 1
ATOM 2647 C C . GLN A 1 338 ? -16.658 -0.725 10.791 1.00 87.44 338 GLN A C 1
ATOM 2649 O O . GLN A 1 338 ? -16.603 -0.921 9.575 1.00 87.44 338 GLN A O 1
ATOM 2654 N N . LEU A 1 339 ? -17.402 -1.445 11.613 1.00 87.12 339 LEU A N 1
ATOM 2655 C CA . LEU A 1 339 ? -18.260 -2.531 11.178 1.00 87.12 339 LEU A CA 1
ATOM 2656 C C . LEU A 1 339 ? -19.688 -2.188 11.579 1.00 87.12 339 LEU A C 1
ATOM 2658 O O . LEU A 1 339 ? -19.948 -1.842 12.726 1.00 87.12 339 LEU A O 1
ATOM 2662 N N . SER A 1 340 ? -20.621 -2.249 10.636 1.00 88.38 340 SER A N 1
ATOM 2663 C CA . SER A 1 340 ? -22.042 -2.152 10.978 1.00 88.38 340 SER A CA 1
ATOM 2664 C C . SER A 1 340 ? -22.468 -3.340 11.837 1.00 88.38 340 SER A C 1
ATOM 2666 O O . SER A 1 340 ? -21.887 -4.419 11.724 1.00 88.38 340 SER A O 1
ATOM 2668 N N . ILE A 1 341 ? -23.516 -3.174 12.642 1.00 86.88 341 ILE A N 1
ATOM 2669 C CA . ILE A 1 341 ? -24.063 -4.270 13.461 1.00 86.88 341 ILE A CA 1
ATOM 2670 C C . ILE A 1 341 ? -24.387 -5.493 12.589 1.00 86.88 341 ILE A C 1
ATOM 2672 O O . ILE A 1 341 ? -24.008 -6.609 12.932 1.00 86.88 341 ILE A O 1
ATOM 2676 N N . GLN A 1 342 ? -24.981 -5.279 11.410 1.00 86.00 342 GLN A N 1
ATOM 2677 C CA . GLN A 1 342 ? -25.256 -6.364 10.467 1.00 86.00 342 GLN A CA 1
ATOM 2678 C C . GLN A 1 342 ? -23.976 -7.066 10.004 1.00 86.00 342 GLN A C 1
ATOM 2680 O O . GLN A 1 342 ? -23.954 -8.283 9.927 1.00 86.00 342 GLN A O 1
ATOM 2685 N N . GLN A 1 343 ? -22.889 -6.330 9.756 1.00 84.81 343 GLN A N 1
ATOM 2686 C CA . GLN A 1 343 ? -21.604 -6.946 9.409 1.00 84.81 343 GLN A CA 1
ATOM 2687 C C . GLN A 1 343 ? -21.021 -7.752 10.571 1.00 84.81 343 GLN A C 1
ATOM 2689 O O . GLN A 1 343 ? -20.409 -8.783 10.323 1.00 84.81 343 GLN A O 1
ATOM 2694 N N . LEU A 1 344 ? -21.207 -7.326 11.824 1.00 85.19 344 LEU A N 1
ATOM 2695 C CA . LEU A 1 344 ? -20.791 -8.127 12.980 1.00 85.19 344 LEU A CA 1
ATOM 2696 C C . LEU A 1 344 ? -21.566 -9.452 13.028 1.00 85.19 344 LEU A C 1
ATOM 2698 O O . LEU A 1 344 ? -20.957 -10.498 13.247 1.00 85.19 344 LEU A O 1
ATOM 2702 N N . ILE A 1 345 ? -22.878 -9.412 12.773 1.00 85.62 345 ILE A N 1
ATOM 2703 C CA . ILE A 1 345 ? -23.739 -10.603 12.697 1.00 85.62 345 ILE A CA 1
ATOM 2704 C C . ILE A 1 345 ? -23.317 -11.492 11.518 1.00 85.62 345 ILE A C 1
ATOM 2706 O O . ILE A 1 345 ? -23.045 -12.672 11.697 1.00 85.62 345 ILE A O 1
ATOM 2710 N N . ASP A 1 346 ? -23.165 -10.927 10.319 1.00 82.94 346 ASP A N 1
ATOM 2711 C CA . ASP A 1 346 ? -22.814 -11.674 9.103 1.00 82.94 346 ASP A CA 1
ATOM 2712 C C . ASP A 1 346 ? -21.430 -12.328 9.202 1.00 82.94 346 ASP A C 1
ATOM 2714 O O . ASP A 1 346 ? -21.209 -13.435 8.702 1.00 82.94 346 ASP A O 1
ATOM 2718 N N . LEU A 1 347 ? -20.483 -11.657 9.864 1.00 79.88 347 LEU A N 1
ATOM 2719 C CA . LEU A 1 347 ? -19.183 -12.244 10.159 1.00 79.88 347 LEU A CA 1
ATOM 2720 C C . LEU A 1 347 ? -19.348 -13.450 11.096 1.00 79.88 347 LEU A C 1
ATOM 2722 O O . LEU A 1 347 ? -18.636 -14.439 10.945 1.00 79.88 347 LEU A O 1
ATOM 2726 N N . GLY A 1 348 ? -20.349 -13.466 11.970 1.00 81.00 348 GLY A N 1
ATOM 2727 C CA . GLY A 1 348 ? -20.489 -14.446 13.044 1.00 81.00 348 GLY A CA 1
ATOM 2728 C C . GLY A 1 348 ? -19.812 -13.986 14.332 1.00 81.00 348 GLY A C 1
ATOM 2729 O O . GLY A 1 348 ? -19.503 -14.809 15.197 1.00 81.00 348 GLY A O 1
ATOM 2730 N N . LEU A 1 349 ? -19.469 -12.694 14.419 1.00 81.50 349 LEU A N 1
ATOM 2731 C CA . LEU A 1 349 ? -18.789 -12.127 15.575 1.00 81.50 349 LEU A CA 1
ATOM 2732 C C . LEU A 1 349 ? -19.686 -12.226 16.797 1.00 81.50 349 LEU A C 1
ATOM 2734 O O . LEU A 1 349 ? -19.217 -12.607 17.859 1.00 81.50 349 LEU A O 1
ATOM 2738 N N . VAL A 1 350 ? -20.959 -11.872 16.638 1.00 81.88 350 VAL A N 1
ATOM 2739 C CA . VAL A 1 350 ? -21.892 -11.770 17.756 1.00 81.88 350 VAL A CA 1
ATOM 2740 C C . VAL A 1 350 ? -22.153 -13.158 18.342 1.00 81.88 350 VAL A C 1
ATOM 2742 O O . VAL A 1 350 ? -22.091 -13.323 19.552 1.00 81.88 350 VAL A O 1
ATOM 2745 N N . GLU A 1 351 ? -22.331 -14.176 17.500 1.00 82.62 351 GLU A N 1
ATOM 2746 C CA . GLU A 1 351 ? -22.498 -15.571 17.912 1.00 82.62 351 GLU A CA 1
ATOM 2747 C C . GLU A 1 351 ? -21.232 -16.109 18.572 1.00 82.62 351 GLU A C 1
ATOM 2749 O O . GLU A 1 351 ? -21.309 -16.775 19.598 1.00 82.62 351 GLU A O 1
ATOM 2754 N N . THR A 1 352 ? -20.060 -15.787 18.014 1.00 80.94 352 THR A N 1
ATOM 2755 C CA . THR A 1 352 ? -18.781 -16.197 18.606 1.00 80.94 352 THR A CA 1
ATOM 2756 C C . THR A 1 352 ? -18.575 -15.533 19.964 1.00 80.94 352 THR A C 1
ATOM 2758 O O . THR A 1 352 ? -18.129 -16.187 20.897 1.00 80.94 352 THR A O 1
ATOM 2761 N N . VAL A 1 353 ? -18.906 -14.248 20.099 1.00 80.38 353 VAL A N 1
ATOM 2762 C CA . VAL A 1 353 ? -18.828 -13.523 21.371 1.00 80.38 353 VAL A CA 1
ATOM 2763 C C . VAL A 1 353 ? -19.826 -14.105 22.366 1.00 80.38 353 VAL A C 1
ATOM 2765 O O . VAL A 1 353 ? -19.428 -14.403 23.481 1.00 80.38 353 VAL A O 1
ATOM 2768 N N . ALA A 1 354 ? -21.082 -14.334 21.980 1.00 83.38 354 ALA A N 1
ATOM 2769 C CA . ALA A 1 354 ? -22.086 -14.924 22.862 1.00 83.38 354 ALA A CA 1
ATOM 2770 C C . ALA A 1 354 ? -21.681 -16.329 23.337 1.00 83.38 354 ALA A C 1
ATOM 2772 O O . ALA A 1 354 ? -21.755 -16.609 24.531 1.00 83.38 354 ALA A O 1
ATOM 2773 N N . GLU A 1 355 ? -21.168 -17.174 22.436 1.00 83.31 355 GLU A N 1
ATOM 2774 C CA . GLU A 1 355 ? -20.653 -18.508 22.765 1.00 83.31 355 GLU A CA 1
ATOM 2775 C C . GLU A 1 355 ? -19.458 -18.430 23.726 1.00 83.31 355 GLU A C 1
ATOM 2777 O O . GLU A 1 355 ? -19.426 -19.135 24.731 1.00 83.31 355 GLU A O 1
ATOM 2782 N N . VAL A 1 356 ? -18.487 -17.557 23.439 1.00 78.44 356 VAL A N 1
ATOM 2783 C CA . VAL A 1 356 ? -17.263 -17.411 24.243 1.00 78.44 356 VAL A CA 1
ATOM 2784 C C . VAL A 1 356 ? -17.541 -16.760 25.601 1.00 78.44 356 VAL A C 1
ATOM 2786 O O . VAL A 1 356 ? -16.871 -17.082 26.576 1.00 78.44 356 VAL A O 1
ATOM 2789 N N . LEU A 1 357 ? -18.528 -15.867 25.685 1.00 78.31 357 LEU A N 1
ATOM 2790 C CA . LEU A 1 357 ? -18.938 -15.206 26.927 1.00 78.31 357 LEU A CA 1
ATOM 2791 C C . LEU A 1 357 ? -19.982 -15.998 27.726 1.00 78.31 357 LEU A C 1
ATOM 2793 O O . LEU A 1 357 ? -20.318 -15.602 28.841 1.00 78.31 357 LEU A O 1
ATOM 2797 N N . GLY A 1 358 ? -20.513 -17.092 27.173 1.00 80.00 358 GLY A N 1
ATOM 2798 C CA . GLY A 1 358 ? -21.566 -17.881 27.810 1.00 80.00 358 GLY A CA 1
ATOM 2799 C C . GLY A 1 358 ? -22.895 -17.130 27.950 1.00 80.00 358 GLY A C 1
ATOM 2800 O O . GLY A 1 358 ? -23.633 -17.371 28.904 1.00 80.00 358 GLY A O 1
ATOM 2801 N N . HIS A 1 359 ? -23.194 -16.200 27.039 1.00 80.56 359 HIS A N 1
ATOM 2802 C CA . HIS A 1 359 ? -24.502 -15.556 26.978 1.00 80.56 359 HIS A CA 1
ATOM 2803 C C . HIS A 1 359 ? -25.474 -16.435 26.186 1.00 80.56 359 HIS A C 1
ATOM 2805 O O . HIS A 1 359 ? -25.275 -16.674 24.997 1.00 80.56 359 HIS A O 1
ATOM 2811 N N . ASP A 1 360 ? -26.550 -16.876 26.844 1.00 79.25 360 ASP A N 1
ATOM 2812 C CA . ASP A 1 360 ? -27.616 -17.667 26.211 1.00 79.25 360 ASP A CA 1
ATOM 2813 C C . ASP A 1 360 ? -28.428 -16.854 25.186 1.00 79.25 360 ASP A C 1
ATOM 2815 O O . ASP A 1 360 ? -29.076 -17.431 24.311 1.00 79.25 360 ASP A O 1
ATOM 2819 N N . ASP A 1 361 ? -28.397 -15.519 25.291 1.00 80.31 361 ASP A N 1
ATOM 2820 C CA . ASP A 1 361 ? -29.139 -14.609 24.425 1.00 80.31 361 ASP A CA 1
ATOM 2821 C C . ASP A 1 361 ? -28.239 -13.545 23.778 1.00 80.31 361 ASP A C 1
ATOM 2823 O O . ASP A 1 361 ? -27.657 -12.675 24.434 1.00 80.31 361 ASP A O 1
ATOM 2827 N N . LEU A 1 362 ? -28.168 -13.628 22.451 1.00 78.06 362 LEU A N 1
ATOM 2828 C CA . LEU A 1 362 ? -27.490 -12.694 21.561 1.00 78.06 362 LEU A CA 1
ATOM 2829 C C . LEU A 1 362 ? -28.093 -11.287 21.647 1.00 78.06 362 LEU A C 1
ATOM 2831 O O . LEU A 1 362 ? -27.374 -10.286 21.580 1.00 78.06 362 LEU A O 1
ATOM 2835 N N . GLU A 1 363 ? -29.420 -11.225 21.762 1.00 81.25 363 GLU A N 1
ATOM 2836 C CA . GLU A 1 363 ? -30.192 -9.991 21.705 1.00 81.25 363 GLU A CA 1
ATOM 2837 C C . GLU A 1 363 ? -29.963 -9.178 22.979 1.00 81.25 363 GLU A C 1
ATOM 2839 O O . GLU A 1 363 ? -29.649 -7.996 22.885 1.00 81.25 363 GLU A O 1
ATOM 2844 N N . GLY A 1 364 ? -29.931 -9.822 24.150 1.00 81.06 364 GLY A N 1
ATOM 2845 C CA . GLY A 1 364 ? -29.555 -9.176 25.411 1.00 81.06 364 GLY A CA 1
ATOM 2846 C C . GLY A 1 364 ? -28.145 -8.566 25.412 1.00 81.06 364 GLY A C 1
ATOM 2847 O O . GLY A 1 364 ? -27.957 -7.440 25.886 1.00 81.06 364 GLY A O 1
ATOM 2848 N N . TRP A 1 365 ? -27.147 -9.252 24.837 1.00 81.25 365 TRP A N 1
ATOM 2849 C CA . TRP A 1 365 ? -25.807 -8.666 24.699 1.00 81.25 365 TRP A CA 1
ATOM 2850 C C . TRP A 1 365 ? -25.831 -7.465 23.747 1.00 81.25 365 TRP A C 1
ATOM 2852 O O . TRP A 1 365 ? -25.338 -6.392 24.101 1.00 81.25 365 TRP A O 1
ATOM 2862 N N . LEU A 1 366 ? -26.473 -7.600 22.581 1.00 81.12 366 LEU A N 1
ATOM 2863 C CA . LEU A 1 366 ? -26.631 -6.509 21.617 1.00 81.12 366 LEU A CA 1
ATOM 2864 C C . LEU A 1 366 ? -27.435 -5.326 22.171 1.00 81.12 366 LEU A C 1
ATOM 2866 O O . LEU A 1 366 ? -27.129 -4.191 21.827 1.00 81.12 366 LEU A O 1
ATOM 2870 N N . GLU A 1 367 ? -28.427 -5.536 23.031 1.00 83.06 367 GLU A N 1
ATOM 2871 C CA . GLU A 1 367 ? -29.173 -4.458 23.683 1.00 83.06 367 GLU A CA 1
ATOM 2872 C C . GLU A 1 367 ? -28.296 -3.702 24.682 1.00 83.06 367 GLU A C 1
ATOM 2874 O O . GLU A 1 367 ? -28.281 -2.468 24.670 1.00 83.06 367 GLU A O 1
ATOM 2879 N N . SER A 1 368 ? -27.507 -4.419 25.493 1.00 77.69 368 SER A N 1
ATOM 2880 C CA . SER A 1 368 ? -26.524 -3.800 26.397 1.00 77.69 368 SER A CA 1
ATOM 2881 C C . SER A 1 368 ? -25.459 -3.009 25.624 1.00 77.69 368 SER A C 1
ATOM 2883 O O . SER A 1 368 ? -25.005 -1.945 26.055 1.00 77.69 368 SER A O 1
ATOM 2885 N N . PHE A 1 369 ? -25.125 -3.500 24.429 1.00 77.12 369 PHE A N 1
ATOM 2886 C CA . PHE A 1 369 ? -24.251 -2.846 23.475 1.00 77.12 369 PHE A CA 1
ATOM 2887 C C . PHE A 1 369 ? -24.919 -1.564 22.942 1.00 77.12 369 PHE A C 1
ATOM 2889 O O . PHE A 1 369 ? -24.401 -0.464 23.112 1.00 77.12 369 PHE A O 1
ATOM 2896 N N . ASN A 1 370 ? -26.120 -1.670 22.372 1.00 77.62 370 ASN A N 1
ATOM 2897 C CA . ASN A 1 370 ? -26.811 -0.598 21.653 1.00 77.62 370 ASN A CA 1
ATOM 2898 C C . ASN A 1 370 ? -27.232 0.579 22.548 1.00 77.62 370 ASN A C 1
ATOM 2900 O O . ASN A 1 370 ? -27.290 1.713 22.081 1.00 77.62 370 ASN A O 1
ATOM 2904 N N . GLN A 1 371 ? -27.464 0.358 23.846 1.00 78.69 371 GLN A N 1
ATOM 2905 C CA . GLN A 1 371 ? -27.764 1.450 24.786 1.00 78.69 371 GLN A CA 1
ATOM 2906 C C . GLN A 1 371 ? -26.643 2.501 24.872 1.00 78.69 371 GLN A C 1
ATOM 2908 O O . GLN A 1 371 ? -26.914 3.657 25.201 1.00 78.69 371 GLN A O 1
ATOM 2913 N N . ASN A 1 372 ? -25.404 2.126 24.541 1.00 71.62 372 ASN A N 1
ATOM 2914 C CA . ASN A 1 372 ? -24.239 3.004 24.642 1.00 71.62 372 ASN A CA 1
ATOM 2915 C C . ASN A 1 372 ? -23.804 3.621 23.305 1.00 71.62 372 ASN A C 1
ATOM 2917 O O . ASN A 1 372 ? -22.983 4.543 23.305 1.00 71.62 372 ASN A O 1
ATOM 2921 N N . PHE A 1 373 ? -24.352 3.168 22.171 1.00 76.62 373 PHE A N 1
ATOM 2922 C CA . PHE A 1 373 ? -23.892 3.591 20.848 1.00 76.62 373 PHE A CA 1
ATOM 2923 C C . PHE A 1 373 ? -24.975 4.348 20.089 1.00 76.62 373 PHE A C 1
ATOM 2925 O O . PHE A 1 373 ? -26.118 3.932 19.959 1.00 76.62 373 PHE A O 1
ATOM 2932 N N . THR A 1 374 ? -24.597 5.512 19.569 1.00 73.19 374 THR A N 1
ATOM 2933 C CA . THR A 1 374 ? -25.515 6.397 18.832 1.00 73.19 374 THR A CA 1
ATOM 2934 C C . THR A 1 374 ? -25.501 6.146 17.326 1.00 73.19 374 THR A C 1
ATOM 2936 O O . THR A 1 374 ? -26.305 6.730 16.600 1.00 73.19 374 THR A O 1
ATOM 2939 N N . ASN A 1 375 ? -24.590 5.294 16.848 1.00 79.00 375 ASN A N 1
ATOM 2940 C CA . ASN A 1 375 ? -24.328 5.077 15.432 1.00 79.00 375 ASN A CA 1
ATOM 2941 C C . ASN A 1 375 ? -24.624 3.625 15.034 1.00 79.00 375 ASN A C 1
ATOM 2943 O O . ASN A 1 375 ? -24.370 2.701 15.794 1.00 79.00 375 ASN A O 1
ATOM 2947 N N . GLU A 1 376 ? -25.071 3.425 13.791 1.00 87.44 376 GLU A N 1
ATOM 2948 C CA . GLU A 1 376 ? -25.242 2.097 13.166 1.00 87.44 376 GLU A CA 1
ATOM 2949 C C . GLU A 1 376 ? -23.903 1.370 12.907 1.00 87.44 376 GLU A C 1
ATOM 2951 O O . GLU A 1 376 ? -23.878 0.219 12.463 1.00 87.44 376 GLU A O 1
ATOM 2956 N N . GLU A 1 377 ? -22.785 2.061 13.137 1.00 89.25 377 GLU A N 1
ATOM 2957 C CA . GLU A 1 377 ? -21.421 1.605 12.896 1.00 89.25 377 GLU A CA 1
ATOM 2958 C C . GLU A 1 377 ? -20.678 1.497 14.227 1.00 89.25 377 GLU A C 1
ATOM 2960 O O . GLU A 1 377 ? -20.635 2.454 14.998 1.00 89.25 377 GLU A O 1
ATOM 2965 N N . VAL A 1 378 ? -20.058 0.342 14.447 1.00 89.69 378 VAL A N 1
ATOM 2966 C CA . VAL A 1 378 ? -19.293 -0.001 15.641 1.00 89.69 378 VAL A CA 1
ATOM 2967 C C . VAL A 1 378 ? -17.808 0.214 15.376 1.00 89.69 378 VAL A C 1
ATOM 2969 O O . VAL A 1 378 ? -17.238 -0.301 14.407 1.00 89.69 378 VAL A O 1
ATOM 2972 N N . THR A 1 379 ? -17.171 0.995 16.241 1.00 91.62 379 THR A N 1
ATOM 2973 C CA . THR A 1 379 ? -15.731 1.264 16.234 1.00 91.62 379 THR A CA 1
ATOM 2974 C C . THR A 1 379 ? -14.961 0.273 17.108 1.00 91.62 379 THR A C 1
ATOM 2976 O O . THR A 1 379 ? -15.513 -0.386 17.988 1.00 91.62 379 THR A O 1
ATOM 2979 N N . PHE A 1 380 ? -13.642 0.210 16.907 1.00 92.00 380 PHE A N 1
ATOM 2980 C CA . PHE A 1 380 ? -12.758 -0.603 17.743 1.00 92.00 380 PHE A CA 1
ATOM 2981 C C . PHE A 1 380 ? -12.774 -0.181 19.226 1.00 92.00 380 PHE A C 1
ATOM 2983 O O . PHE A 1 380 ? -12.737 -1.025 20.114 1.00 92.00 380 PHE A O 1
ATOM 2990 N N . CYS A 1 381 ? -12.854 1.119 19.514 1.00 92.94 381 CYS A N 1
ATOM 2991 C CA . CYS A 1 381 ? -12.941 1.606 20.893 1.00 92.94 381 CYS A CA 1
ATOM 2992 C C . CYS A 1 381 ? -14.210 1.092 21.593 1.00 92.94 381 CYS A C 1
ATOM 2994 O O . CYS A 1 381 ? -14.148 0.564 22.700 1.00 92.94 381 CYS A O 1
ATOM 2996 N N . GLU A 1 382 ? -15.345 1.182 20.904 1.00 92.31 382 GLU A N 1
ATOM 2997 C CA . GLU A 1 382 ? -16.658 0.778 21.410 1.00 92.31 382 GLU A CA 1
ATOM 2998 C C . GLU A 1 382 ? -16.724 -0.726 21.713 1.00 92.31 382 GLU A C 1
ATOM 3000 O O . GLU A 1 382 ? -17.162 -1.110 22.798 1.00 92.31 382 GLU A O 1
ATOM 3005 N N . ILE A 1 383 ? -16.203 -1.576 20.816 1.00 90.88 383 ILE A N 1
ATOM 3006 C CA . ILE A 1 383 ? -16.150 -3.026 21.059 1.00 90.88 383 ILE A CA 1
ATOM 3007 C C . ILE A 1 383 ? -15.210 -3.380 22.220 1.00 90.88 383 ILE A C 1
ATOM 3009 O O . ILE A 1 383 ? -15.541 -4.247 23.022 1.00 90.88 383 ILE A O 1
ATOM 3013 N N . MET A 1 384 ? -14.072 -2.691 22.365 1.00 92.12 384 MET A N 1
ATOM 3014 C CA . MET A 1 384 ? -13.140 -2.935 23.474 1.00 92.12 384 MET A CA 1
ATOM 3015 C C . MET A 1 384 ? -13.756 -2.576 24.828 1.00 92.12 384 MET A C 1
ATOM 3017 O O . MET A 1 384 ? -13.607 -3.332 25.785 1.00 92.12 384 MET A O 1
ATOM 3021 N N . ILE A 1 385 ? -14.472 -1.451 24.907 1.00 90.81 385 ILE A N 1
ATOM 3022 C CA . ILE A 1 385 ? -15.175 -1.035 26.128 1.00 90.81 385 ILE A CA 1
ATOM 3023 C C . ILE A 1 385 ? -16.272 -2.042 26.479 1.00 90.81 385 ILE A C 1
ATOM 3025 O O . ILE A 1 385 ? -16.379 -2.450 27.631 1.00 90.81 385 ILE A O 1
ATOM 3029 N N . ALA A 1 386 ? -17.055 -2.481 25.493 1.00 88.44 386 ALA A N 1
ATOM 3030 C CA . ALA A 1 386 ? -18.110 -3.460 25.722 1.00 88.44 386 ALA A CA 1
ATOM 3031 C C . ALA A 1 386 ? -17.560 -4.803 26.222 1.00 88.44 386 ALA A C 1
ATOM 3033 O O . ALA A 1 386 ? -18.045 -5.321 27.224 1.00 88.44 386 ALA A O 1
ATOM 3034 N N . LEU A 1 387 ? -16.509 -5.330 25.580 1.00 88.19 387 LEU A N 1
ATOM 3035 C CA . LEU A 1 387 ? -15.851 -6.564 26.022 1.00 88.19 387 LEU A CA 1
ATOM 3036 C C . LEU A 1 387 ? -15.269 -6.424 27.435 1.00 88.19 387 LEU A C 1
ATOM 3038 O O . LEU A 1 387 ? -15.328 -7.369 28.217 1.00 88.19 387 LEU A O 1
ATOM 3042 N N . GLN A 1 388 ? -14.746 -5.246 27.792 1.00 89.06 388 GLN A N 1
ATOM 3043 C CA . GLN A 1 388 ? -14.265 -5.000 29.149 1.00 89.06 388 GLN A CA 1
ATOM 3044 C C . GLN A 1 388 ? -15.413 -4.964 30.165 1.00 89.06 388 GLN A C 1
ATOM 3046 O O . GLN A 1 388 ? -15.283 -5.547 31.238 1.00 89.06 388 GLN A O 1
ATOM 3051 N N . ASN A 1 389 ? -16.541 -4.327 29.852 1.00 87.19 389 ASN A N 1
ATOM 3052 C CA . ASN A 1 389 ? -17.690 -4.270 30.761 1.00 87.19 389 ASN A CA 1
ATOM 3053 C C . ASN A 1 389 ? -18.276 -5.666 31.027 1.00 87.19 389 ASN A C 1
ATOM 3055 O O . ASN A 1 389 ? -18.599 -5.986 32.168 1.00 87.19 389 ASN A O 1
ATOM 3059 N N . CYS A 1 390 ? -18.295 -6.542 30.017 1.00 82.06 390 CYS A N 1
ATOM 3060 C CA . CYS A 1 390 ? -18.673 -7.946 30.197 1.00 82.06 390 CYS A CA 1
ATOM 3061 C C . CYS A 1 390 ? -17.796 -8.669 31.237 1.00 82.06 390 CYS A C 1
ATOM 3063 O O . CYS A 1 390 ? -18.285 -9.533 31.965 1.00 82.06 390 CYS A O 1
ATOM 3065 N N . SER A 1 391 ? -16.517 -8.297 31.359 1.00 82.12 391 SER A N 1
ATOM 3066 C CA . SER A 1 391 ? -15.612 -8.885 32.357 1.00 82.12 391 SER A CA 1
ATOM 3067 C C . SER A 1 391 ? -15.897 -8.449 33.794 1.00 82.12 391 SER A C 1
ATOM 3069 O O . SER A 1 391 ? -15.506 -9.144 34.728 1.00 82.12 391 SER A O 1
ATOM 3071 N N . VAL A 1 392 ? -16.575 -7.312 33.977 1.00 80.25 392 VAL A N 1
ATOM 3072 C CA . VAL A 1 392 ? -16.921 -6.773 35.299 1.00 80.25 392 VAL A CA 1
ATOM 3073 C C . VAL A 1 392 ? -18.215 -7.395 35.825 1.00 80.25 392 VAL A C 1
ATOM 3075 O O . VAL A 1 392 ? -18.301 -7.706 37.011 1.00 80.25 392 VAL A O 1
ATOM 3078 N N . ASP A 1 393 ? -19.198 -7.600 34.945 1.00 75.69 393 ASP A N 1
ATOM 3079 C CA . ASP A 1 393 ? -20.540 -8.050 35.333 1.00 75.69 393 ASP A CA 1
ATOM 3080 C C . ASP A 1 393 ? -20.695 -9.579 35.346 1.00 75.69 393 ASP A C 1
ATOM 3082 O O . ASP A 1 393 ? -21.570 -10.115 36.033 1.00 75.69 393 ASP A O 1
ATOM 3086 N N . SER A 1 394 ? -19.856 -10.308 34.604 1.00 70.81 394 SER A N 1
ATOM 3087 C CA . SER A 1 394 ? -19.926 -11.769 34.560 1.00 70.81 394 SER A CA 1
ATOM 3088 C C . SER A 1 394 ? -19.129 -12.414 35.699 1.00 70.81 394 SER A C 1
ATOM 3090 O O . SER A 1 394 ? -17.996 -12.058 36.006 1.00 70.81 394 SER A O 1
ATOM 3092 N N . VAL A 1 395 ? -19.715 -13.440 36.324 1.00 73.12 395 VAL A N 1
ATOM 3093 C CA . VAL A 1 395 ? -19.031 -14.282 37.328 1.00 73.12 395 VAL A CA 1
ATOM 3094 C C . VAL A 1 395 ? -17.963 -15.178 36.670 1.00 73.12 395 VAL A C 1
ATOM 3096 O O . VAL A 1 395 ? -17.183 -15.837 37.358 1.00 73.12 395 VAL A O 1
ATOM 3099 N N . GLN A 1 396 ? -17.907 -15.216 35.334 1.00 68.50 396 GLN A N 1
ATOM 3100 C CA . GLN A 1 396 ? -16.987 -16.067 34.592 1.00 68.50 396 GLN A CA 1
ATOM 3101 C C . GLN A 1 396 ? -15.641 -15.355 34.354 1.00 68.50 396 GLN A C 1
ATOM 3103 O O . GLN A 1 396 ? -15.598 -14.314 33.703 1.00 68.50 396 GLN A O 1
ATOM 3108 N N . PRO A 1 397 ? -14.512 -15.922 34.817 1.00 62.88 397 PRO A N 1
ATOM 3109 C CA . PRO A 1 397 ? -13.189 -15.297 34.714 1.00 62.88 397 PRO A CA 1
ATOM 3110 C C . PRO A 1 397 ? -12.600 -15.259 33.287 1.00 62.88 397 PRO A C 1
ATOM 3112 O O . PRO A 1 397 ? -11.455 -14.841 33.116 1.00 62.88 397 PRO A O 1
ATOM 3115 N N . GLU A 1 398 ? -13.336 -15.699 32.262 1.00 68.69 398 GLU A N 1
ATOM 3116 C CA . GLU A 1 398 ? -12.810 -15.907 30.903 1.00 68.69 398 GLU A CA 1
ATOM 3117 C C . GLU A 1 398 ? -13.073 -14.748 29.926 1.00 68.69 398 GLU A C 1
ATOM 3119 O O . GLU A 1 398 ? -12.609 -14.785 28.786 1.00 68.69 398 GLU A O 1
ATOM 3124 N N . CYS A 1 399 ? -13.716 -13.661 30.366 1.00 74.38 399 CYS A N 1
ATOM 3125 C CA . CYS A 1 399 ? -14.009 -12.497 29.523 1.00 74.38 399 CYS A CA 1
ATOM 3126 C C . CYS A 1 399 ? -12.798 -11.554 29.316 1.00 74.38 399 CYS A C 1
ATOM 3128 O O . CYS A 1 399 ? -12.892 -10.345 29.511 1.00 74.38 399 CYS A O 1
ATOM 3130 N N . ASN A 1 400 ? -11.624 -12.078 28.950 1.00 78.06 400 ASN A N 1
ATOM 3131 C CA . ASN A 1 400 ? -10.450 -11.245 28.670 1.00 78.06 400 ASN A CA 1
ATOM 3132 C C . ASN A 1 400 ? -10.412 -10.838 27.179 1.00 78.06 400 ASN A C 1
ATOM 3134 O O . ASN A 1 400 ? -10.228 -11.708 26.323 1.00 78.06 400 ASN A O 1
ATOM 3138 N N . PRO A 1 401 ? -10.492 -9.538 26.820 1.00 78.62 401 PRO A N 1
ATOM 3139 C CA . PRO A 1 401 ? -10.452 -9.093 25.419 1.00 78.62 401 PRO A CA 1
ATOM 3140 C C . PRO A 1 401 ? -9.239 -9.620 24.635 1.00 78.62 401 PRO A C 1
ATOM 3142 O O . PRO A 1 401 ? -9.339 -9.906 23.440 1.00 78.62 401 PRO A O 1
ATOM 3145 N N . LYS A 1 402 ? -8.110 -9.819 25.329 1.00 77.00 402 LYS A N 1
ATOM 3146 C CA . LYS A 1 402 ? -6.852 -10.332 24.775 1.00 77.00 402 LYS A CA 1
ATOM 3147 C C . LYS A 1 402 ? -6.960 -11.750 24.227 1.00 77.00 402 LYS A C 1
ATOM 3149 O O . LYS A 1 402 ? -6.237 -12.083 23.296 1.00 77.00 402 LYS A O 1
ATOM 3154 N N . THR A 1 403 ? -7.785 -12.607 24.821 1.00 80.81 403 THR A N 1
ATOM 3155 C CA . THR A 1 403 ? -7.970 -13.992 24.358 1.00 80.81 403 THR A CA 1
ATOM 3156 C C . THR A 1 403 ? -9.110 -14.073 23.356 1.00 80.81 403 THR A C 1
ATOM 3158 O O . THR A 1 403 ? -9.003 -14.772 22.350 1.00 80.81 403 THR A O 1
ATOM 3161 N N . ILE A 1 404 ? -10.162 -13.291 23.596 1.00 81.50 404 ILE A N 1
ATOM 3162 C CA . ILE A 1 404 ? -11.401 -13.322 22.827 1.00 81.50 404 ILE A CA 1
ATOM 3163 C C . ILE A 1 404 ? -11.198 -12.795 21.405 1.00 81.50 404 ILE A C 1
ATOM 3165 O O . ILE A 1 404 ? -11.549 -13.481 20.449 1.00 81.50 404 ILE A O 1
ATOM 3169 N N . LEU A 1 405 ? -10.594 -11.615 21.224 1.00 80.81 405 LEU A N 1
ATOM 3170 C CA . LEU A 1 405 ? -10.463 -11.020 19.887 1.00 80.81 405 LEU A CA 1
ATOM 3171 C C . LEU A 1 405 ? -9.549 -11.810 18.936 1.00 80.81 405 LEU A C 1
ATOM 3173 O O . LEU A 1 405 ? -9.914 -11.950 17.767 1.00 80.81 405 LEU A O 1
ATOM 3177 N N . PRO A 1 406 ? -8.404 -12.366 19.374 1.00 80.62 406 PRO A N 1
ATOM 3178 C CA . PRO A 1 406 ? -7.618 -13.258 18.526 1.00 80.62 406 PRO A CA 1
ATOM 3179 C C . PRO A 1 406 ? -8.344 -14.557 18.167 1.00 80.62 406 PRO A C 1
ATOM 3181 O O . PRO A 1 406 ? -8.253 -14.988 17.018 1.00 80.62 406 PRO A O 1
ATOM 3184 N N . GLU A 1 407 ? -9.076 -15.167 19.105 1.00 82.31 407 GLU A N 1
ATOM 3185 C CA . GLU A 1 407 ? -9.845 -16.393 18.840 1.00 82.31 407 GLU A CA 1
ATOM 3186 C C . GLU A 1 407 ? -10.986 -16.130 17.850 1.00 82.31 407 GLU A C 1
ATOM 3188 O O . GLU A 1 407 ? -11.174 -16.872 16.886 1.00 82.31 407 GLU A O 1
ATOM 3193 N N . ILE A 1 408 ? -11.682 -15.008 18.018 1.00 79.44 408 ILE A N 1
ATOM 3194 C CA . ILE A 1 408 ? -12.656 -14.502 17.055 1.00 79.44 408 ILE A CA 1
ATOM 3195 C C . ILE A 1 408 ? -12.012 -14.313 15.681 1.00 79.44 408 ILE A C 1
ATOM 3197 O O . ILE A 1 408 ? -12.516 -14.835 14.689 1.00 79.44 408 ILE A O 1
ATOM 3201 N N . ALA A 1 409 ? -10.902 -13.574 15.599 1.00 80.50 409 ALA A N 1
ATOM 3202 C CA . ALA A 1 409 ? -10.264 -13.289 14.318 1.00 80.50 409 ALA A CA 1
ATOM 3203 C C . ALA A 1 409 ? -9.857 -14.586 13.607 1.00 80.50 409 ALA A C 1
ATOM 3205 O O . ALA A 1 409 ? -10.098 -14.726 12.410 1.00 80.50 409 ALA A O 1
ATOM 3206 N N . LYS A 1 410 ? -9.341 -15.566 14.357 1.00 83.44 410 LYS A N 1
ATOM 3207 C CA . LYS A 1 410 ? -9.012 -16.905 13.858 1.00 83.44 410 LYS A CA 1
ATOM 3208 C C . LYS A 1 410 ? -10.238 -17.652 13.320 1.00 83.44 410 LYS A C 1
ATOM 3210 O O . LYS A 1 410 ? -10.154 -18.280 12.268 1.00 83.44 410 LYS A O 1
ATOM 3215 N N . ARG A 1 411 ? -11.387 -17.575 14.000 1.00 78.12 411 ARG A N 1
ATOM 3216 C CA . ARG A 1 411 ? -12.649 -18.183 13.534 1.00 78.12 411 ARG A CA 1
ATOM 3217 C C . ARG A 1 411 ? -13.223 -17.489 12.292 1.00 78.12 411 ARG A C 1
ATOM 3219 O O . ARG A 1 411 ? -13.940 -18.124 11.520 1.00 78.12 411 ARG A O 1
ATOM 3226 N N . LEU A 1 412 ? -12.896 -16.214 12.082 1.00 70.88 412 LEU A N 1
ATOM 3227 C CA . LEU A 1 412 ? -13.407 -15.399 10.977 1.00 70.88 412 LEU A CA 1
ATOM 3228 C C . LEU A 1 412 ? -12.565 -15.450 9.697 1.00 70.88 412 LEU A C 1
ATOM 3230 O O . LEU A 1 412 ? -13.116 -15.197 8.623 1.00 70.88 412 LEU A O 1
ATOM 3234 N N . GLU A 1 413 ? -11.282 -15.819 9.769 1.00 75.38 413 GLU A N 1
ATOM 3235 C CA . GLU A 1 413 ? -10.395 -15.941 8.595 1.00 75.38 413 GLU A CA 1
ATOM 3236 C C . GLU A 1 413 ? -11.020 -16.729 7.414 1.00 75.38 413 GLU A C 1
ATOM 3238 O O . GLU A 1 413 ? -10.967 -16.240 6.283 1.00 75.38 413 GLU A O 1
ATOM 3243 N N . PRO A 1 414 ? -11.705 -17.878 7.610 1.00 60.22 414 PRO A N 1
ATOM 3244 C CA . PRO A 1 414 ? -12.297 -18.633 6.500 1.00 60.22 414 PRO A CA 1
ATOM 3245 C C . PRO A 1 414 ? -13.440 -17.908 5.768 1.00 60.22 414 PRO A C 1
ATOM 3247 O O . PRO A 1 414 ? -13.689 -18.182 4.592 1.00 60.22 414 PRO A O 1
ATOM 3250 N N . ARG A 1 415 ? -14.156 -16.998 6.445 1.00 59.34 415 ARG A N 1
ATOM 3251 C CA . ARG A 1 415 ? -15.370 -16.340 5.920 1.00 59.34 415 ARG A CA 1
ATOM 3252 C C . ARG A 1 415 ? -15.069 -15.101 5.073 1.00 59.34 415 ARG A C 1
ATOM 3254 O O . ARG A 1 415 ? -15.903 -14.683 4.273 1.00 59.34 415 ARG A O 1
ATOM 3261 N N . GLN A 1 416 ? -13.865 -14.542 5.189 1.00 58.19 416 GLN A N 1
ATOM 3262 C CA . GLN A 1 416 ? -13.476 -13.285 4.536 1.00 58.19 416 GLN A CA 1
ATOM 3263 C C . GLN A 1 416 ? -13.339 -13.383 3.007 1.00 58.19 416 GLN A C 1
ATOM 3265 O O . GLN A 1 416 ? -13.446 -12.373 2.314 1.00 58.19 416 GLN A O 1
ATOM 3270 N N . ASN A 1 417 ? -13.193 -14.591 2.455 1.00 55.91 417 ASN A N 1
ATOM 3271 C CA . ASN A 1 417 ? -13.049 -14.807 1.009 1.00 55.91 417 ASN A CA 1
ATOM 3272 C C . ASN A 1 417 ? -14.334 -14.557 0.193 1.00 55.91 417 ASN A C 1
ATOM 3274 O O . ASN A 1 417 ? -14.285 -14.579 -1.035 1.00 55.91 417 ASN A O 1
ATOM 3278 N N . VAL A 1 418 ? -15.481 -14.336 0.845 1.00 56.38 418 VAL A N 1
ATOM 3279 C CA . VAL A 1 418 ? -16.799 -14.241 0.183 1.00 56.38 418 VAL A CA 1
ATOM 3280 C C . VAL A 1 418 ? -17.265 -12.787 -0.002 1.00 56.38 418 VAL A C 1
ATOM 3282 O O . VAL A 1 418 ? -18.326 -12.536 -0.569 1.00 56.38 418 VAL A O 1
ATOM 3285 N N . LEU A 1 419 ? -16.487 -11.801 0.450 1.00 54.72 419 LEU A N 1
ATOM 3286 C CA . LEU A 1 419 ? -16.980 -10.430 0.559 1.00 54.72 419 LEU A CA 1
ATOM 3287 C C . LEU A 1 419 ? -17.027 -9.664 -0.772 1.00 54.72 419 LEU A C 1
ATOM 3289 O O . LEU A 1 419 ? -16.141 -9.739 -1.623 1.00 54.72 419 LEU A O 1
ATOM 3293 N N . ASP A 1 420 ? -18.131 -8.929 -0.912 1.00 55.12 420 ASP A N 1
ATOM 3294 C CA . ASP A 1 420 ? -18.676 -8.329 -2.128 1.00 55.12 420 ASP A CA 1
ATOM 3295 C C . ASP A 1 420 ? -17.728 -7.281 -2.740 1.00 55.12 420 ASP A C 1
ATOM 3297 O O . ASP A 1 420 ? -17.666 -6.114 -2.330 1.00 55.12 420 ASP A O 1
ATOM 3301 N N . VAL A 1 421 ? -16.947 -7.703 -3.740 1.00 69.06 421 VAL A N 1
ATOM 3302 C CA . VAL A 1 421 ? -16.088 -6.813 -4.525 1.00 69.06 421 VAL A CA 1
ATOM 3303 C C . VAL A 1 421 ? -16.992 -5.858 -5.289 1.00 69.06 421 VAL A C 1
ATOM 3305 O O . VAL A 1 421 ? -17.572 -6.218 -6.317 1.00 69.06 421 VAL A O 1
ATOM 3308 N N . ARG A 1 422 ? -17.080 -4.609 -4.810 1.00 77.31 422 ARG A N 1
ATOM 3309 C CA . ARG A 1 422 ? -17.810 -3.542 -5.502 1.00 77.31 422 ARG A CA 1
ATOM 3310 C C . ARG A 1 422 ? -17.483 -3.602 -6.997 1.00 77.31 422 ARG A C 1
ATOM 3312 O O . ARG A 1 422 ? -16.300 -3.560 -7.353 1.00 77.31 422 ARG A O 1
ATOM 3319 N N . PRO A 1 423 ? -18.492 -3.644 -7.886 1.00 85.88 423 PRO A N 1
ATOM 3320 C CA . PRO A 1 423 ? -18.244 -3.818 -9.305 1.00 85.88 423 PRO A CA 1
ATOM 3321 C C . PRO A 1 423 ? -17.340 -2.693 -9.806 1.00 85.88 423 PRO A C 1
ATOM 3323 O O . PRO A 1 423 ? -17.695 -1.509 -9.799 1.00 85.88 423 PRO A O 1
ATOM 3326 N N . LEU A 1 424 ? -16.132 -3.070 -10.222 1.00 89.19 424 LEU A N 1
ATOM 3327 C CA . LEU A 1 424 ? -15.169 -2.144 -10.793 1.00 89.19 424 LEU A CA 1
ATOM 3328 C C . LEU A 1 424 ? -15.752 -1.527 -12.064 1.00 89.19 424 LEU A C 1
ATOM 3330 O O . LEU A 1 424 ? -16.444 -2.190 -12.839 1.00 89.19 424 LEU A O 1
ATOM 3334 N N . SER A 1 425 ? -15.438 -0.255 -12.321 1.00 93.81 425 SER A N 1
ATOM 3335 C CA . SER A 1 425 ? -15.834 0.351 -13.595 1.00 93.81 425 SER A CA 1
ATOM 3336 C C . SER A 1 425 ? -15.191 -0.402 -14.762 1.00 93.81 425 SER A C 1
ATOM 3338 O O . SER A 1 425 ? -14.031 -0.811 -14.676 1.00 93.81 425 SER A O 1
ATOM 3340 N N . GLU A 1 426 ? -15.902 -0.520 -15.885 1.00 96.00 426 GLU A N 1
ATOM 3341 C CA . GLU A 1 426 ? -15.400 -1.186 -17.100 1.00 96.00 426 GLU A CA 1
ATOM 3342 C C . GLU A 1 426 ? -14.036 -0.650 -17.551 1.00 96.00 426 GLU A C 1
ATOM 3344 O O . GLU A 1 426 ? -13.177 -1.388 -18.027 1.00 96.00 426 GLU A O 1
ATOM 3349 N N . LYS A 1 427 ? -13.788 0.647 -17.339 1.00 95.31 427 LYS A N 1
ATOM 3350 C CA . LYS A 1 427 ? -12.489 1.256 -17.623 1.00 95.31 427 LYS A CA 1
ATOM 3351 C C . LYS A 1 427 ? -11.380 0.692 -16.726 1.00 95.31 427 LYS A C 1
ATOM 3353 O O . LYS A 1 427 ? -10.307 0.383 -17.233 1.00 95.31 427 LYS A O 1
ATOM 3358 N N . LYS A 1 428 ? -11.626 0.558 -15.416 1.00 94.88 428 LYS A N 1
ATOM 3359 C CA . LYS A 1 428 ? -10.655 -0.028 -14.477 1.00 94.88 428 LYS A CA 1
ATOM 3360 C C . LYS A 1 428 ? -10.400 -1.500 -14.796 1.00 94.88 428 LYS A C 1
ATOM 3362 O O . LYS A 1 428 ? -9.240 -1.886 -14.855 1.00 94.88 428 LYS A O 1
ATOM 3367 N N . LYS A 1 429 ? -11.448 -2.274 -15.109 1.00 95.94 429 LYS A N 1
ATOM 3368 C CA . LYS A 1 429 ? -11.318 -3.679 -15.535 1.00 95.94 429 LYS A CA 1
ATOM 3369 C C . LYS A 1 429 ? -10.373 -3.838 -16.730 1.00 95.94 429 LYS A C 1
ATOM 3371 O O . LYS A 1 429 ? -9.492 -4.687 -16.697 1.00 95.94 429 LYS A O 1
ATOM 3376 N N . ARG A 1 430 ? -10.486 -2.974 -17.749 1.00 97.06 430 ARG A N 1
ATOM 3377 C CA . ARG A 1 430 ? -9.575 -2.990 -18.911 1.00 97.06 430 ARG A CA 1
ATOM 3378 C C . ARG A 1 430 ? -8.118 -2.719 -18.537 1.00 97.06 430 ARG A C 1
ATOM 3380 O O . ARG A 1 430 ? -7.232 -3.341 -19.108 1.00 97.06 430 ARG A O 1
ATOM 3387 N N . TYR A 1 431 ? -7.859 -1.788 -17.617 1.00 97.00 431 TYR A N 1
ATOM 3388 C CA . TYR A 1 431 ? -6.488 -1.512 -17.177 1.00 97.00 431 TYR A CA 1
ATOM 3389 C C . TYR A 1 431 ? -5.903 -2.642 -16.336 1.00 97.00 431 TYR A C 1
ATOM 3391 O O . TYR A 1 431 ? -4.726 -2.932 -16.500 1.00 97.00 431 TYR A O 1
ATOM 3399 N N . ILE A 1 432 ? -6.716 -3.283 -15.491 1.00 96.56 432 ILE A N 1
ATOM 3400 C CA . ILE A 1 432 ? -6.310 -4.473 -14.733 1.00 96.56 432 ILE A CA 1
ATOM 3401 C C . ILE A 1 432 ? -5.928 -5.590 -15.703 1.00 96.56 432 ILE A C 1
ATOM 3403 O O . ILE A 1 432 ? -4.786 -6.024 -15.687 1.00 96.56 432 ILE A O 1
ATOM 3407 N N . ALA A 1 433 ? -6.822 -5.939 -16.634 1.00 97.56 433 ALA A N 1
ATOM 3408 C CA . ALA A 1 433 ? -6.564 -6.989 -17.620 1.00 97.56 433 ALA A CA 1
ATOM 3409 C C . ALA A 1 433 ? -5.301 -6.716 -18.453 1.00 97.56 433 ALA A C 1
ATOM 3411 O O . ALA A 1 433 ? -4.489 -7.607 -18.678 1.00 97.56 433 ALA A O 1
ATOM 3412 N N . LYS A 1 434 ? -5.101 -5.461 -18.874 1.00 98.12 434 LYS A N 1
ATOM 3413 C CA . LYS A 1 434 ? -3.897 -5.056 -19.606 1.00 98.12 434 LYS A CA 1
ATOM 3414 C C . LYS A 1 434 ? -2.630 -5.179 -18.753 1.00 98.12 434 LYS A C 1
ATOM 3416 O O . LYS A 1 434 ? -1.588 -5.560 -19.273 1.00 98.12 434 LYS A O 1
ATOM 3421 N N . TYR A 1 435 ? -2.691 -4.813 -17.474 1.00 98.31 435 TYR A N 1
ATOM 3422 C CA . TYR A 1 435 ? -1.557 -4.959 -16.565 1.00 98.31 435 TYR A CA 1
ATOM 3423 C C . TYR A 1 435 ? -1.218 -6.441 -16.343 1.00 98.31 435 TYR A C 1
ATOM 3425 O O . TYR A 1 435 ? -0.055 -6.818 -16.458 1.00 98.31 435 TYR A O 1
ATOM 3433 N N . ASP A 1 436 ? -2.228 -7.287 -16.135 1.00 98.19 436 ASP A N 1
ATOM 3434 C CA . ASP A 1 436 ? -2.051 -8.731 -15.958 1.00 98.19 436 ASP A CA 1
ATOM 3435 C C . ASP A 1 436 ? -1.434 -9.391 -17.209 1.00 98.19 436 ASP A C 1
ATOM 3437 O O . ASP A 1 436 ? -0.545 -10.233 -17.088 1.00 98.19 436 ASP A O 1
ATOM 3441 N N . GLU A 1 437 ? -1.807 -8.949 -18.418 1.00 98.31 437 GLU A N 1
ATOM 3442 C CA . GLU A 1 437 ? -1.171 -9.376 -19.678 1.00 98.31 437 GLU A CA 1
ATOM 3443 C C . GLU A 1 437 ? 0.332 -9.029 -19.720 1.00 98.31 437 GLU A C 1
ATOM 3445 O O . GLU A 1 437 ? 1.150 -9.832 -20.181 1.00 98.31 437 GLU A O 1
ATOM 3450 N N . MET A 1 438 ? 0.726 -7.850 -19.214 1.00 98.31 438 MET A N 1
ATOM 3451 C CA . MET A 1 438 ? 2.143 -7.473 -19.132 1.00 98.31 438 MET A CA 1
ATOM 3452 C C . MET A 1 438 ? 2.908 -8.363 -18.154 1.00 98.31 438 MET A C 1
ATOM 3454 O O . MET A 1 438 ? 4.004 -8.815 -18.484 1.00 98.31 438 MET A O 1
ATOM 3458 N N . VAL A 1 439 ? 2.338 -8.618 -16.971 1.00 98.31 439 VAL A N 1
ATOM 3459 C CA . VAL A 1 439 ? 2.932 -9.500 -15.952 1.00 98.31 439 VAL A CA 1
ATOM 3460 C C . VAL A 1 439 ? 3.115 -10.905 -16.523 1.00 98.31 439 VAL A C 1
ATOM 3462 O O . VAL A 1 439 ? 4.215 -11.451 -16.458 1.00 98.31 439 VAL A O 1
ATOM 3465 N N . HIS A 1 440 ? 2.084 -11.447 -17.174 1.00 98.19 440 HIS A N 1
ATOM 3466 C CA . HIS A 1 440 ? 2.149 -12.756 -17.820 1.00 98.19 440 HIS A CA 1
ATOM 3467 C C . HIS A 1 440 ? 3.251 -12.820 -18.888 1.00 98.19 440 HIS A C 1
ATOM 3469 O O . HIS A 1 440 ? 4.063 -13.742 -18.888 1.00 98.19 440 HIS A O 1
ATOM 3475 N N . SER A 1 441 ? 3.355 -11.789 -19.730 1.00 97.69 441 SER A N 1
ATOM 3476 C CA . SER A 1 441 ? 4.408 -11.700 -20.749 1.00 97.69 441 SER A CA 1
ATOM 3477 C C . SER A 1 441 ? 5.817 -11.729 -20.141 1.00 97.69 441 SER A C 1
ATOM 3479 O O . SER A 1 441 ? 6.712 -12.373 -20.685 1.00 97.69 441 SER A O 1
ATOM 3481 N N . PHE A 1 442 ? 6.041 -11.048 -19.011 1.00 97.81 442 PHE A N 1
ATOM 3482 C CA . PHE A 1 442 ? 7.339 -11.081 -18.332 1.00 97.81 442 PHE A CA 1
ATOM 3483 C C . PHE A 1 442 ? 7.690 -12.487 -17.831 1.00 97.81 442 PHE A C 1
ATOM 3485 O O . PHE A 1 442 ? 8.833 -12.912 -17.997 1.00 97.81 442 PHE A O 1
ATOM 3492 N N . LEU A 1 443 ? 6.720 -13.225 -17.287 1.00 97.44 443 LEU A N 1
ATOM 3493 C CA . LEU A 1 443 ? 6.925 -14.609 -16.852 1.00 97.44 443 LEU A CA 1
ATOM 3494 C C . LEU A 1 443 ? 7.294 -15.525 -18.031 1.00 97.44 443 LEU A C 1
ATOM 3496 O O . LEU A 1 443 ? 8.245 -16.299 -17.930 1.00 97.44 443 LEU A O 1
ATOM 3500 N N . GLU A 1 444 ? 6.630 -15.380 -19.182 1.00 96.81 444 GLU A N 1
ATOM 3501 C CA . GLU A 1 444 ? 6.960 -16.137 -20.401 1.00 96.81 444 GLU A CA 1
ATOM 3502 C C . GLU A 1 444 ? 8.362 -15.815 -20.952 1.00 96.81 444 GLU A C 1
ATOM 3504 O O . GLU A 1 444 ? 9.040 -16.667 -21.536 1.00 96.81 444 GLU A O 1
ATOM 3509 N N . TRP A 1 445 ? 8.828 -14.572 -20.801 1.00 96.38 445 TRP A N 1
ATOM 3510 C CA . TRP A 1 445 ? 10.131 -14.154 -21.325 1.00 96.38 445 TRP A CA 1
ATOM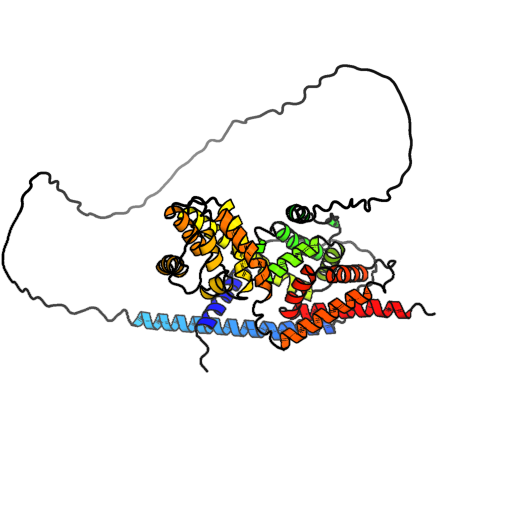 3511 C C . TRP A 1 445 ? 11.312 -14.620 -20.472 1.00 96.38 445 TRP A C 1
ATOM 3513 O O . TRP A 1 445 ? 12.417 -14.711 -21.013 1.00 96.38 445 TRP A O 1
ATOM 3523 N N . LYS A 1 446 ? 11.103 -14.961 -19.192 1.00 95.25 446 LYS A N 1
ATOM 3524 C CA . LYS A 1 446 ? 12.172 -15.308 -18.236 1.00 95.25 446 LYS A CA 1
ATOM 3525 C C . LYS A 1 446 ? 13.105 -16.421 -18.742 1.00 95.25 446 LYS A C 1
ATOM 3527 O O . LYS A 1 446 ? 14.310 -16.336 -18.530 1.00 95.25 446 LYS A O 1
ATOM 3532 N N . GLY A 1 447 ? 12.579 -17.421 -19.457 1.00 93.31 447 GLY A N 1
ATOM 3533 C CA . GLY A 1 447 ? 13.363 -18.544 -19.999 1.00 93.31 447 GLY A CA 1
ATOM 3534 C C . GLY A 1 447 ? 14.057 -18.292 -21.346 1.00 93.31 447 GLY A C 1
ATOM 3535 O O . GLY A 1 447 ? 14.822 -19.132 -21.803 1.00 93.31 447 GLY A O 1
ATOM 3536 N N . ASN A 1 448 ? 13.797 -17.158 -22.002 1.00 91.88 448 ASN A N 1
ATOM 3537 C CA . ASN A 1 448 ? 14.211 -16.908 -23.389 1.00 91.88 448 ASN A CA 1
ATOM 3538 C C . ASN A 1 448 ? 15.451 -16.006 -23.526 1.00 91.88 448 ASN A C 1
ATOM 3540 O O . ASN A 1 448 ? 15.792 -15.605 -24.639 1.00 91.88 448 ASN A O 1
ATOM 3544 N N . ILE A 1 449 ? 16.089 -15.623 -22.420 1.00 90.69 449 ILE A N 1
ATOM 3545 C CA . ILE A 1 449 ? 17.109 -14.570 -22.403 1.00 90.69 449 ILE A CA 1
ATOM 3546 C C . ILE A 1 449 ? 18.450 -15.127 -21.945 1.00 90.69 449 ILE A C 1
ATOM 3548 O O . ILE A 1 449 ? 18.550 -15.744 -20.888 1.00 90.69 449 ILE A O 1
ATOM 3552 N N . SER A 1 450 ? 19.493 -14.850 -22.725 1.00 87.38 450 SER A N 1
ATOM 3553 C CA . SER A 1 450 ? 20.869 -15.218 -22.401 1.00 87.38 450 SER A CA 1
ATOM 3554 C C . SER A 1 450 ? 21.381 -14.430 -21.189 1.00 87.38 450 SER A C 1
ATOM 3556 O O . SER A 1 450 ? 21.280 -13.201 -21.139 1.00 87.38 450 SER A O 1
ATOM 3558 N N . SER A 1 451 ? 21.981 -15.127 -20.224 1.00 82.88 451 SER A N 1
ATOM 3559 C CA . SER A 1 451 ? 22.480 -14.542 -18.970 1.00 82.88 451 SER A CA 1
ATOM 3560 C C . SER A 1 451 ? 23.682 -13.599 -19.137 1.00 82.88 451 SER A C 1
ATOM 3562 O O . SER A 1 451 ? 23.977 -12.829 -18.220 1.00 82.88 451 SER A O 1
ATOM 3564 N N . ASP A 1 452 ? 24.339 -13.608 -20.298 1.00 87.19 452 ASP A N 1
ATOM 3565 C CA . ASP A 1 452 ? 25.682 -13.035 -20.475 1.00 87.19 452 ASP A CA 1
ATOM 3566 C C . ASP A 1 452 ? 25.709 -11.509 -20.655 1.00 87.19 452 ASP A C 1
ATOM 3568 O O . ASP A 1 452 ? 26.760 -10.880 -20.536 1.00 87.19 452 ASP A O 1
ATOM 3572 N N . GLN A 1 453 ? 24.565 -10.867 -20.909 1.00 87.25 453 GLN A N 1
ATOM 3573 C CA . GLN A 1 453 ? 24.521 -9.420 -21.132 1.00 87.25 453 GLN A CA 1
ATOM 3574 C C . GLN A 1 453 ? 24.355 -8.641 -19.822 1.00 87.25 453 GLN A C 1
ATOM 3576 O O . GLN A 1 453 ? 23.274 -8.590 -19.232 1.00 87.25 453 GLN A O 1
ATOM 3581 N N . GLN A 1 454 ? 25.422 -7.963 -19.400 1.00 89.25 454 GLN A N 1
ATOM 3582 C CA . GLN A 1 454 ? 25.384 -6.986 -18.312 1.00 89.25 454 GLN A CA 1
ATOM 3583 C C . GLN A 1 454 ? 25.099 -5.593 -18.885 1.00 89.25 454 GLN A C 1
ATOM 3585 O O . GLN A 1 454 ? 25.989 -4.909 -19.382 1.00 89.25 454 GLN A O 1
ATOM 3590 N N . SER A 1 455 ? 23.838 -5.165 -18.852 1.00 95.50 455 SER A N 1
ATOM 3591 C CA . SER A 1 455 ? 23.459 -3.796 -19.216 1.00 95.50 455 SER A CA 1
ATOM 3592 C C . SER A 1 455 ? 22.380 -3.263 -18.280 1.00 95.50 455 SER A C 1
ATOM 3594 O O . SER A 1 455 ? 21.578 -4.034 -17.759 1.00 95.50 455 SER A O 1
ATOM 3596 N N . ARG A 1 456 ? 22.287 -1.933 -18.128 1.00 95.75 456 ARG A N 1
ATOM 3597 C CA . ARG A 1 456 ? 21.237 -1.296 -17.304 1.00 95.75 456 ARG A CA 1
ATOM 3598 C C . ARG A 1 456 ? 19.828 -1.749 -17.698 1.00 95.75 456 ARG A C 1
ATOM 3600 O O . ARG A 1 456 ? 18.985 -1.966 -16.839 1.00 95.75 456 ARG A O 1
ATOM 3607 N N . LYS A 1 457 ? 19.566 -1.920 -19.000 1.00 95.88 457 LYS A N 1
ATOM 3608 C CA . LYS A 1 457 ? 18.265 -2.404 -19.492 1.00 95.88 457 LYS A CA 1
ATOM 3609 C C . LYS A 1 457 ? 18.017 -3.863 -19.107 1.00 95.88 457 LYS A C 1
ATOM 3611 O O . LYS A 1 457 ? 16.885 -4.213 -18.798 1.00 95.88 457 LYS A O 1
ATOM 3616 N N . MET A 1 458 ? 19.065 -4.686 -19.102 1.00 96.00 458 MET A N 1
ATOM 3617 C CA . MET A 1 458 ? 18.986 -6.073 -18.645 1.00 96.00 458 MET A CA 1
ATOM 3618 C C . MET A 1 458 ? 18.755 -6.169 -17.136 1.00 96.00 458 MET A C 1
ATOM 3620 O O . MET A 1 458 ? 17.994 -7.030 -16.708 1.00 96.00 458 MET A O 1
ATOM 3624 N N . ASP A 1 459 ? 19.326 -5.266 -16.337 1.00 96.38 459 ASP A N 1
ATOM 3625 C CA . ASP A 1 459 ? 19.032 -5.189 -14.900 1.00 96.38 459 ASP A CA 1
ATOM 3626 C C . ASP A 1 459 ? 17.561 -4.836 -14.650 1.00 96.38 459 ASP A C 1
ATOM 3628 O O . ASP A 1 459 ? 16.902 -5.483 -13.837 1.00 96.38 459 ASP A O 1
ATOM 3632 N N . VAL A 1 460 ? 17.021 -3.866 -15.401 1.00 97.50 460 VAL A N 1
ATOM 3633 C CA . VAL A 1 460 ? 15.587 -3.535 -15.354 1.00 97.50 460 VAL A CA 1
ATOM 3634 C C . VAL A 1 460 ? 14.740 -4.749 -15.728 1.00 97.50 460 VAL A C 1
ATOM 3636 O O . VAL A 1 460 ? 13.801 -5.077 -15.010 1.00 97.50 460 VAL A O 1
ATOM 3639 N N . LEU A 1 461 ? 15.094 -5.454 -16.804 1.00 97.06 461 LEU A N 1
ATOM 3640 C CA . LEU A 1 461 ? 14.367 -6.639 -17.256 1.00 97.06 461 LEU A CA 1
ATOM 3641 C C . LEU A 1 461 ? 14.387 -7.774 -16.218 1.00 97.06 461 LEU A C 1
ATOM 3643 O O . LEU A 1 461 ? 13.348 -8.366 -15.939 1.00 97.06 461 LEU A O 1
ATOM 3647 N N . ARG A 1 462 ? 15.542 -8.036 -15.592 1.00 96.94 462 ARG A N 1
ATOM 3648 C CA . ARG A 1 462 ? 15.674 -9.010 -14.494 1.00 96.94 462 ARG A CA 1
ATOM 3649 C C . ARG A 1 462 ? 14.809 -8.632 -13.295 1.00 96.94 462 ARG A C 1
ATOM 3651 O O . ARG A 1 462 ? 14.168 -9.505 -12.715 1.00 96.94 462 ARG A O 1
ATOM 3658 N N . GLY A 1 463 ? 14.760 -7.347 -12.945 1.00 97.56 463 GLY A N 1
ATOM 3659 C CA . GLY A 1 463 ? 13.858 -6.859 -11.906 1.00 97.56 463 GLY A CA 1
ATOM 3660 C C . GLY A 1 463 ? 12.386 -7.001 -12.285 1.00 97.56 463 GLY A C 1
ATOM 3661 O O . GLY A 1 463 ? 11.592 -7.372 -11.431 1.00 97.56 463 GLY A O 1
ATOM 3662 N N . CYS A 1 464 ? 12.011 -6.801 -13.554 1.00 98.06 464 CYS A N 1
ATOM 3663 C CA . CYS A 1 464 ? 10.648 -7.076 -14.017 1.00 98.06 464 CYS A CA 1
ATOM 3664 C C . CYS A 1 464 ? 10.271 -8.557 -13.859 1.00 98.06 464 CYS A C 1
ATOM 3666 O O . CYS A 1 464 ? 9.150 -8.837 -13.450 1.00 98.06 464 CYS A O 1
ATOM 3668 N N . PHE A 1 465 ? 11.188 -9.496 -14.122 1.00 97.81 465 PHE A N 1
ATOM 3669 C CA . PHE A 1 465 ? 10.931 -10.925 -13.895 1.00 97.81 465 PHE A CA 1
ATOM 3670 C C . PHE A 1 465 ? 10.737 -11.249 -12.426 1.00 97.81 465 PHE A C 1
ATOM 3672 O O . PHE A 1 465 ? 9.729 -11.842 -12.066 1.00 97.81 465 PHE A O 1
ATOM 3679 N N . ALA A 1 466 ? 11.673 -10.823 -11.582 1.00 97.69 466 ALA A N 1
ATOM 3680 C CA . ALA A 1 466 ? 11.588 -11.096 -10.156 1.00 97.69 466 ALA A CA 1
ATOM 3681 C C . ALA A 1 466 ? 10.363 -10.411 -9.519 1.00 97.69 466 ALA A C 1
ATOM 3683 O O . ALA A 1 466 ? 9.709 -10.979 -8.653 1.00 97.69 466 ALA A O 1
ATOM 3684 N N . GLY A 1 467 ? 10.001 -9.214 -9.992 1.00 97.94 467 GLY A N 1
ATOM 3685 C CA . GLY A 1 467 ? 8.807 -8.500 -9.545 1.00 97.94 467 GLY A CA 1
ATOM 3686 C C . GLY A 1 467 ? 7.507 -9.170 -9.982 1.00 97.94 467 GLY A C 1
ATOM 3687 O O . GLY A 1 467 ? 6.557 -9.170 -9.213 1.00 97.94 467 GLY A O 1
ATOM 3688 N N . ALA A 1 468 ? 7.466 -9.775 -11.174 1.00 97.94 468 ALA A N 1
ATOM 3689 C CA . ALA A 1 468 ? 6.302 -10.516 -11.666 1.00 97.94 468 ALA A CA 1
ATOM 3690 C C . ALA A 1 468 ? 6.022 -11.811 -10.877 1.00 97.94 468 ALA A C 1
ATOM 3692 O O . ALA A 1 468 ? 4.917 -12.339 -10.958 1.00 97.94 468 ALA A O 1
ATOM 3693 N N . GLU A 1 469 ? 7.004 -12.317 -10.126 1.00 97.69 469 GLU A N 1
ATOM 3694 C CA . GLU A 1 469 ? 6.876 -13.516 -9.285 1.00 97.69 469 GLU A CA 1
ATOM 3695 C C . GLU A 1 469 ? 6.396 -13.210 -7.858 1.00 97.69 469 GLU A C 1
ATOM 3697 O O . GLU A 1 469 ? 5.932 -14.117 -7.171 1.00 97.69 469 GLU A O 1
ATOM 3702 N N . SER A 1 470 ? 6.474 -11.953 -7.407 1.00 97.38 470 SER A N 1
ATOM 3703 C CA . SER A 1 470 ? 5.984 -11.538 -6.085 1.00 97.38 470 SER A CA 1
ATOM 3704 C C . SER A 1 470 ? 4.579 -10.959 -6.190 1.00 97.38 470 SER A C 1
ATOM 3706 O O . SER A 1 470 ? 4.357 -9.920 -6.816 1.00 97.38 470 SER A O 1
ATOM 3708 N N . VAL A 1 471 ? 3.633 -11.619 -5.524 1.00 96.44 471 VAL A N 1
ATOM 3709 C CA . VAL A 1 471 ? 2.220 -11.221 -5.496 1.00 96.44 471 VAL A CA 1
ATOM 3710 C C . VAL A 1 471 ? 2.060 -9.822 -4.897 1.00 96.44 471 VAL A C 1
ATOM 3712 O O . VAL A 1 471 ? 1.349 -8.995 -5.458 1.00 96.44 471 VAL A O 1
ATOM 3715 N N . GLU A 1 472 ? 2.792 -9.510 -3.828 1.00 95.75 472 GLU A N 1
ATOM 3716 C CA . GLU A 1 472 ? 2.735 -8.220 -3.135 1.00 95.75 472 GLU A CA 1
ATOM 3717 C C . GLU A 1 472 ? 3.186 -7.064 -4.037 1.00 95.75 472 GLU A C 1
ATOM 3719 O O . GLU A 1 472 ? 2.578 -5.991 -4.059 1.00 95.75 472 GLU A O 1
ATOM 3724 N N . ILE A 1 473 ? 4.249 -7.284 -4.818 1.00 97.81 473 ILE A N 1
ATOM 3725 C CA . ILE A 1 473 ? 4.771 -6.289 -5.762 1.00 97.81 473 ILE A CA 1
ATOM 3726 C C . ILE A 1 473 ? 3.800 -6.110 -6.931 1.00 97.81 473 ILE A C 1
ATOM 3728 O O . ILE A 1 473 ? 3.526 -4.973 -7.325 1.00 97.81 473 ILE A O 1
ATOM 3732 N N . VAL A 1 474 ? 3.263 -7.209 -7.469 1.00 98.06 474 VAL A N 1
ATOM 3733 C CA . VAL A 1 474 ? 2.261 -7.191 -8.546 1.00 98.06 474 VAL A CA 1
ATOM 3734 C C . VAL A 1 474 ? 1.003 -6.447 -8.106 1.00 98.06 474 VAL A C 1
ATOM 3736 O O . VAL A 1 474 ? 0.528 -5.583 -8.842 1.00 98.06 474 VAL A O 1
ATOM 3739 N N . ASP A 1 475 ? 0.488 -6.707 -6.907 1.00 96.25 475 ASP A N 1
ATOM 3740 C CA . ASP A 1 475 ? -0.719 -6.058 -6.394 1.00 96.25 475 ASP A CA 1
ATOM 3741 C C . ASP A 1 475 ? -0.506 -4.558 -6.162 1.00 96.25 475 ASP A C 1
ATOM 3743 O O . ASP A 1 475 ? -1.318 -3.735 -6.606 1.00 96.25 475 ASP A O 1
ATOM 3747 N N . ALA A 1 476 ? 0.625 -4.176 -5.563 1.00 97.19 476 ALA A N 1
ATOM 3748 C CA . ALA A 1 476 ? 0.994 -2.774 -5.399 1.00 97.19 476 ALA A CA 1
ATOM 3749 C C . ALA A 1 476 ? 1.111 -2.055 -6.751 1.00 97.19 476 ALA A C 1
ATOM 3751 O O . ALA A 1 476 ? 0.517 -0.994 -6.966 1.00 97.19 476 ALA A O 1
ATOM 3752 N N . LEU A 1 477 ? 1.838 -2.638 -7.705 1.00 97.75 477 LEU A N 1
ATOM 3753 C CA . LEU A 1 477 ? 2.013 -2.054 -9.031 1.00 97.75 477 LEU A CA 1
ATOM 3754 C C . LEU A 1 477 ? 0.715 -2.028 -9.843 1.00 97.75 477 LEU A C 1
ATOM 3756 O O . LEU A 1 477 ? 0.502 -1.070 -10.590 1.00 97.75 477 LEU A O 1
ATOM 3760 N N . ARG A 1 478 ? -0.182 -3.006 -9.668 1.00 97.88 478 ARG A N 1
ATOM 3761 C CA . ARG A 1 478 ? -1.523 -3.002 -10.265 1.00 97.88 478 ARG A CA 1
ATOM 3762 C C . ARG A 1 478 ? -2.329 -1.808 -9.758 1.00 97.88 478 ARG A C 1
ATOM 3764 O O . ARG A 1 478 ? -2.916 -1.097 -10.573 1.00 97.88 478 ARG A O 1
ATOM 3771 N N . ILE A 1 479 ? -2.319 -1.531 -8.450 1.00 95.94 479 ILE A N 1
ATOM 3772 C CA . ILE A 1 479 ? -2.974 -0.344 -7.865 1.00 95.94 479 ILE A CA 1
ATOM 3773 C C . ILE A 1 479 ? -2.412 0.934 -8.493 1.00 95.94 479 ILE A C 1
ATOM 3775 O O . ILE A 1 479 ? -3.169 1.772 -8.992 1.00 95.94 479 ILE A O 1
ATOM 3779 N N . VAL A 1 480 ? -1.082 1.060 -8.532 1.00 96.94 480 VAL A N 1
ATOM 3780 C CA . VAL A 1 480 ? -0.404 2.222 -9.119 1.00 96.94 480 VAL A CA 1
ATOM 3781 C C . VAL A 1 480 ? -0.783 2.406 -10.589 1.00 96.94 480 VAL A C 1
ATOM 3783 O O . VAL A 1 480 ? -1.128 3.512 -11.015 1.00 96.94 480 VAL A O 1
ATOM 3786 N N . TYR A 1 481 ? -0.750 1.328 -11.369 1.00 97.38 481 TYR A N 1
ATOM 3787 C CA . TYR A 1 481 ? -1.105 1.357 -12.779 1.00 97.38 481 TYR A CA 1
ATOM 3788 C C . TYR A 1 481 ? -2.575 1.740 -12.956 1.00 97.38 481 TYR A C 1
ATOM 3790 O O . TYR A 1 481 ? -2.891 2.615 -13.747 1.00 97.38 481 TYR A O 1
ATOM 3798 N N . VAL A 1 482 ? -3.511 1.177 -12.201 1.00 96.56 482 VAL A N 1
ATOM 3799 C CA . VAL A 1 482 ? -4.942 1.460 -12.398 1.00 96.56 482 VAL A CA 1
ATOM 3800 C C . VAL A 1 482 ? -5.317 2.886 -11.988 1.00 96.56 482 VAL A C 1
ATOM 3802 O O . VAL A 1 482 ? -6.094 3.537 -12.696 1.00 96.56 482 VAL A O 1
ATOM 3805 N N . ASP A 1 483 ? -4.757 3.395 -10.890 1.00 95.12 483 ASP A N 1
ATOM 3806 C CA . ASP A 1 483 ? -5.206 4.653 -10.289 1.00 95.12 483 ASP A CA 1
ATOM 3807 C C . ASP A 1 483 ? -4.387 5.887 -10.732 1.00 95.12 483 ASP A C 1
ATOM 3809 O O . ASP A 1 483 ? -4.907 7.008 -10.691 1.00 95.12 483 ASP A O 1
ATOM 3813 N N . TYR A 1 484 ? -3.162 5.724 -11.259 1.00 95.31 484 TYR A N 1
ATOM 3814 C CA . TYR A 1 484 ? -2.277 6.847 -11.613 1.00 95.31 484 TYR A CA 1
ATOM 3815 C C . TYR A 1 484 ? -1.917 6.890 -13.108 1.00 95.31 484 TYR A C 1
ATOM 3817 O O . TYR A 1 484 ? -0.974 6.261 -13.580 1.00 95.31 484 TYR A O 1
ATOM 3825 N N . SER A 1 485 ? -2.607 7.749 -13.868 1.00 92.38 485 SER A N 1
ATOM 3826 C CA . SER A 1 485 ? -2.421 7.877 -15.332 1.00 92.38 485 SER A CA 1
ATOM 3827 C C . SER A 1 485 ? -0.992 8.193 -15.809 1.00 92.38 485 SER A C 1
ATOM 3829 O O . SER A 1 485 ? -0.584 7.730 -16.873 1.00 92.38 485 SER A O 1
ATOM 3831 N N . ALA A 1 486 ? -0.204 8.958 -15.045 1.00 90.00 486 ALA A N 1
ATOM 3832 C CA . ALA A 1 486 ? 1.195 9.227 -15.397 1.00 90.00 486 ALA A CA 1
ATOM 3833 C C . ALA A 1 486 ? 2.054 7.952 -15.334 1.00 90.00 486 ALA A C 1
ATOM 3835 O O . ALA A 1 486 ? 2.961 7.769 -16.146 1.00 90.00 486 ALA A O 1
ATOM 3836 N N . LEU A 1 487 ? 1.731 7.061 -14.395 1.00 94.38 487 LEU A N 1
ATOM 3837 C CA . LEU A 1 487 ? 2.426 5.797 -14.189 1.00 94.38 487 LEU A CA 1
ATOM 3838 C C . LEU A 1 487 ? 1.909 4.711 -15.139 1.00 94.38 487 LEU A C 1
ATOM 3840 O O . LEU A 1 487 ? 2.705 3.882 -15.563 1.00 94.38 487 LEU A O 1
ATOM 3844 N N . GLN A 1 488 ? 0.655 4.798 -15.605 1.00 95.56 488 GLN A N 1
ATOM 3845 C CA . GLN A 1 488 ? 0.173 4.007 -16.752 1.00 95.56 488 GLN A CA 1
ATOM 3846 C C . GLN A 1 488 ? 1.053 4.217 -17.979 1.00 95.56 488 GLN A C 1
ATOM 3848 O O . GLN A 1 488 ? 1.538 3.264 -18.584 1.00 95.56 488 GLN A O 1
ATOM 3853 N N . PHE A 1 489 ? 1.284 5.484 -18.327 1.00 95.44 489 PHE A N 1
ATOM 3854 C CA . PHE A 1 489 ? 2.111 5.836 -19.474 1.00 95.44 489 PHE A CA 1
ATOM 3855 C C . PHE A 1 489 ? 3.558 5.352 -19.307 1.00 95.44 489 PHE A C 1
ATOM 3857 O O . PHE A 1 489 ? 4.144 4.828 -20.253 1.00 95.44 489 PHE A O 1
ATOM 3864 N N . ALA A 1 490 ? 4.130 5.501 -18.107 1.00 96.06 490 ALA A N 1
ATOM 3865 C CA . ALA A 1 490 ? 5.468 4.997 -17.813 1.00 96.06 490 ALA A CA 1
ATOM 3866 C C . ALA A 1 490 ? 5.541 3.464 -17.933 1.00 96.06 490 ALA A C 1
ATOM 3868 O O . ALA A 1 490 ? 6.457 2.957 -18.575 1.00 96.06 490 ALA A O 1
ATOM 3869 N N . GLY A 1 491 ? 4.558 2.740 -17.387 1.00 97.31 491 GLY A N 1
ATOM 3870 C CA . GLY A 1 491 ? 4.470 1.281 -17.474 1.00 97.31 491 GLY A CA 1
ATOM 3871 C C . GLY A 1 491 ? 4.385 0.784 -18.918 1.00 97.31 491 GLY A C 1
ATOM 3872 O O . GLY A 1 491 ? 5.171 -0.070 -19.317 1.00 97.31 491 GLY A O 1
ATOM 3873 N N . ASP A 1 492 ? 3.520 1.393 -19.735 1.00 97.62 492 ASP A N 1
ATOM 3874 C CA . ASP A 1 492 ? 3.396 1.077 -21.166 1.00 97.62 492 ASP A CA 1
ATOM 3875 C C . ASP A 1 492 ? 4.720 1.279 -21.922 1.00 97.62 492 ASP A C 1
ATOM 3877 O O . ASP A 1 492 ? 5.096 0.478 -22.784 1.00 97.62 492 ASP A O 1
ATOM 3881 N N . LEU A 1 493 ? 5.435 2.363 -21.606 1.00 97.00 493 LEU A N 1
ATOM 3882 C CA . LEU A 1 493 ? 6.720 2.677 -22.220 1.00 97.00 493 LEU A CA 1
ATOM 3883 C C . LEU A 1 493 ? 7.790 1.654 -21.828 1.00 97.00 493 LEU A C 1
ATOM 3885 O O . LEU A 1 493 ? 8.479 1.137 -22.708 1.00 97.00 493 LEU A O 1
ATOM 3889 N N . ILE A 1 494 ? 7.911 1.348 -20.533 1.00 97.44 494 ILE A N 1
ATOM 3890 C CA . ILE A 1 494 ? 8.868 0.362 -20.015 1.00 97.44 494 ILE A CA 1
ATOM 3891 C C . ILE A 1 494 ? 8.596 -0.999 -20.654 1.00 97.44 494 ILE A C 1
ATOM 3893 O O . ILE A 1 494 ? 9.511 -1.595 -21.222 1.00 97.44 494 ILE A O 1
ATOM 3897 N N . PHE A 1 495 ? 7.337 -1.444 -20.663 1.00 98.00 495 PHE A N 1
ATOM 3898 C CA . PHE A 1 495 ? 6.943 -2.710 -21.273 1.00 98.00 495 PHE A CA 1
ATOM 3899 C C . PHE A 1 495 ? 7.330 -2.781 -22.753 1.00 98.00 495 PHE A C 1
ATOM 3901 O O . PHE A 1 495 ? 7.921 -3.763 -23.198 1.00 98.00 495 PHE A O 1
ATOM 3908 N N . LYS A 1 496 ? 7.083 -1.714 -23.525 1.00 97.81 496 LYS A N 1
ATOM 3909 C CA . LYS A 1 496 ? 7.470 -1.652 -24.941 1.00 97.81 496 LYS A CA 1
ATOM 3910 C C . LYS A 1 496 ? 8.986 -1.753 -25.141 1.00 97.81 496 LYS A C 1
ATOM 3912 O O . LYS A 1 496 ? 9.428 -2.446 -26.059 1.00 97.81 496 LYS A O 1
ATOM 3917 N N . VAL A 1 497 ? 9.779 -1.073 -24.309 1.00 96.62 497 VAL A N 1
ATOM 3918 C CA . VAL A 1 497 ? 11.250 -1.137 -24.373 1.00 96.62 497 VAL A CA 1
ATOM 3919 C C . VAL A 1 497 ? 11.737 -2.549 -24.049 1.00 96.62 497 VAL A C 1
ATOM 3921 O O . VAL A 1 497 ? 12.559 -3.085 -24.791 1.00 96.62 497 VAL A O 1
ATOM 3924 N N . MET A 1 498 ? 11.194 -3.173 -23.001 1.00 97.25 498 MET A N 1
ATOM 3925 C CA . MET A 1 498 ? 11.549 -4.541 -22.616 1.00 97.25 498 MET A CA 1
ATOM 3926 C C . MET A 1 498 ? 11.153 -5.558 -23.690 1.00 97.25 498 MET A C 1
ATOM 3928 O O . MET A 1 498 ? 11.974 -6.381 -24.085 1.00 97.25 498 MET A O 1
ATOM 3932 N N . LYS A 1 499 ? 9.951 -5.435 -24.263 1.00 96.94 499 LYS A N 1
ATOM 3933 C CA . LYS A 1 499 ? 9.492 -6.275 -25.378 1.00 96.94 499 LYS A CA 1
ATOM 3934 C C . LYS A 1 499 ? 10.433 -6.203 -26.581 1.00 96.94 499 LYS A C 1
ATOM 3936 O O . LYS A 1 499 ? 10.741 -7.225 -27.189 1.00 96.94 499 LYS A O 1
ATOM 3941 N N . SER A 1 500 ? 10.909 -5.003 -26.920 1.00 96.19 500 SER A N 1
ATOM 3942 C CA . SER A 1 500 ? 11.881 -4.825 -28.002 1.00 96.19 500 SER A CA 1
ATOM 3943 C C . SER A 1 500 ? 13.217 -5.495 -27.687 1.00 96.19 500 SER A C 1
ATOM 3945 O O . SER A 1 500 ? 13.824 -6.057 -28.592 1.00 96.19 500 SER A O 1
ATOM 3947 N N . LEU A 1 501 ? 13.674 -5.443 -26.433 1.00 94.31 501 LEU A N 1
ATOM 3948 C CA . LEU A 1 501 ? 14.935 -6.055 -26.014 1.00 94.31 501 LEU A CA 1
ATOM 3949 C C . LEU A 1 501 ? 14.890 -7.583 -26.164 1.00 94.31 501 LEU A C 1
ATOM 3951 O O . LEU A 1 501 ? 15.806 -8.171 -26.733 1.00 94.31 501 LEU A O 1
ATOM 3955 N N . VAL A 1 502 ? 13.784 -8.202 -25.740 1.00 94.12 502 VAL A N 1
ATOM 3956 C CA . VAL A 1 502 ? 13.559 -9.651 -25.878 1.00 94.12 502 VAL A CA 1
ATOM 3957 C C . VAL A 1 502 ? 13.391 -10.057 -27.347 1.00 94.12 502 VAL A C 1
ATOM 3959 O O . VAL A 1 502 ? 13.940 -11.069 -27.779 1.00 94.12 502 VAL A O 1
ATOM 3962 N N . GLY A 1 503 ? 12.673 -9.257 -28.143 1.00 92.44 503 GLY A N 1
ATOM 3963 C CA . GLY A 1 503 ? 12.451 -9.527 -29.567 1.00 92.44 503 GLY A CA 1
ATOM 3964 C C . GLY A 1 503 ? 13.730 -9.477 -30.407 1.00 92.44 503 GLY A C 1
ATOM 3965 O O . GLY A 1 503 ? 13.946 -10.351 -31.244 1.00 92.44 503 GLY A O 1
ATOM 3966 N N . SER A 1 504 ? 14.609 -8.504 -30.150 1.00 87.31 504 SER A N 1
ATOM 3967 C CA . SER A 1 504 ? 15.877 -8.367 -30.878 1.00 87.31 504 SER A CA 1
ATOM 3968 C C . SER A 1 504 ? 16.830 -9.543 -30.648 1.00 87.31 504 SER A C 1
ATOM 3970 O O . SER A 1 504 ? 17.591 -9.892 -31.546 1.00 87.31 504 SER A O 1
ATOM 3972 N N . SER A 1 505 ? 16.768 -10.193 -29.481 1.00 78.75 505 SER A N 1
ATOM 3973 C CA . SER A 1 505 ? 17.626 -11.344 -29.175 1.00 78.75 505 SER A CA 1
ATOM 3974 C C . SER A 1 505 ? 17.327 -12.566 -30.051 1.00 78.75 505 SER A C 1
ATOM 3976 O O . SER A 1 505 ? 18.229 -13.355 -30.317 1.00 78.75 505 SER A O 1
ATOM 3978 N N . LYS A 1 506 ? 16.086 -12.724 -30.533 1.00 79.81 506 LYS A N 1
ATOM 3979 C CA . LYS A 1 506 ? 15.696 -13.858 -31.391 1.00 79.81 506 LYS A CA 1
ATOM 3980 C C . LYS A 1 506 ? 16.196 -13.727 -32.835 1.00 79.81 506 LYS A C 1
ATOM 3982 O O . LYS A 1 506 ? 16.297 -14.734 -33.525 1.00 79.81 506 LYS A O 1
ATOM 3987 N N . GLY A 1 507 ? 16.510 -12.513 -33.295 1.00 76.56 507 GLY A N 1
ATOM 3988 C CA . GLY A 1 507 ? 16.912 -12.253 -34.683 1.00 76.56 507 GLY A CA 1
ATOM 3989 C C . GLY A 1 507 ? 18.384 -12.536 -35.002 1.00 76.56 507 GLY A C 1
ATOM 3990 O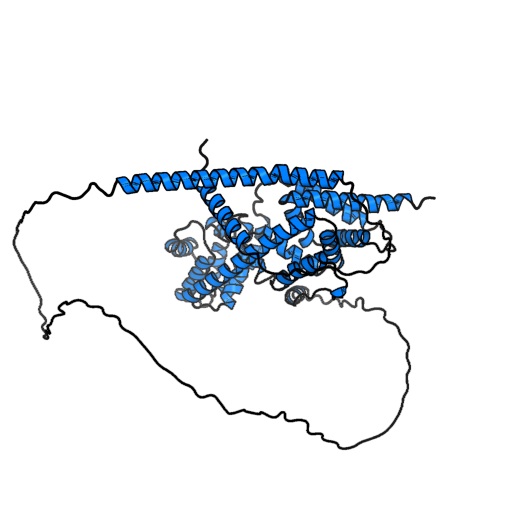 O . GLY A 1 507 ? 18.707 -12.782 -36.157 1.00 76.56 507 GLY A O 1
ATOM 3991 N N . ASN A 1 508 ? 19.270 -12.539 -34.001 1.00 67.62 508 ASN A N 1
ATOM 3992 C CA . ASN A 1 508 ? 20.725 -12.565 -34.225 1.00 67.62 508 ASN A CA 1
ATOM 3993 C C . ASN A 1 508 ? 21.370 -13.960 -34.095 1.00 67.62 508 ASN A C 1
ATOM 3995 O O . ASN A 1 508 ? 22.589 -14.065 -34.152 1.00 67.62 508 ASN A O 1
ATOM 3999 N N . GLY A 1 509 ? 20.583 -15.023 -33.898 1.00 60.09 509 GLY A N 1
ATOM 4000 C CA . GLY A 1 509 ? 21.084 -16.396 -33.707 1.00 60.09 509 GLY A CA 1
ATOM 4001 C C . GLY A 1 509 ? 21.008 -17.305 -34.940 1.00 60.09 509 GLY A C 1
ATOM 4002 O O . GLY A 1 509 ? 21.154 -18.513 -34.794 1.00 60.09 509 GLY A O 1
ATOM 4003 N N . LEU A 1 510 ? 20.716 -16.759 -36.126 1.00 53.28 510 LEU A N 1
ATOM 4004 C CA . LEU A 1 510 ? 20.425 -17.524 -37.353 1.00 53.28 510 LEU A CA 1
ATOM 4005 C C . LEU A 1 510 ? 21.279 -17.112 -38.569 1.00 53.28 510 LEU A C 1
ATOM 4007 O O . LEU A 1 510 ? 20.894 -17.396 -39.701 1.00 53.28 510 LEU A O 1
ATOM 4011 N N . SER A 1 511 ? 22.421 -16.454 -38.352 1.00 44.62 511 SER A N 1
ATOM 4012 C CA . SER A 1 511 ? 23.356 -16.063 -39.422 1.00 44.62 511 SER A CA 1
ATOM 4013 C C . SER A 1 511 ? 24.698 -16.760 -39.307 1.00 44.62 511 SER A C 1
ATOM 4015 O O . SER A 1 511 ? 25.308 -16.601 -38.222 1.00 44.62 511 SER A O 1
#

Radius of gyration: 36.41 Å; chains: 1; bounding box: 108×90×104 Å